Protein AF-A0A3Q3WYG7-F1 (afdb_monomer_lite)

Foldseek 3Di:
DDDDDDDDDDPDDDDDDPDDVVVVVVVVVVVPPDDDDDDDDDDDDDDDDDDDDDDDDDDDDDDDDDYDDDDDDDDDDDDDDDDDDDDDDDDPDPPDPPVCPVVVVVPVVPPPPDDDDDDPCPVVVVVVVVVVVVVVVVVVVVVVVVVVVVVVVVVVVCVVCDPDDPDDPDDDDDDDDDDDDDDDDPVVVVVVVVVVVVVVVVVVVVVVVVVVVVVVVVVVVVVVVVVVVVVVVVVCVVVVVVVVVVVVVVVVVVVVVVVVVVVVVVVVVVVVVVVVVVVVVVVVVVVVVVVVVVVVVVVVVVVVVVVVVVVVVVVVVVVVVVVVVVCVCVVAHPVNVVVVVVVVVVVVVVVVVVVVVVVVVVVVVVVVVVVVVVVVVVVVVVVVVVVVVVVVVVVVVVVVVVVVVVVVVVVVVVVVVVVVVVVVVVVVVVVVVVVVVVVVVVVVVVVVVVVVVVVVVVVVVVVVVVVVVVVVVVVVVVVVPPPDDDDDDDDDDD

InterPro domains:
  IPR033545 Centrosomal protein of 89kDa [PTHR36170] (119-480)

Radius of gyration: 116.14 Å; chains: 1; bounding box: 227×103×375 Å

pLDDT: mean 75.29, std 24.39, range [28.7, 98.62]

Structure (mmCIF, N/CA/C/O backbone):
data_AF-A0A3Q3WYG7-F1
#
_entry.id   AF-A0A3Q3WYG7-F1
#
loop_
_atom_site.group_PDB
_atom_site.id
_atom_site.type_symbol
_atom_site.label_atom_id
_atom_site.label_alt_id
_atom_site.label_comp_id
_atom_site.label_asym_id
_atom_site.label_entity_id
_atom_site.label_seq_id
_atom_site.pdbx_PDB_ins_code
_atom_site.Cartn_x
_atom_site.Cartn_y
_atom_site.Cartn_z
_atom_site.occupancy
_atom_site.B_iso_or_equiv
_atom_site.auth_seq_id
_atom_site.auth_comp_id
_atom_site.auth_asym_id
_a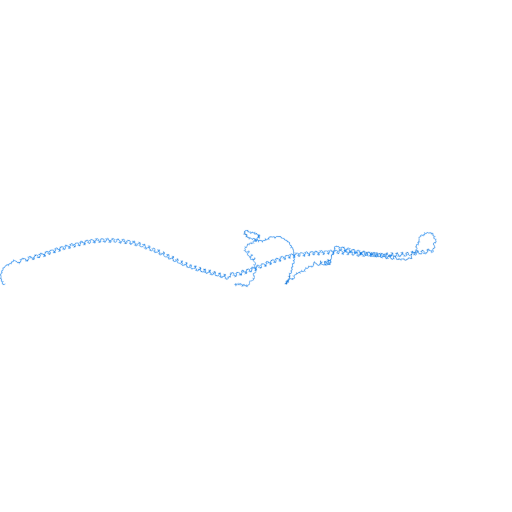tom_site.auth_atom_id
_atom_site.pdbx_PDB_model_num
ATOM 1 N N . ALA A 1 1 ? -30.869 -52.913 -5.430 1.00 51.12 1 ALA A N 1
ATOM 2 C CA . ALA A 1 1 ? -29.622 -52.394 -6.035 1.00 51.12 1 ALA A CA 1
ATOM 3 C C . ALA A 1 1 ? -28.774 -51.757 -4.938 1.00 51.12 1 ALA A C 1
ATOM 5 O O . ALA A 1 1 ? -29.350 -51.181 -4.025 1.00 51.12 1 ALA A O 1
ATOM 6 N N . VAL A 1 2 ? -27.449 -51.912 -4.982 1.00 42.81 2 VAL A N 1
ATOM 7 C CA . VAL A 1 2 ? -26.529 -51.470 -3.913 1.00 42.81 2 VAL A CA 1
ATOM 8 C C . VAL A 1 2 ? -26.327 -49.945 -3.954 1.00 42.81 2 VAL A C 1
ATOM 10 O O . VAL A 1 2 ? -26.064 -49.426 -5.042 1.00 42.81 2 VAL A O 1
ATOM 13 N N . PRO A 1 3 ? -26.387 -49.217 -2.821 1.00 47.84 3 PRO A N 1
ATOM 14 C CA . PRO A 1 3 ? -25.949 -47.826 -2.764 1.00 47.84 3 PRO A CA 1
ATOM 15 C C . PRO A 1 3 ? -24.414 -47.771 -2.787 1.00 47.84 3 PRO A C 1
ATOM 17 O O . PRO A 1 3 ? -23.749 -48.327 -1.915 1.00 47.84 3 PRO A O 1
ATOM 20 N N . ARG A 1 4 ? -23.834 -47.121 -3.801 1.00 55.97 4 ARG A N 1
ATOM 21 C CA . ARG A 1 4 ? -22.376 -46.959 -3.914 1.00 55.97 4 ARG A CA 1
ATOM 22 C C . ARG A 1 4 ? -21.897 -45.799 -3.042 1.00 55.97 4 ARG A C 1
ATOM 24 O O . ARG A 1 4 ? -22.339 -44.668 -3.224 1.00 55.97 4 ARG A O 1
ATOM 31 N N . THR A 1 5 ? -20.961 -46.077 -2.143 1.00 59.12 5 THR A N 1
ATOM 32 C CA . THR A 1 5 ? -20.174 -45.063 -1.435 1.00 59.12 5 THR A CA 1
ATOM 33 C C . THR A 1 5 ? -19.137 -44.427 -2.375 1.00 59.12 5 THR A C 1
ATOM 35 O O . THR A 1 5 ? -18.576 -45.126 -3.223 1.00 59.12 5 THR A O 1
ATOM 38 N N . PRO A 1 6 ? -18.856 -43.114 -2.263 1.00 62.84 6 PRO A N 1
ATOM 39 C CA . PRO A 1 6 ? -17.748 -42.482 -2.976 1.00 62.84 6 PRO A CA 1
ATOM 40 C C . PRO A 1 6 ? -16.398 -42.785 -2.287 1.00 62.84 6 PRO A C 1
ATOM 42 O O . PRO A 1 6 ? -16.371 -43.003 -1.073 1.00 62.84 6 PRO A O 1
ATOM 45 N N . PRO A 1 7 ? -15.272 -42.792 -3.026 1.00 58.69 7 PRO A N 1
ATOM 46 C CA . PRO A 1 7 ? -13.950 -43.072 -2.466 1.00 58.69 7 PRO A CA 1
ATOM 47 C C . PRO A 1 7 ? -13.400 -41.898 -1.626 1.00 58.69 7 PRO A C 1
ATOM 49 O O . PRO A 1 7 ? -13.791 -40.746 -1.842 1.00 58.69 7 PRO A O 1
ATOM 52 N N . PRO A 1 8 ? -12.469 -42.157 -0.686 1.00 55.06 8 PRO A N 1
ATOM 53 C CA . PRO A 1 8 ? -11.841 -41.115 0.123 1.00 55.06 8 PRO A CA 1
ATOM 54 C C . PRO A 1 8 ? -10.917 -40.212 -0.711 1.00 55.06 8 PRO A C 1
ATOM 56 O O . PRO A 1 8 ? -10.278 -40.650 -1.667 1.00 55.06 8 PRO A O 1
ATOM 59 N N . ARG A 1 9 ? -10.829 -38.933 -0.323 1.00 47.66 9 ARG A N 1
ATOM 60 C CA . ARG A 1 9 ? -9.950 -37.936 -0.957 1.00 47.66 9 ARG A CA 1
ATOM 61 C C . ARG A 1 9 ? -8.474 -38.212 -0.649 1.00 47.66 9 ARG A C 1
ATOM 63 O O . ARG A 1 9 ? -8.124 -38.506 0.490 1.00 47.66 9 ARG A O 1
ATOM 70 N N . SER A 1 10 ? -7.612 -38.024 -1.646 1.00 44.34 10 SER A N 1
ATOM 71 C CA . SER A 1 10 ? -6.153 -38.041 -1.496 1.00 44.34 10 SER A CA 1
ATOM 72 C C . SER A 1 10 ? -5.638 -36.832 -0.692 1.00 44.34 10 SER A C 1
ATOM 74 O O . SER A 1 10 ? -6.086 -35.711 -0.952 1.00 44.34 10 SER A O 1
ATOM 76 N N . PRO A 1 11 ? -4.661 -37.006 0.216 1.00 50.81 11 PRO A N 1
ATOM 77 C CA . PRO A 1 11 ? -4.082 -35.917 0.996 1.00 50.81 11 PRO A CA 1
ATOM 78 C C . PRO A 1 11 ? -2.902 -35.273 0.251 1.00 50.81 11 PRO A C 1
ATOM 80 O O . PRO A 1 11 ? -1.752 -35.587 0.526 1.00 50.81 11 PRO A O 1
ATOM 83 N N . ASN A 1 12 ? -3.179 -34.388 -0.710 1.00 38.50 12 ASN A N 1
ATOM 84 C CA . ASN A 1 12 ? -2.174 -33.475 -1.274 1.00 38.50 12 ASN A CA 1
ATOM 85 C C . ASN A 1 12 ? -2.865 -32.263 -1.929 1.00 38.50 12 ASN A C 1
ATOM 87 O O . ASN A 1 12 ? -3.581 -32.450 -2.917 1.00 38.50 12 ASN A O 1
ATOM 91 N N . PRO A 1 13 ? -2.682 -31.030 -1.420 1.00 45.00 13 PRO A N 1
ATOM 92 C CA . PRO A 1 13 ? -3.170 -29.831 -2.086 1.00 45.00 13 PRO A CA 1
ATOM 93 C C . PRO A 1 13 ? -2.231 -29.447 -3.238 1.00 45.00 13 PRO A C 1
ATOM 95 O O . PRO A 1 13 ? -1.081 -29.070 -3.025 1.00 45.00 13 PRO A O 1
ATOM 98 N N . SER A 1 14 ? -2.721 -29.516 -4.477 1.00 39.72 14 SER A N 1
ATOM 99 C CA . SER A 1 14 ? -2.076 -28.830 -5.605 1.00 39.72 14 SER A CA 1
ATOM 100 C C . SER A 1 14 ? -2.252 -27.309 -5.455 1.00 39.72 14 SER A C 1
ATOM 102 O O . SER A 1 14 ? -3.297 -26.884 -4.956 1.00 39.72 14 SER A O 1
ATOM 104 N N . PRO A 1 15 ? -1.275 -26.482 -5.872 1.00 44.09 15 PRO A N 1
ATOM 105 C CA . PRO A 1 15 ? -1.279 -25.053 -5.570 1.00 44.09 15 PRO A CA 1
ATOM 106 C C . PRO A 1 15 ? -2.462 -24.323 -6.211 1.00 44.09 15 PRO A C 1
ATOM 108 O O . PRO A 1 15 ? -2.832 -24.568 -7.364 1.00 44.09 15 PRO A O 1
ATOM 111 N N . GLU A 1 16 ? -3.047 -23.399 -5.451 1.00 41.19 16 GLU A N 1
ATOM 112 C CA . GLU A 1 16 ? -4.211 -22.622 -5.861 1.00 41.19 16 GLU A CA 1
ATOM 113 C C . GLU A 1 16 ? -3.869 -21.688 -7.026 1.00 41.19 16 GLU A C 1
ATOM 115 O O . GLU A 1 16 ? -3.311 -20.604 -6.865 1.00 41.19 16 GLU A O 1
ATOM 120 N N . ARG A 1 17 ? -4.260 -22.101 -8.234 1.00 40.62 17 ARG A N 1
ATOM 121 C CA . ARG A 1 17 ? -4.282 -21.230 -9.409 1.00 40.62 17 ARG A CA 1
ATOM 122 C C . ARG A 1 17 ? -5.223 -20.059 -9.124 1.00 40.62 17 ARG A C 1
ATOM 124 O O . ARG A 1 17 ? -6.435 -20.262 -9.042 1.00 40.62 17 ARG A O 1
ATOM 131 N N . THR A 1 18 ? -4.664 -18.858 -8.997 1.00 45.59 18 THR A N 1
ATOM 132 C CA . THR A 1 18 ? -5.366 -17.606 -8.683 1.00 45.59 18 THR A CA 1
ATOM 133 C C . THR A 1 18 ? -6.589 -17.404 -9.580 1.00 45.59 18 THR A C 1
ATOM 135 O O . THR A 1 18 ? -6.501 -17.027 -10.751 1.00 45.59 18 THR A O 1
ATOM 138 N N . ARG A 1 19 ? -7.779 -17.679 -9.032 1.00 47.88 19 ARG A N 1
ATOM 139 C CA . ARG A 1 19 ? -9.046 -17.497 -9.745 1.00 47.88 19 ARG A CA 1
ATOM 140 C C . ARG A 1 19 ? -9.404 -16.017 -9.750 1.00 47.88 19 ARG A C 1
ATOM 142 O O . ARG A 1 19 ? -9.958 -15.504 -8.787 1.00 47.88 19 ARG A O 1
ATOM 149 N N . SER A 1 20 ? -9.048 -15.373 -10.860 1.00 55.28 20 SER A N 1
ATOM 150 C CA . SER A 1 20 ? -9.351 -13.989 -11.239 1.00 55.28 20 SER A CA 1
ATOM 151 C C . SER A 1 20 ? -10.576 -13.389 -10.534 1.00 55.28 20 SER A C 1
ATOM 153 O O . SER A 1 20 ? -11.713 -13.797 -10.785 1.00 55.28 20 SER A O 1
ATOM 155 N N . ALA A 1 21 ? -10.346 -12.361 -9.709 1.00 59.19 21 ALA A N 1
ATOM 156 C CA . ALA A 1 21 ? -11.397 -11.605 -9.021 1.00 59.19 21 ALA A CA 1
ATOM 157 C C . ALA A 1 21 ? -12.422 -10.985 -9.995 1.00 59.19 21 ALA A C 1
ATOM 159 O O . ALA A 1 21 ? -13.588 -10.800 -9.647 1.00 59.19 21 ALA A O 1
ATOM 160 N N . LEU A 1 22 ? -12.015 -10.744 -11.246 1.00 58.09 22 LEU A N 1
ATOM 161 C CA . LEU A 1 22 ? -12.874 -10.264 -12.326 1.00 58.09 22 LEU A CA 1
ATOM 162 C C . LEU A 1 22 ? -13.987 -11.270 -12.682 1.00 58.09 22 LEU A C 1
ATOM 164 O O . LEU A 1 22 ? -15.105 -10.856 -12.976 1.00 58.09 22 LEU A O 1
ATOM 168 N N . ALA A 1 23 ? -13.746 -12.582 -12.569 1.00 60.94 23 ALA A N 1
ATOM 169 C CA . ALA A 1 23 ? -14.793 -13.587 -12.774 1.00 60.94 23 ALA A CA 1
ATOM 170 C C . ALA A 1 23 ? -15.851 -13.560 -11.653 1.00 60.94 23 ALA A C 1
ATOM 172 O O . ALA A 1 23 ? -17.042 -13.709 -11.924 1.00 60.94 23 ALA A O 1
ATOM 173 N N . ALA A 1 24 ? -15.438 -13.311 -10.405 1.00 63.97 24 ALA A N 1
ATOM 174 C CA . ALA A 1 24 ? -16.364 -13.141 -9.286 1.00 63.97 24 ALA A CA 1
ATOM 175 C C . ALA A 1 24 ? -17.195 -11.849 -9.420 1.00 63.97 24 ALA A C 1
ATOM 177 O O . ALA A 1 24 ? -18.398 -11.870 -9.171 1.00 63.97 24 ALA A O 1
ATOM 178 N N . ALA A 1 25 ? -16.579 -10.754 -9.883 1.00 58.34 25 ALA A N 1
ATOM 179 C CA . ALA A 1 25 ? -17.251 -9.475 -10.123 1.00 58.34 25 ALA A CA 1
ATOM 180 C C . ALA A 1 25 ? -18.271 -9.524 -11.283 1.00 58.34 25 ALA A C 1
ATOM 182 O O . ALA A 1 25 ? -19.326 -8.891 -11.215 1.00 58.34 25 ALA A O 1
ATOM 183 N N . ILE A 1 26 ? -18.007 -10.305 -12.337 1.00 61.47 26 ILE A N 1
ATOM 184 C CA . ILE A 1 26 ? -18.951 -10.483 -13.457 1.00 61.47 26 ILE A CA 1
ATOM 185 C C . ILE A 1 26 ? -20.157 -11.341 -13.037 1.00 61.47 26 ILE A C 1
ATOM 187 O O . ILE A 1 26 ? -21.296 -11.039 -13.399 1.00 61.47 26 ILE A O 1
ATOM 191 N N . LEU A 1 27 ? -19.941 -12.377 -12.219 1.00 64.19 27 LEU A N 1
ATOM 192 C CA . LEU A 1 27 ? -21.035 -13.210 -11.709 1.00 64.19 27 LEU A CA 1
ATOM 193 C C . LEU A 1 27 ? -21.905 -12.481 -10.671 1.00 64.19 27 LEU A C 1
ATOM 195 O O . LEU A 1 27 ? -23.116 -12.691 -10.657 1.00 64.19 27 LEU A O 1
ATOM 199 N N . SER A 1 28 ? -21.335 -11.597 -9.843 1.00 60.47 28 SER A N 1
ATOM 200 C CA . SER A 1 28 ? -22.120 -10.796 -8.890 1.00 60.47 28 SER A CA 1
ATOM 201 C C . SER A 1 28 ? -22.904 -9.657 -9.553 1.00 60.47 28 SER A C 1
ATOM 203 O O . SER A 1 28 ? -24.042 -9.399 -9.164 1.00 60.47 28 SER A O 1
ATOM 205 N N . SER A 1 29 ? -22.350 -9.010 -10.584 1.00 55.38 29 SER A N 1
ATOM 206 C CA . SER A 1 29 ? -23.042 -7.942 -11.332 1.00 55.38 29 SER A CA 1
ATOM 207 C C . SER A 1 29 ? -24.179 -8.456 -12.226 1.00 55.38 29 SER A C 1
ATOM 209 O O . SER A 1 29 ? -25.180 -7.764 -12.407 1.00 55.38 29 SER A O 1
ATOM 211 N N . SER A 1 30 ? -24.088 -9.694 -12.724 1.00 57.00 30 SER A N 1
ATOM 212 C CA . SER A 1 30 ? -25.138 -10.305 -13.558 1.00 57.00 30 SER A CA 1
ATOM 213 C C . SER A 1 30 ? -26.428 -10.652 -12.795 1.00 57.00 30 SER A C 1
ATOM 215 O O . SER A 1 30 ? -27.465 -10.856 -13.419 1.00 57.00 30 SER A O 1
ATOM 217 N N . LEU A 1 31 ? -26.388 -10.719 -11.457 1.00 53.47 31 LEU A N 1
ATOM 218 C CA . LEU A 1 31 ? -27.535 -11.089 -10.612 1.00 53.47 31 LEU A CA 1
ATOM 219 C C . LEU A 1 31 ? -28.347 -9.895 -10.080 1.00 53.47 31 LEU A C 1
ATOM 221 O O . LEU A 1 31 ? -29.422 -10.106 -9.522 1.00 53.47 31 LEU A O 1
ATOM 225 N N . THR A 1 32 ? -27.865 -8.657 -10.234 1.00 58.66 32 THR A N 1
ATOM 226 C CA . THR A 1 32 ? -28.497 -7.459 -9.640 1.00 58.66 32 THR A CA 1
ATOM 227 C C . THR A 1 32 ? -29.121 -6.496 -10.651 1.00 58.66 32 THR A C 1
ATOM 229 O O . THR A 1 32 ? -29.844 -5.591 -10.242 1.00 58.66 32 THR A O 1
ATOM 232 N N . GLY A 1 33 ? -28.901 -6.686 -11.958 1.00 50.94 33 GLY A N 1
ATOM 233 C CA . GLY A 1 33 ? -29.649 -5.986 -13.015 1.00 50.94 33 GLY A CA 1
ATOM 234 C C . GLY A 1 33 ? -29.531 -4.453 -13.006 1.00 50.94 33 GLY A C 1
ATOM 235 O O . GLY A 1 33 ? -30.437 -3.767 -13.476 1.00 50.94 33 GLY A O 1
ATOM 236 N N . GLN A 1 34 ? -28.445 -3.906 -12.455 1.00 49.50 34 GL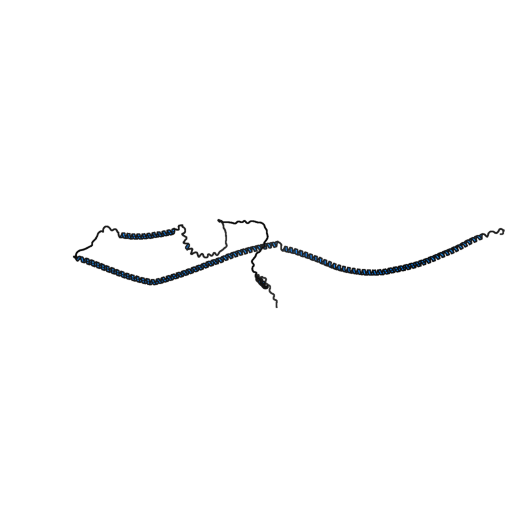N A N 1
ATOM 237 C CA . GLN A 1 34 ? -28.202 -2.466 -12.331 1.00 49.50 34 GLN A CA 1
ATOM 238 C C . GLN A 1 34 ? -27.026 -2.043 -13.233 1.00 49.50 34 GLN A C 1
ATOM 240 O O . GLN A 1 34 ? -25.903 -2.500 -13.009 1.00 49.50 34 GLN A O 1
ATOM 245 N N . PRO A 1 35 ? -27.235 -1.178 -14.245 1.00 49.09 35 PRO A N 1
ATOM 246 C CA . PRO A 1 35 ? -26.151 -0.693 -15.093 1.00 49.09 35 PRO A CA 1
ATOM 247 C C . PRO A 1 35 ? -25.311 0.356 -14.351 1.00 49.09 35 PRO A C 1
ATOM 249 O O . PRO A 1 35 ? -25.786 1.453 -14.055 1.00 49.09 35 PRO A O 1
ATOM 252 N N . TRP A 1 36 ? -24.041 0.048 -14.079 1.00 41.84 36 TRP A N 1
ATOM 253 C CA . TRP A 1 36 ? -23.122 1.015 -13.476 1.00 41.84 36 TRP A CA 1
ATOM 254 C C . TRP A 1 36 ? -22.615 2.001 -14.537 1.00 41.84 36 TRP A C 1
ATOM 256 O O . TRP A 1 36 ? -21.766 1.672 -15.366 1.00 41.84 36 TRP A O 1
ATOM 266 N N . ALA A 1 37 ? -23.146 3.224 -14.519 1.00 41.41 37 ALA A N 1
ATOM 267 C CA . ALA A 1 37 ? -22.644 4.313 -15.347 1.00 41.41 37 ALA A CA 1
ATOM 268 C C . ALA A 1 37 ? -21.276 4.800 -14.838 1.00 41.41 37 ALA A C 1
ATOM 270 O O . ALA A 1 37 ? -21.113 5.087 -13.651 1.00 41.41 37 ALA A O 1
ATOM 271 N N . ILE A 1 38 ? -20.308 4.934 -15.748 1.00 48.66 38 ILE A N 1
ATOM 272 C CA . ILE A 1 38 ? -18.997 5.535 -15.470 1.00 48.66 38 ILE A CA 1
ATOM 273 C C . ILE A 1 38 ? -19.193 7.054 -15.293 1.00 48.66 38 ILE A C 1
ATOM 275 O O . ILE A 1 38 ? -19.651 7.705 -16.236 1.00 48.66 38 ILE A O 1
ATOM 279 N N . PRO A 1 39 ? -18.863 7.654 -14.133 1.00 41.94 39 PRO A N 1
ATOM 280 C CA . PRO A 1 39 ? -18.953 9.100 -13.961 1.00 41.94 39 PRO A CA 1
ATOM 281 C C . PRO A 1 39 ? -17.783 9.809 -14.672 1.00 41.94 39 PRO A C 1
ATOM 283 O O . PRO A 1 39 ? -16.648 9.333 -14.602 1.00 41.94 39 PRO A O 1
ATOM 286 N N . PRO A 1 40 ? -18.010 10.960 -15.333 1.00 47.06 40 PRO A N 1
ATOM 287 C CA . PRO A 1 40 ? -16.941 11.710 -15.984 1.00 47.06 40 PRO A CA 1
ATOM 288 C C . PRO A 1 40 ? -16.021 12.385 -14.957 1.00 47.06 40 PRO A C 1
ATOM 290 O O . PRO A 1 40 ? -16.466 12.854 -13.906 1.00 47.06 40 PRO A O 1
ATOM 293 N N . ALA A 1 41 ? -14.731 12.472 -15.284 1.00 39.94 41 ALA A N 1
ATOM 294 C CA . ALA A 1 41 ? -13.726 13.106 -14.437 1.00 39.94 41 ALA A CA 1
ATOM 295 C C . ALA A 1 41 ? -14.051 14.590 -14.176 1.00 39.94 41 ALA A C 1
ATOM 297 O O . ALA A 1 41 ? -14.226 15.372 -15.112 1.00 39.94 41 ALA A O 1
ATOM 298 N N . ARG A 1 42 ? -14.084 14.996 -12.898 1.00 39.50 42 ARG A N 1
ATOM 299 C CA . ARG A 1 42 ? -14.113 16.413 -12.500 1.00 39.50 42 ARG A CA 1
ATOM 300 C C . ARG A 1 42 ? -12.694 16.936 -12.232 1.00 39.50 42 ARG A C 1
ATOM 302 O O . ARG A 1 42 ? -11.903 16.211 -11.628 1.00 39.50 42 ARG A O 1
ATOM 309 N N . PRO A 1 43 ? -12.376 18.193 -12.600 1.00 42.19 43 PRO A N 1
ATOM 310 C CA . PRO A 1 43 ? -11.122 18.836 -12.213 1.00 42.19 43 PRO A CA 1
ATOM 311 C C . PRO A 1 43 ? -11.048 19.070 -10.698 1.00 42.19 43 PRO A C 1
ATOM 313 O O . PRO A 1 43 ? -12.067 19.315 -10.049 1.00 42.19 43 PRO A O 1
ATOM 316 N N . ARG A 1 44 ? -9.833 19.052 -10.136 1.00 35.25 44 ARG A N 1
ATOM 317 C CA . ARG A 1 44 ? -9.588 19.444 -8.739 1.00 35.25 44 ARG A CA 1
ATOM 318 C C . ARG A 1 44 ? -9.750 20.958 -8.577 1.00 35.25 44 ARG A C 1
ATOM 320 O O . ARG A 1 44 ? -9.013 21.718 -9.196 1.00 35.25 44 ARG A O 1
ATOM 327 N N . SER A 1 45 ? -10.634 21.378 -7.678 1.00 36.53 45 SER A N 1
ATOM 328 C CA . SER A 1 45 ? -10.670 22.735 -7.124 1.00 36.53 45 SER A CA 1
ATOM 329 C C . SER A 1 45 ? -10.351 22.670 -5.632 1.00 36.53 45 SER A C 1
ATOM 331 O O . SER A 1 45 ? -11.114 22.072 -4.873 1.00 36.53 45 SER A O 1
ATOM 333 N N . PHE A 1 46 ? -9.244 23.280 -5.208 1.00 31.67 46 PHE A N 1
ATOM 334 C CA . PHE A 1 46 ? -8.951 23.481 -3.790 1.00 31.67 46 PHE A CA 1
ATOM 335 C C . PHE A 1 46 ? -9.626 24.767 -3.301 1.00 31.67 46 PHE A C 1
ATOM 337 O O . PHE A 1 46 ? -9.381 25.842 -3.843 1.00 31.67 46 PHE A O 1
ATOM 344 N N . CYS A 1 47 ? -10.425 24.652 -2.242 1.00 31.81 47 CYS A N 1
ATOM 345 C CA . CYS A 1 47 ? -10.737 25.760 -1.347 1.00 31.81 47 CYS A CA 1
ATOM 346 C C . CYS A 1 47 ? -10.286 25.348 0.051 1.00 31.81 47 CYS A C 1
ATOM 348 O O . CYS A 1 47 ? -10.789 24.363 0.587 1.00 31.81 47 CYS A O 1
ATOM 350 N N . GLU A 1 48 ? -9.375 26.114 0.640 1.00 36.12 48 GLU A N 1
ATOM 351 C CA . GLU A 1 48 ? -9.043 26.024 2.058 1.00 36.12 48 GLU A CA 1
ATOM 352 C C . GLU A 1 48 ? -9.438 27.348 2.722 1.00 36.12 48 GLU A C 1
ATOM 354 O O . GLU A 1 48 ? -9.231 28.428 2.164 1.00 36.12 48 GLU A O 1
ATOM 359 N N . SER A 1 49 ? -10.111 27.254 3.868 1.00 39.72 49 SER A N 1
ATOM 360 C CA . SER A 1 49 ? -10.653 28.406 4.599 1.00 39.72 49 SER A CA 1
ATOM 361 C C . SER A 1 49 ? -9.616 28.939 5.590 1.00 39.72 49 SER A C 1
ATOM 363 O O . SER A 1 49 ? -8.788 28.180 6.082 1.00 39.72 49 SER A O 1
ATOM 365 N N . GLY A 1 50 ? -9.628 30.244 5.868 1.00 33.12 50 GLY A N 1
ATOM 366 C CA . GLY A 1 50 ? -8.540 30.897 6.608 1.00 33.12 50 GLY A CA 1
ATOM 367 C C . GLY A 1 50 ? -8.719 31.038 8.128 1.00 33.12 50 GLY A C 1
ATOM 368 O O . GLY A 1 50 ? -9.733 30.643 8.692 1.00 33.12 50 GLY A O 1
ATOM 369 N N . GLN A 1 51 ? -7.750 31.762 8.717 1.00 34.22 51 GLN A N 1
ATOM 370 C CA . GLN A 1 51 ? -7.698 32.333 10.084 1.00 34.22 51 GLN A CA 1
ATOM 371 C C . GLN A 1 51 ? -7.414 31.313 11.218 1.00 34.22 51 GLN A C 1
ATOM 373 O O . GLN A 1 51 ? -8.236 30.462 11.522 1.00 34.22 51 GLN A O 1
ATOM 378 N N . SER A 1 52 ? -6.302 31.390 11.968 1.00 36.84 52 SER A N 1
ATOM 379 C CA . SER A 1 52 ? -5.960 32.527 12.851 1.00 36.84 52 SER A CA 1
ATOM 380 C C . SER A 1 52 ? -4.512 32.503 13.408 1.00 36.84 52 SER A C 1
ATOM 382 O O . SER A 1 52 ? -3.880 31.457 13.468 1.00 36.84 52 SER A O 1
ATOM 384 N N . ALA A 1 53 ? -4.045 33.686 13.842 1.00 31.55 53 ALA A N 1
ATOM 385 C CA . ALA A 1 53 ? -2.790 34.078 14.530 1.00 31.55 53 ALA A CA 1
ATOM 386 C C . ALA A 1 53 ? -2.112 33.050 15.490 1.00 31.55 53 ALA A C 1
ATOM 388 O O . ALA A 1 53 ? -2.801 32.251 16.109 1.00 31.55 53 ALA A O 1
ATOM 389 N N . SER A 1 54 ? -0.790 33.077 15.756 1.00 35.44 54 SER A N 1
ATOM 390 C CA . SER A 1 54 ? -0.020 34.236 16.275 1.00 35.44 54 SER A CA 1
ATOM 391 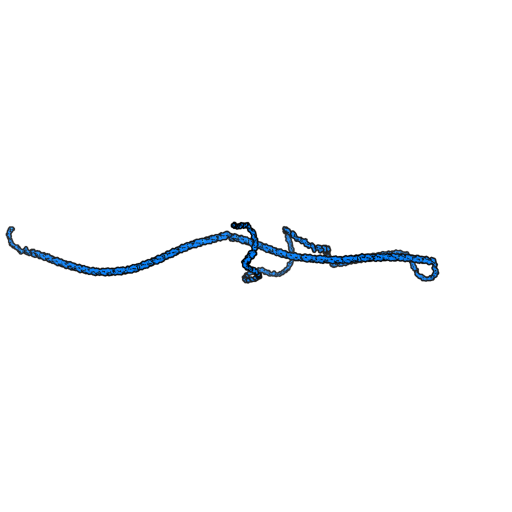C C . SER A 1 54 ? 1.531 34.086 16.274 1.00 35.44 54 SER A C 1
ATOM 393 O O . SER A 1 54 ? 2.065 33.016 16.014 1.00 35.44 54 SER A O 1
ATOM 395 N N . PHE A 1 55 ? 2.229 35.189 16.603 1.00 34.44 55 PHE A N 1
ATOM 396 C CA . PHE A 1 55 ? 3.690 35.418 16.776 1.00 34.44 55 PHE A CA 1
ATOM 397 C C . PHE A 1 55 ? 4.440 34.332 17.613 1.00 34.44 55 PHE A C 1
ATOM 399 O O . PHE A 1 55 ? 3.802 33.646 18.402 1.00 34.44 55 PHE A O 1
ATOM 406 N N . ILE A 1 56 ? 5.779 34.136 17.555 1.00 37.41 56 ILE A N 1
ATOM 407 C CA . ILE A 1 56 ? 6.897 35.070 17.888 1.00 37.41 56 ILE A CA 1
ATOM 408 C C . ILE A 1 56 ? 8.274 34.602 17.293 1.00 37.41 56 ILE A C 1
ATOM 410 O O . ILE A 1 56 ? 8.548 33.414 17.232 1.00 37.41 56 ILE A O 1
ATOM 414 N N . SER A 1 57 ? 9.177 35.561 16.985 1.00 35.62 57 SER A N 1
ATOM 415 C CA . SER A 1 57 ? 10.670 35.472 16.865 1.00 35.62 57 SER A CA 1
ATOM 416 C C . SER A 1 57 ? 11.387 34.766 15.680 1.00 35.62 57 SER A C 1
ATOM 418 O O . SER A 1 57 ? 11.729 33.594 15.744 1.00 35.62 57 SER A O 1
ATOM 420 N N . LYS A 1 58 ? 11.779 35.577 14.675 1.00 37.97 58 LYS A N 1
ATOM 421 C CA . LYS A 1 58 ? 13.164 35.943 14.223 1.00 37.97 58 LYS A CA 1
ATOM 422 C C . LYS A 1 58 ? 14.412 35.122 14.684 1.00 37.97 58 LYS A C 1
ATOM 424 O O . LYS A 1 58 ? 14.383 34.618 15.803 1.00 37.97 58 LYS A O 1
ATOM 429 N N . PRO A 1 59 ? 15.589 35.225 13.989 1.00 47.25 59 PRO A N 1
ATOM 430 C CA . PRO A 1 59 ? 15.890 35.866 12.680 1.00 47.25 59 PRO A CA 1
ATOM 431 C C . PRO A 1 59 ? 16.892 35.116 11.741 1.00 47.25 59 PRO A C 1
ATOM 433 O O . PRO A 1 59 ? 17.487 34.112 12.105 1.00 47.25 59 PRO A O 1
ATOM 436 N N . ASN A 1 60 ? 17.197 35.774 10.604 1.00 31.95 60 ASN A N 1
ATOM 437 C CA . ASN A 1 60 ? 18.516 35.862 9.932 1.00 31.95 60 ASN A CA 1
ATOM 438 C C . ASN A 1 60 ? 18.785 34.991 8.683 1.00 31.95 60 ASN A C 1
ATOM 440 O O . ASN A 1 60 ? 19.432 33.953 8.764 1.00 31.95 60 ASN A O 1
ATOM 444 N N . ILE A 1 61 ? 18.450 35.532 7.504 1.00 36.12 61 ILE A N 1
ATOM 445 C CA . ILE A 1 61 ? 19.203 35.297 6.260 1.00 36.12 61 ILE A CA 1
ATOM 446 C C . ILE A 1 61 ? 19.534 36.669 5.655 1.00 36.12 61 ILE A C 1
ATOM 448 O O . ILE A 1 61 ? 18.668 37.539 5.549 1.00 36.12 61 ILE A O 1
ATOM 452 N N . ARG A 1 62 ? 20.810 36.879 5.319 1.00 33.22 62 ARG A N 1
ATOM 453 C CA . ARG A 1 62 ? 21.363 38.148 4.820 1.00 33.22 62 ARG A CA 1
ATOM 454 C C . ARG A 1 62 ? 21.219 38.238 3.298 1.00 33.22 62 ARG A C 1
ATOM 456 O O . ARG A 1 62 ? 21.440 37.253 2.603 1.00 33.22 62 ARG A O 1
ATOM 463 N N . ALA A 1 63 ? 20.904 39.426 2.789 1.00 32.16 63 ALA A N 1
ATOM 464 C CA . ALA A 1 63 ? 20.885 39.722 1.358 1.00 32.16 63 ALA A CA 1
ATOM 465 C C . ALA A 1 63 ? 22.236 40.274 0.863 1.00 32.16 63 ALA A C 1
ATOM 467 O O . ALA A 1 63 ? 22.898 40.992 1.611 1.00 32.16 63 ALA A O 1
ATOM 468 N N . ALA A 1 64 ? 22.579 39.954 -0.391 1.00 32.44 64 ALA A N 1
ATOM 469 C CA . ALA A 1 64 ? 23.456 40.644 -1.363 1.00 32.44 64 ALA A CA 1
ATOM 470 C C . ALA A 1 64 ? 23.924 39.562 -2.363 1.00 32.44 64 ALA A C 1
ATOM 472 O O . ALA A 1 64 ? 24.565 38.604 -1.951 1.00 32.44 64 ALA A O 1
ATOM 473 N N . LEU A 1 65 ? 23.475 39.487 -3.618 1.00 32.22 65 LEU A N 1
ATOM 474 C CA . LEU A 1 65 ? 23.600 40.433 -4.738 1.00 32.22 65 LEU A CA 1
ATOM 475 C C . LEU A 1 65 ? 25.044 40.811 -5.126 1.00 32.22 65 LEU A C 1
ATOM 477 O O . LEU A 1 65 ? 25.744 41.493 -4.388 1.00 32.22 65 LEU A O 1
ATOM 481 N N . HIS A 1 66 ? 25.340 40.473 -6.387 1.00 31.36 66 HIS A N 1
ATOM 482 C CA . HIS A 1 66 ? 26.352 41.013 -7.302 1.00 31.36 66 HIS A CA 1
ATOM 483 C C . HIS A 1 66 ? 27.819 40.534 -7.240 1.00 31.36 66 HIS A C 1
ATOM 485 O O . HIS A 1 66 ? 28.596 40.892 -6.366 1.00 31.36 66 HIS A O 1
ATOM 491 N N . ALA A 1 67 ? 28.190 39.927 -8.378 1.00 32.16 67 ALA A N 1
ATOM 492 C CA . ALA A 1 67 ? 29.290 40.348 -9.256 1.00 32.16 67 ALA A CA 1
ATOM 493 C C . ALA A 1 67 ? 30.699 39.727 -9.087 1.00 32.16 67 ALA A C 1
ATOM 495 O O . ALA A 1 67 ? 31.520 40.207 -8.317 1.00 32.16 67 ALA A O 1
ATOM 496 N N . ARG A 1 68 ? 31.009 38.865 -10.077 1.00 29.33 68 ARG A N 1
ATOM 497 C CA . ARG A 1 68 ? 31.981 39.143 -11.165 1.00 29.33 68 ARG A CA 1
ATOM 498 C C . ARG A 1 68 ? 33.376 38.489 -11.092 1.00 29.33 68 ARG A C 1
ATOM 500 O O . ARG A 1 68 ? 34.057 38.558 -10.084 1.00 29.33 68 ARG A O 1
ATOM 507 N N . ASP A 1 69 ? 33.752 37.933 -12.252 1.00 33.06 69 ASP A N 1
ATOM 508 C CA . ASP A 1 69 ? 35.067 37.588 -12.830 1.00 33.06 69 ASP A CA 1
ATOM 509 C C . ASP A 1 69 ? 36.271 37.337 -11.900 1.00 33.06 69 ASP A C 1
ATOM 511 O O . ASP A 1 69 ? 36.719 38.266 -11.231 1.00 33.06 69 ASP A O 1
ATOM 515 N N . ARG A 1 70 ? 36.945 36.179 -12.063 1.00 33.28 70 ARG A N 1
ATOM 516 C CA . ARG A 1 70 ? 38.311 36.064 -12.652 1.00 33.28 70 ARG A CA 1
ATOM 517 C C . ARG A 1 70 ? 38.783 34.593 -12.723 1.00 33.28 70 ARG A C 1
ATOM 519 O O . ARG A 1 70 ? 38.455 33.809 -11.843 1.00 33.28 70 ARG A O 1
ATOM 526 N N . TRP A 1 71 ? 39.571 34.227 -13.739 1.00 32.09 71 TRP A N 1
ATOM 527 C CA . TRP A 1 71 ? 40.345 32.963 -13.786 1.00 32.09 71 TRP A CA 1
ATOM 528 C C . TRP A 1 71 ? 41.728 33.162 -13.097 1.00 32.09 71 TRP A C 1
ATOM 530 O O . TRP A 1 71 ? 42.009 34.271 -12.651 1.00 32.09 71 TRP A O 1
ATOM 540 N N . SER A 1 72 ? 42.682 32.231 -12.979 1.00 35.16 72 SER A N 1
ATOM 541 C CA . SER A 1 72 ? 42.864 30.822 -13.391 1.00 35.16 72 SER A CA 1
ATOM 542 C C . SER A 1 72 ? 44.048 30.237 -12.575 1.00 35.16 72 SER A C 1
ATOM 544 O O . SER A 1 72 ? 44.638 31.008 -11.822 1.00 35.16 72 SER A O 1
ATOM 546 N N . VAL A 1 73 ? 44.493 28.995 -12.872 1.00 30.97 73 VAL A N 1
ATOM 547 C CA . VAL A 1 73 ? 45.920 28.537 -12.775 1.00 30.97 73 VAL A CA 1
ATOM 548 C C . VAL A 1 73 ? 46.490 28.399 -11.327 1.00 30.97 73 VAL A C 1
ATOM 550 O O . VAL A 1 73 ? 46.317 29.286 -10.503 1.00 30.97 73 VAL A O 1
ATOM 553 N N . ASP A 1 74 ? 47.190 27.333 -10.898 1.00 35.34 74 ASP A N 1
ATOM 554 C CA . ASP A 1 74 ? 47.658 26.085 -11.548 1.00 35.34 74 ASP A CA 1
ATOM 555 C C . ASP A 1 74 ? 48.141 25.017 -10.520 1.00 35.34 74 ASP A C 1
ATOM 557 O O . ASP A 1 74 ? 48.250 25.349 -9.342 1.00 35.34 74 ASP A O 1
ATOM 561 N N . LEU A 1 75 ? 48.560 23.826 -11.012 1.00 35.44 75 LEU A N 1
ATOM 562 C CA . LEU A 1 75 ? 49.505 22.828 -10.414 1.00 35.44 75 LEU A CA 1
ATOM 563 C C . LEU A 1 75 ? 49.104 22.185 -9.051 1.00 35.44 75 LEU A C 1
ATOM 565 O O . LEU A 1 75 ? 48.792 22.875 -8.092 1.00 35.44 75 LEU A O 1
ATOM 569 N N . GLY A 1 76 ? 49.070 20.858 -8.833 1.00 30.55 76 GLY A N 1
ATOM 570 C CA . GLY A 1 76 ? 50.057 19.782 -9.101 1.00 30.55 76 GLY A CA 1
ATOM 571 C C . GLY A 1 76 ? 50.502 19.190 -7.732 1.00 30.55 76 GLY A C 1
ATOM 572 O O . GLY A 1 76 ? 50.592 19.951 -6.777 1.00 30.55 76 GLY A O 1
ATOM 573 N N . ASN A 1 77 ? 50.766 17.900 -7.455 1.00 32.53 77 ASN A N 1
ATOM 574 C CA . ASN A 1 77 ? 50.976 16.659 -8.225 1.00 32.53 77 ASN A CA 1
ATOM 575 C C . ASN A 1 77 ? 50.802 15.404 -7.300 1.00 32.53 77 ASN A C 1
ATOM 577 O O . ASN A 1 77 ? 50.787 15.560 -6.082 1.00 32.53 77 ASN A O 1
ATOM 581 N N . HIS A 1 78 ? 50.892 14.183 -7.879 1.00 29.70 78 HIS A N 1
ATOM 582 C CA . HIS A 1 78 ? 51.299 12.889 -7.247 1.00 29.70 78 HIS A CA 1
ATOM 583 C C . HIS A 1 78 ? 50.276 12.184 -6.303 1.00 29.70 78 HIS A C 1
ATOM 585 O O . HIS A 1 78 ? 49.561 12.852 -5.574 1.00 29.70 78 HIS A O 1
ATOM 591 N N . LEU A 1 79 ? 50.148 10.842 -6.215 1.00 31.81 79 LEU A N 1
ATOM 592 C CA . LEU A 1 79 ? 50.812 9.681 -6.860 1.00 31.81 79 LEU A CA 1
ATOM 593 C C . LEU A 1 79 ? 49.893 8.414 -6.799 1.00 31.81 79 LEU A C 1
ATOM 595 O O . LEU A 1 79 ? 49.057 8.301 -5.908 1.00 31.81 79 LEU A O 1
ATOM 599 N N . HIS A 1 80 ? 50.084 7.462 -7.726 1.00 34.22 80 HIS A N 1
ATOM 600 C CA . HIS A 1 80 ? 49.490 6.096 -7.810 1.00 34.22 80 HIS A CA 1
ATOM 601 C C . HIS A 1 80 ? 49.941 5.160 -6.640 1.00 34.22 80 HIS A C 1
ATOM 603 O O . HIS A 1 80 ? 50.908 5.557 -5.983 1.00 34.22 80 HIS A O 1
ATOM 609 N N . PRO A 1 81 ? 49.368 3.938 -6.367 1.00 39.75 81 PRO A N 1
ATOM 610 C CA . PRO A 1 81 ? 49.020 2.899 -7.374 1.00 39.75 81 PRO A CA 1
ATOM 611 C C . PRO A 1 81 ? 47.913 1.830 -7.077 1.00 39.75 81 PRO A C 1
ATOM 613 O O . PRO A 1 81 ? 47.290 1.807 -6.021 1.00 39.75 81 PRO A O 1
ATOM 616 N N . SER A 1 82 ? 47.796 0.889 -8.037 1.00 29.95 82 SER A N 1
ATOM 617 C CA . SER A 1 82 ? 47.360 -0.531 -7.935 1.00 29.95 82 SER A CA 1
ATOM 618 C C . SER A 1 82 ? 45.902 -0.935 -8.238 1.00 29.95 82 SER A C 1
ATOM 620 O O . SER A 1 82 ? 45.010 -0.818 -7.403 1.00 29.95 82 SER A O 1
ATOM 622 N N . SER A 1 83 ? 45.724 -1.558 -9.412 1.00 32.22 83 SER A N 1
ATOM 623 C CA . SER A 1 83 ? 44.655 -2.524 -9.766 1.00 32.22 83 SER A CA 1
ATOM 624 C C . SER A 1 83 ? 44.976 -3.936 -9.198 1.00 32.22 83 SER A C 1
ATOM 626 O O . SER A 1 83 ? 46.055 -4.087 -8.613 1.00 32.22 83 SER A O 1
ATOM 628 N N . PRO A 1 84 ? 44.099 -4.966 -9.325 1.00 45.34 84 PRO A N 1
ATOM 629 C CA . PRO A 1 84 ? 43.948 -5.695 -10.603 1.00 45.34 84 PRO A CA 1
ATOM 630 C C . PRO A 1 84 ? 42.535 -6.237 -10.969 1.00 45.34 84 PRO A C 1
ATOM 632 O O . PRO A 1 84 ? 41.736 -6.588 -10.110 1.00 45.34 84 PRO A O 1
ATOM 635 N N . GLU A 1 85 ? 42.317 -6.344 -12.287 1.00 28.70 85 GLU A N 1
ATOM 636 C CA . GLU A 1 85 ? 41.638 -7.427 -13.041 1.00 28.70 85 GLU A CA 1
ATOM 637 C C . GLU A 1 85 ? 40.233 -7.951 -12.648 1.00 28.70 85 GLU A C 1
ATOM 639 O O . GLU A 1 85 ? 40.082 -8.746 -11.725 1.00 28.70 85 GLU A O 1
ATOM 644 N N . HIS A 1 86 ? 39.248 -7.720 -13.536 1.00 30.80 86 HIS A N 1
ATOM 645 C CA . HIS A 1 86 ? 38.628 -8.831 -14.285 1.00 30.80 86 HIS A CA 1
ATOM 646 C C . HIS A 1 86 ? 38.053 -8.358 -15.642 1.00 30.80 86 HIS A C 1
ATOM 648 O O . HIS A 1 86 ? 37.175 -7.507 -15.681 1.00 30.80 86 HIS A O 1
ATOM 654 N N . SER A 1 87 ? 38.584 -8.928 -16.730 1.00 39.28 87 SER A N 1
ATOM 655 C CA . SER A 1 87 ? 38.070 -9.001 -18.117 1.00 39.28 87 SER A CA 1
ATOM 656 C C . SER A 1 87 ? 36.825 -8.185 -18.535 1.00 39.28 87 SER A C 1
ATOM 658 O O . SER A 1 87 ? 35.694 -8.598 -18.270 1.00 39.28 87 SER A O 1
ATOM 660 N N . GLU A 1 88 ? 37.044 -7.183 -19.388 1.00 34.66 88 GLU A N 1
ATOM 661 C CA . GLU A 1 88 ? 36.147 -6.872 -20.509 1.00 34.66 88 GLU A CA 1
ATOM 662 C C . GLU A 1 88 ? 36.951 -7.069 -21.803 1.00 34.66 88 GLU A C 1
ATOM 664 O O . GLU A 1 88 ? 38.010 -6.470 -21.990 1.00 34.66 88 GLU A O 1
ATOM 669 N N . GLU A 1 89 ? 36.482 -7.974 -22.655 1.00 33.41 89 GLU A N 1
ATOM 670 C CA . GLU A 1 89 ? 37.063 -8.348 -23.945 1.00 33.41 89 GLU A CA 1
ATOM 671 C C . GLU A 1 89 ? 35.902 -8.381 -24.951 1.00 33.41 89 GLU A C 1
ATOM 673 O O . GLU A 1 89 ? 34.802 -8.779 -24.570 1.00 33.41 89 GLU A O 1
ATOM 678 N N . GLU A 1 90 ? 36.155 -7.958 -26.199 1.00 35.44 90 GLU A N 1
ATOM 679 C CA . GLU A 1 90 ? 35.194 -7.909 -27.323 1.00 35.44 90 GLU A CA 1
ATOM 680 C C . GLU A 1 90 ? 34.031 -6.876 -27.166 1.00 35.44 90 GLU A C 1
ATOM 682 O O . GLU A 1 90 ? 33.288 -6.874 -26.195 1.00 35.44 90 GLU A O 1
ATOM 687 N N . LEU A 1 91 ? 33.762 -5.933 -28.085 1.00 40.97 91 LEU A N 1
ATOM 688 C CA . LEU A 1 91 ? 34.206 -5.740 -29.473 1.00 40.97 91 LEU A CA 1
ATOM 689 C C . LEU A 1 91 ? 34.393 -4.240 -29.798 1.00 40.97 91 LEU A C 1
ATOM 691 O O . LEU A 1 91 ? 33.420 -3.540 -30.082 1.00 40.97 91 LEU A O 1
ATOM 695 N N . GLU A 1 92 ? 35.634 -3.750 -29.869 1.00 42.94 92 GLU A N 1
ATOM 696 C CA . GLU A 1 92 ? 35.917 -2.484 -30.564 1.00 42.94 92 GLU A CA 1
ATOM 697 C C . GLU A 1 92 ? 36.118 -2.786 -32.057 1.00 42.94 92 GLU A C 1
ATOM 699 O O . GLU A 1 92 ? 37.230 -3.021 -32.535 1.00 42.94 92 GLU A O 1
ATOM 704 N N . ILE A 1 93 ? 35.001 -2.865 -32.790 1.00 39.72 93 ILE A N 1
ATOM 705 C CA . ILE A 1 93 ? 35.009 -3.118 -34.233 1.00 39.72 93 ILE A CA 1
ATOM 706 C C . ILE A 1 93 ? 35.600 -1.899 -34.948 1.00 39.72 93 ILE A C 1
ATOM 708 O O . ILE A 1 93 ? 34.923 -0.911 -35.230 1.00 39.72 93 ILE A O 1
ATOM 712 N N . LYS A 1 94 ? 36.889 -2.013 -35.277 1.00 49.00 94 LYS A N 1
ATOM 713 C CA . LYS A 1 94 ? 37.554 -1.230 -36.319 1.00 49.00 94 LYS A CA 1
ATOM 714 C C . LYS A 1 94 ? 37.008 -1.641 -37.688 1.00 49.00 94 LYS A C 1
ATOM 716 O O . LYS A 1 94 ? 37.651 -2.402 -38.406 1.00 49.00 94 LYS A O 1
ATOM 721 N N . GLU A 1 95 ? 35.837 -1.128 -38.045 1.00 39.97 95 GLU A N 1
ATOM 722 C CA . GLU A 1 95 ? 35.332 -1.175 -39.418 1.00 39.97 95 GLU A CA 1
ATOM 723 C C . GLU A 1 95 ? 35.509 0.194 -40.088 1.00 39.97 95 GLU A C 1
ATOM 725 O O . GLU A 1 95 ? 34.782 1.153 -39.840 1.00 39.97 95 GLU A O 1
ATOM 730 N N . GLU A 1 96 ? 36.516 0.225 -40.961 1.00 42.62 96 GLU A N 1
ATOM 731 C CA . GLU A 1 96 ? 36.579 1.042 -42.175 1.00 42.62 96 GLU A CA 1
ATOM 732 C C . GLU A 1 96 ? 36.724 2.573 -42.036 1.00 42.62 96 GLU A C 1
ATOM 734 O O . GLU A 1 96 ? 35.958 3.356 -42.599 1.00 42.62 96 GLU A O 1
ATOM 739 N N . GLU A 1 97 ? 37.884 2.999 -41.517 1.00 40.19 97 GLU A N 1
ATOM 740 C CA . GLU A 1 97 ? 38.691 3.977 -42.274 1.00 40.19 97 GLU A CA 1
ATOM 741 C C . GLU A 1 97 ? 39.221 3.303 -43.564 1.00 40.19 97 GLU A C 1
ATOM 743 O O . GLU A 1 97 ? 40.384 2.929 -43.651 1.00 40.19 97 GLU A O 1
ATOM 748 N N . VAL A 1 98 ? 38.356 3.121 -44.572 1.00 47.56 98 VAL A N 1
ATOM 749 C CA . VAL A 1 98 ? 38.741 2.778 -45.966 1.00 47.56 98 VAL A CA 1
ATOM 750 C C . VAL A 1 98 ? 38.056 3.755 -46.939 1.00 47.56 98 VAL A C 1
ATOM 752 O O . VAL A 1 98 ? 37.574 3.414 -48.011 1.00 47.56 98 VAL A O 1
ATOM 755 N N . GLU A 1 99 ? 37.977 5.022 -46.530 1.00 44.44 99 GLU A N 1
ATOM 756 C CA . GLU A 1 99 ? 37.492 6.151 -47.343 1.00 44.44 99 GLU A CA 1
ATOM 757 C C . GLU A 1 99 ? 38.457 7.355 -47.164 1.00 44.44 99 GLU A C 1
ATOM 759 O O . GLU A 1 99 ? 38.049 8.514 -47.150 1.00 44.44 99 GLU A O 1
ATOM 764 N N . SER A 1 100 ? 39.752 7.081 -46.918 1.00 42.22 100 SER A N 1
ATOM 765 C CA . SER A 1 100 ? 40.799 8.089 -46.630 1.00 42.22 100 SER A CA 1
ATOM 766 C C . SER A 1 100 ? 42.227 7.700 -47.066 1.00 42.22 100 SER A C 1
ATOM 768 O O . SER A 1 100 ? 43.181 8.343 -46.627 1.00 42.22 100 SER A O 1
ATOM 770 N N . GLU A 1 101 ? 42.406 6.672 -47.906 1.00 44.72 101 GLU A N 1
ATOM 771 C CA . GLU A 1 101 ? 43.740 6.303 -48.427 1.00 44.72 101 GLU A CA 1
ATOM 772 C C . GLU A 1 101 ? 44.063 6.930 -49.797 1.00 44.72 101 GLU A C 1
ATOM 774 O O . GLU A 1 101 ? 45.215 7.296 -50.016 1.00 44.72 101 GLU A O 1
ATOM 779 N N . GLU A 1 102 ? 43.075 7.203 -50.662 1.00 46.03 102 GLU A N 1
ATOM 780 C CA . GLU A 1 102 ? 43.324 7.902 -51.942 1.00 46.03 102 GLU A CA 1
ATOM 781 C C . GLU A 1 102 ? 43.716 9.388 -51.744 1.00 46.03 102 GLU A C 1
ATOM 783 O O . GLU A 1 102 ? 44.589 9.886 -52.450 1.00 46.03 102 GLU A O 1
ATOM 788 N N . ASP A 1 103 ? 43.194 10.066 -50.711 1.00 46.06 103 ASP A N 1
ATOM 789 C CA . ASP A 1 103 ? 43.587 11.446 -50.337 1.00 46.06 103 ASP A CA 1
ATOM 790 C C . ASP A 1 103 ? 44.885 11.515 -49.493 1.00 46.06 103 ASP A C 1
ATOM 792 O O . ASP A 1 103 ? 45.386 12.603 -49.195 1.00 46.06 103 ASP A O 1
ATOM 796 N N . ARG A 1 104 ? 45.457 10.376 -49.063 1.00 47.00 104 ARG A N 1
ATOM 797 C CA . ARG A 1 104 ? 46.703 10.362 -48.268 1.00 47.00 104 ARG A CA 1
ATOM 798 C C . ARG A 1 104 ? 47.964 10.224 -49.109 1.00 47.00 104 ARG A C 1
ATOM 800 O O . ARG A 1 104 ? 48.995 10.759 -48.702 1.00 47.00 104 ARG A O 1
ATOM 807 N N . GLU A 1 105 ? 47.911 9.572 -50.267 1.00 48.25 105 GLU A N 1
ATOM 808 C CA . GLU A 1 105 ? 49.100 9.413 -51.117 1.00 48.25 105 GLU A CA 1
ATOM 809 C C . GLU A 1 105 ? 49.467 10.701 -51.881 1.00 48.25 105 GLU A C 1
ATOM 811 O O . GLU A 1 105 ? 50.655 10.988 -52.052 1.00 48.25 105 GLU A O 1
ATOM 816 N N . GLU A 1 106 ? 48.496 11.558 -52.229 1.00 46.50 106 GLU A N 1
ATOM 817 C CA . GLU A 1 106 ? 48.774 12.842 -52.903 1.00 46.50 106 GLU A CA 1
ATOM 818 C C . GLU A 1 106 ? 49.401 13.903 -51.963 1.00 46.50 106 GLU A C 1
ATOM 820 O O . GLU A 1 106 ? 50.043 14.855 -52.413 1.00 46.50 106 GLU A O 1
ATOM 825 N N . HIS A 1 107 ? 49.322 13.710 -50.639 1.00 48.03 107 HIS A N 1
ATOM 826 C CA . HIS A 1 107 ? 49.878 14.632 -49.635 1.00 48.03 107 HIS A CA 1
ATOM 827 C C . HIS A 1 107 ? 51.240 14.221 -49.040 1.00 48.03 107 HIS A C 1
ATOM 829 O O . HIS A 1 107 ? 51.867 15.013 -48.331 1.00 48.03 107 HIS A O 1
ATOM 835 N N . VAL A 1 108 ? 51.770 13.036 -49.368 1.00 47.56 108 VAL A N 1
ATOM 836 C CA . VAL A 1 108 ? 53.101 12.598 -48.892 1.00 47.56 108 VAL A CA 1
ATOM 837 C C . VAL A 1 108 ? 54.255 13.233 -49.689 1.00 47.56 108 VAL A C 1
ATOM 839 O O . VAL A 1 108 ? 55.340 13.428 -49.143 1.00 47.56 108 VAL A O 1
ATOM 842 N N . TYR A 1 109 ? 54.025 13.660 -50.935 1.00 43.47 109 TYR A N 1
ATOM 843 C CA . TYR A 1 109 ? 55.061 14.269 -51.788 1.00 43.47 109 TYR A CA 1
ATOM 844 C C . TYR A 1 109 ? 55.206 15.801 -51.672 1.00 43.47 109 TYR A C 1
ATOM 846 O O . TYR A 1 109 ? 56.062 16.373 -52.344 1.00 43.47 109 TYR A O 1
ATOM 854 N N . GLN A 1 110 ? 54.424 16.481 -50.823 1.00 50.66 110 GLN A N 1
ATOM 855 C CA . GLN A 1 110 ? 54.432 17.955 -50.712 1.00 50.66 110 GLN A CA 1
ATOM 856 C C . GLN A 1 110 ? 55.017 18.526 -49.407 1.00 50.66 110 GLN A C 1
ATOM 858 O O . GLN A 1 110 ? 55.050 19.744 -49.251 1.00 50.66 110 GLN A O 1
ATOM 863 N N . THR A 1 111 ? 55.522 17.693 -48.486 1.00 44.97 111 THR A N 1
ATOM 864 C CA . THR A 1 111 ? 55.885 18.149 -47.121 1.00 44.97 111 THR A CA 1
ATOM 865 C C . THR A 1 111 ? 57.354 17.913 -46.723 1.00 44.97 111 THR A C 1
ATOM 867 O O . THR A 1 111 ? 57.672 17.920 -45.537 1.00 44.97 111 THR A O 1
ATOM 870 N N . LEU A 1 112 ? 58.268 17.712 -47.685 1.00 48.31 112 LEU A N 1
ATOM 871 C CA . LEU A 1 112 ? 59.711 17.546 -47.408 1.00 48.31 112 LEU A CA 1
ATOM 872 C C . LEU A 1 112 ? 60.615 18.727 -47.806 1.00 48.31 112 LEU A C 1
ATOM 874 O O . LEU A 1 112 ? 61.788 18.696 -47.455 1.00 48.31 112 LEU A O 1
ATOM 878 N N . ASP A 1 113 ? 60.085 19.788 -48.422 1.00 40.47 113 ASP A N 1
ATOM 879 C CA . ASP A 1 113 ? 60.813 21.050 -48.649 1.00 40.47 113 ASP A CA 1
ATOM 880 C C . ASP A 1 113 ? 59.985 22.232 -48.125 1.00 40.47 113 ASP A C 1
ATOM 882 O O . ASP A 1 113 ? 59.217 22.870 -48.844 1.00 40.47 113 ASP A O 1
ATOM 886 N N . GLY A 1 114 ? 60.101 22.484 -46.818 1.00 45.66 114 GLY A N 1
ATOM 887 C CA . GLY A 1 114 ? 59.262 23.447 -46.097 1.00 45.66 114 GLY A CA 1
ATOM 888 C C . GLY A 1 114 ? 59.941 24.137 -44.914 1.00 45.66 114 GLY A C 1
ATOM 889 O O . GLY A 1 114 ? 59.247 24.615 -44.018 1.00 45.66 114 GLY A O 1
ATOM 890 N N . GLN A 1 115 ? 61.277 24.190 -44.878 1.00 39.88 115 GLN A N 1
ATOM 891 C CA . GLN A 1 115 ? 61.999 24.936 -43.845 1.00 39.88 115 GLN A CA 1
ATOM 892 C C . GLN A 1 115 ? 63.278 25.600 -44.369 1.00 39.88 115 GLN A C 1
ATOM 894 O O . GLN A 1 115 ? 64.378 25.242 -43.970 1.00 39.88 115 GLN A O 1
ATOM 899 N N . GLU A 1 116 ? 63.121 26.649 -45.177 1.00 34.69 116 GLU A N 1
ATOM 900 C CA . GLU A 1 116 ? 63.981 27.830 -45.061 1.00 34.69 116 GLU A CA 1
ATOM 901 C C . GLU A 1 116 ? 63.263 29.085 -45.580 1.00 34.69 116 GLU A C 1
ATOM 903 O O . GLU A 1 116 ? 62.408 29.043 -46.463 1.00 34.69 116 GLU A O 1
ATOM 908 N N . SER A 1 117 ? 63.530 30.208 -44.923 1.00 35.75 117 SER A N 1
ATOM 909 C CA . SER A 1 117 ? 62.815 31.473 -45.082 1.00 35.75 117 SER A CA 1
ATOM 910 C C . SER A 1 117 ? 63.300 32.278 -46.289 1.00 35.75 117 SER A C 1
ATOM 912 O O . SER A 1 117 ? 64.469 32.661 -46.290 1.00 35.75 117 SER A O 1
ATOM 914 N N . CYS A 1 118 ? 62.411 32.682 -47.206 1.00 33.97 118 CYS A N 1
ATOM 915 C CA . CYS A 1 118 ? 62.629 33.899 -48.003 1.00 33.97 118 CYS A CA 1
ATOM 916 C C . CYS A 1 118 ? 61.360 34.478 -48.664 1.00 33.97 118 CYS A C 1
ATOM 918 O O . CYS A 1 118 ? 60.253 33.957 -48.535 1.00 33.97 118 CYS A O 1
ATOM 920 N N . SER A 1 119 ? 61.530 35.632 -49.310 1.00 41.50 119 SER A N 1
ATOM 921 C CA . SER A 1 119 ? 60.495 36.531 -49.832 1.00 41.50 119 SER A CA 1
ATOM 922 C C . SER A 1 119 ? 59.738 36.038 -51.074 1.00 41.50 119 SER A C 1
ATOM 924 O O . SER A 1 119 ? 60.275 35.357 -51.941 1.00 41.50 119 SER A O 1
ATOM 926 N N . VAL A 1 120 ? 58.508 36.546 -51.231 1.00 49.22 120 VAL A N 1
ATOM 927 C CA . VAL A 1 120 ? 57.550 36.321 -52.346 1.00 49.22 120 VAL A CA 1
ATOM 928 C C . VAL A 1 120 ? 58.052 36.811 -53.735 1.00 49.22 120 VAL A C 1
ATOM 930 O O . VAL A 1 120 ? 57.294 36.878 -54.698 1.00 49.22 120 VAL A O 1
ATOM 933 N N . THR A 1 121 ? 59.336 37.144 -53.882 1.00 53.97 121 THR A N 1
ATOM 934 C CA . THR A 1 121 ? 59.971 37.583 -55.140 1.00 53.97 121 THR A CA 1
ATOM 935 C C . THR A 1 121 ? 60.735 36.472 -55.869 1.00 53.97 121 THR A C 1
ATOM 937 O O . THR A 1 121 ? 60.826 36.508 -57.098 1.00 53.97 121 THR A O 1
ATOM 940 N N . GLU A 1 122 ? 61.228 35.452 -55.157 1.00 58.97 122 GLU A N 1
ATOM 941 C CA . GLU A 1 122 ? 62.189 34.492 -55.719 1.00 58.97 122 GLU A CA 1
ATOM 942 C C . GLU A 1 122 ? 61.705 33.654 -56.918 1.00 58.97 122 GLU A C 1
ATOM 944 O O . GLU A 1 122 ? 62.470 33.556 -57.877 1.00 58.97 122 GLU A O 1
ATOM 949 N N . PRO A 1 123 ? 60.486 33.073 -56.986 1.00 60.47 123 PRO A N 1
ATOM 950 C CA . PRO A 1 123 ? 60.136 32.205 -58.117 1.00 60.47 123 PRO A CA 1
ATOM 951 C C . PRO A 1 123 ? 60.046 32.973 -59.446 1.00 60.47 123 PRO A C 1
ATOM 953 O O . PRO A 1 123 ? 60.424 32.447 -60.493 1.00 60.47 123 PRO A O 1
ATOM 956 N N . ALA A 1 124 ? 59.614 34.239 -59.411 1.00 70.75 124 ALA A N 1
ATOM 957 C CA . ALA A 1 124 ? 59.561 35.099 -60.591 1.00 70.75 124 ALA A CA 1
ATOM 958 C C . ALA A 1 124 ? 60.955 35.602 -61.010 1.00 70.75 124 ALA A C 1
ATOM 960 O O . ALA A 1 124 ? 61.219 35.772 -62.200 1.00 70.75 124 ALA A O 1
ATOM 961 N N . GLU A 1 125 ? 61.857 35.831 -60.054 1.00 73.81 125 GLU A N 1
ATOM 962 C CA . GLU A 1 125 ? 63.247 36.216 -60.327 1.00 73.81 125 GLU A CA 1
ATOM 963 C C . GLU A 1 125 ? 64.071 35.027 -60.837 1.00 73.81 125 GLU A C 1
ATOM 965 O O . GLU A 1 125 ? 64.772 35.166 -61.838 1.00 73.81 125 GLU A O 1
ATOM 970 N N . LEU A 1 126 ? 63.898 33.833 -60.264 1.00 77.62 126 LEU A N 1
ATOM 971 C CA . LEU A 1 126 ? 64.480 32.581 -60.758 1.00 77.62 126 LEU A CA 1
ATOM 972 C C . LEU A 1 126 ? 63.971 32.216 -62.158 1.00 77.62 126 LEU A C 1
ATOM 974 O O . LEU A 1 126 ? 64.750 31.736 -62.982 1.00 77.62 126 LEU A O 1
ATOM 978 N N . GLN A 1 127 ? 62.694 32.464 -62.470 1.00 84.06 127 GLN A N 1
ATOM 979 C CA . GLN A 1 127 ? 62.168 32.242 -63.819 1.00 84.06 127 GLN A CA 1
ATOM 980 C C . GLN A 1 127 ? 62.770 33.224 -64.837 1.00 84.06 127 GLN A C 1
ATOM 982 O O . GLN A 1 127 ? 63.159 32.792 -65.921 1.00 84.06 127 GLN A O 1
ATOM 987 N N . LYS A 1 128 ? 62.939 34.506 -64.476 1.00 86.25 128 LYS A N 1
ATOM 988 C CA . LYS A 1 128 ? 63.651 35.495 -65.309 1.00 86.25 128 LYS A CA 1
ATOM 989 C C . LYS A 1 128 ? 65.132 35.150 -65.483 1.00 86.25 128 LYS A C 1
ATOM 991 O O . LYS A 1 128 ? 65.646 35.255 -66.587 1.00 86.25 128 LYS A O 1
ATOM 996 N N . LEU A 1 129 ? 65.809 34.689 -64.429 1.00 87.69 129 LEU A N 1
ATOM 997 C CA . LEU A 1 129 ? 67.199 34.219 -64.490 1.00 87.69 129 LEU A CA 1
ATOM 998 C C . LEU A 1 129 ? 67.351 32.986 -65.389 1.00 87.69 129 LEU A C 1
ATOM 1000 O O . LEU A 1 129 ? 68.305 32.918 -66.157 1.00 87.69 129 LEU A O 1
ATOM 1004 N N . ARG A 1 130 ? 66.402 32.041 -65.353 1.00 89.38 130 ARG A N 1
ATOM 1005 C CA . ARG A 1 130 ? 66.371 30.891 -66.275 1.00 89.38 130 ARG A CA 1
ATOM 1006 C C . ARG A 1 130 ? 66.116 31.312 -67.723 1.00 89.38 130 ARG A C 1
ATOM 1008 O O . ARG A 1 130 ? 66.788 30.799 -68.609 1.00 89.38 130 ARG A O 1
ATOM 1015 N N . GLN A 1 131 ? 65.196 32.250 -67.959 1.00 88.88 131 GLN A N 1
ATOM 1016 C CA . GLN A 1 131 ? 64.965 32.823 -69.291 1.00 88.88 131 GLN A CA 1
ATOM 1017 C C . GLN A 1 131 ? 66.225 33.520 -69.813 1.00 88.88 131 GLN A C 1
ATOM 1019 O O . GLN A 1 131 ? 66.685 33.192 -70.899 1.00 88.88 131 GLN A O 1
ATOM 1024 N N . HIS A 1 132 ? 66.852 34.375 -69.006 1.00 90.00 132 HIS A N 1
ATOM 1025 C CA . HIS A 1 132 ? 68.065 35.086 -69.396 1.00 90.00 132 HIS A CA 1
ATOM 1026 C C . HIS A 1 132 ? 69.270 34.153 -69.614 1.00 90.00 132 HIS A C 1
ATOM 1028 O O . HIS A 1 132 ? 70.061 34.353 -70.531 1.00 90.00 132 HIS A O 1
ATOM 1034 N N . ALA A 1 133 ? 69.400 33.086 -68.819 1.00 89.06 133 ALA A N 1
ATOM 1035 C CA . ALA A 1 133 ? 70.409 32.056 -69.053 1.00 89.06 133 ALA A CA 1
ATOM 1036 C C . ALA A 1 133 ? 70.177 31.301 -70.375 1.00 89.06 133 ALA A C 1
ATOM 1038 O O . ALA A 1 133 ? 71.147 30.976 -71.054 1.00 89.06 133 ALA A O 1
ATOM 1039 N N . GLN A 1 134 ? 68.918 31.054 -70.759 1.00 91.25 134 GLN A N 1
ATOM 1040 C CA . GLN A 1 134 ? 68.585 30.455 -72.053 1.00 91.25 134 GLN A CA 1
ATOM 1041 C C . GLN A 1 134 ? 68.859 31.423 -73.213 1.00 91.25 134 GLN A C 1
ATOM 1043 O O . GLN A 1 134 ? 69.497 31.026 -74.181 1.00 91.25 134 GLN A O 1
ATOM 1048 N N . GLU A 1 135 ? 68.478 32.697 -73.088 1.00 91.56 135 GLU A N 1
ATOM 1049 C CA . GLU A 1 135 ? 68.806 33.748 -74.065 1.00 91.56 135 GLU A CA 1
ATOM 1050 C C . GLU A 1 135 ? 70.321 33.834 -74.302 1.00 91.56 135 GLU A C 1
ATOM 1052 O O . GLU A 1 135 ? 70.766 33.838 -75.446 1.00 91.56 135 GLU A O 1
ATOM 1057 N N . LEU A 1 136 ? 71.130 33.808 -73.236 1.00 91.38 136 LEU A N 1
ATOM 1058 C CA . LEU A 1 136 ? 72.592 33.799 -73.343 1.00 91.38 136 LEU A CA 1
ATOM 1059 C C . LEU A 1 136 ? 73.142 32.529 -74.010 1.00 91.38 136 LEU A C 1
ATOM 1061 O O . LEU A 1 136 ? 74.185 32.603 -74.658 1.00 91.38 136 LEU A O 1
ATOM 1065 N N . VAL A 1 137 ? 72.483 31.372 -73.876 1.00 93.94 137 VAL A N 1
ATOM 1066 C CA . VAL A 1 137 ? 72.847 30.140 -74.603 1.00 93.94 137 VAL A CA 1
ATOM 1067 C C . VAL A 1 137 ? 72.514 30.274 -76.089 1.00 93.94 137 VAL A C 1
ATOM 1069 O O . VAL A 1 137 ? 73.377 30.001 -76.926 1.00 93.94 137 VAL A O 1
ATOM 1072 N N . ASP A 1 138 ? 71.322 30.769 -76.417 1.00 92.94 138 ASP A N 1
ATOM 1073 C CA . ASP A 1 138 ? 70.861 30.964 -77.793 1.00 92.94 138 ASP A CA 1
ATOM 1074 C C . ASP A 1 138 ? 71.720 32.024 -78.522 1.00 92.94 138 ASP A C 1
ATOM 1076 O O . ASP A 1 138 ? 72.137 31.827 -79.668 1.00 92.94 138 ASP A O 1
ATOM 1080 N N . GLU A 1 139 ? 72.088 33.114 -77.836 1.00 92.50 139 GLU A N 1
ATOM 1081 C CA . GLU A 1 139 ? 73.063 34.106 -78.306 1.00 92.50 139 GLU A CA 1
ATOM 1082 C C . GLU A 1 139 ? 74.464 33.503 -78.479 1.00 92.50 139 GLU A C 1
ATOM 1084 O O . GLU A 1 139 ? 75.151 33.808 -79.458 1.00 92.50 139 GLU A O 1
ATOM 1089 N N . ASN A 1 140 ? 74.903 32.624 -77.572 1.00 92.69 140 ASN A N 1
ATOM 1090 C CA . ASN A 1 140 ? 76.194 31.944 -77.689 1.00 92.69 140 ASN A CA 1
ATOM 1091 C C . ASN A 1 140 ? 76.232 31.020 -78.914 1.00 92.69 140 ASN A C 1
ATOM 1093 O O . ASN A 1 140 ? 77.245 30.971 -79.612 1.00 92.69 140 ASN A O 1
ATOM 1097 N N . ASP A 1 141 ? 75.134 30.331 -79.223 1.00 93.19 141 ASP A N 1
ATOM 1098 C CA . ASP A 1 141 ? 75.017 29.485 -80.411 1.00 93.19 141 ASP A CA 1
ATOM 1099 C C . ASP A 1 141 ? 74.894 30.311 -81.702 1.00 93.19 141 ASP A C 1
ATOM 1101 O O . ASP A 1 141 ? 75.551 29.991 -82.698 1.00 93.19 141 ASP A O 1
ATOM 1105 N N . ALA A 1 142 ? 74.194 31.449 -81.682 1.00 91.06 142 ALA A N 1
ATOM 1106 C CA . ALA A 1 142 ? 74.233 32.426 -82.774 1.00 91.06 142 ALA A CA 1
ATOM 1107 C C . ALA A 1 142 ? 75.652 33.001 -82.991 1.00 91.06 142 ALA A C 1
ATOM 1109 O O . ALA A 1 142 ? 76.102 33.169 -84.133 1.00 91.06 142 ALA A O 1
ATOM 1110 N N . LEU A 1 143 ? 76.410 33.239 -81.916 1.00 93.75 143 LEU A N 1
ATOM 1111 C CA . LEU A 1 143 ? 77.819 33.633 -81.976 1.00 93.75 143 LEU A CA 1
ATOM 1112 C C . LEU A 1 143 ? 78.708 32.505 -82.520 1.00 93.75 143 LEU A C 1
ATOM 1114 O O . LEU A 1 143 ? 79.539 32.767 -83.388 1.00 93.75 143 LEU A O 1
ATOM 1118 N N . LYS A 1 144 ? 78.506 31.241 -82.125 1.00 91.81 144 LYS A N 1
ATOM 1119 C CA . LYS A 1 144 ? 79.208 30.088 -82.728 1.00 91.81 144 LYS A CA 1
ATOM 1120 C C . LYS A 1 144 ? 78.924 29.978 -84.225 1.00 91.81 144 LYS A C 1
ATOM 1122 O O . LYS A 1 144 ? 79.858 29.772 -84.997 1.00 91.81 144 LYS A O 1
ATOM 1127 N N . LEU A 1 145 ? 77.673 30.154 -84.654 1.00 90.75 145 LEU A N 1
ATOM 1128 C CA . LEU A 1 145 ? 77.289 30.115 -86.070 1.00 90.75 145 LEU A CA 1
ATOM 1129 C C . LEU A 1 145 ? 77.893 31.278 -86.868 1.00 90.75 145 LEU A C 1
ATOM 1131 O O . LEU A 1 145 ? 78.390 31.068 -87.977 1.00 90.75 145 LEU A O 1
ATOM 1135 N N . THR A 1 146 ? 77.913 32.494 -86.316 1.00 91.25 146 THR A N 1
ATOM 1136 C CA . THR A 1 146 ? 78.550 33.645 -86.979 1.00 91.25 146 THR A CA 1
ATOM 1137 C C . THR A 1 146 ? 80.073 33.534 -86.999 1.00 91.25 146 THR A C 1
ATOM 1139 O O . THR A 1 146 ? 80.661 33.809 -88.041 1.00 91.25 146 THR A O 1
ATOM 1142 N N . VAL A 1 147 ? 80.719 33.041 -85.937 1.00 92.06 147 VAL A N 1
ATOM 1143 C CA . VAL A 1 147 ? 82.158 32.720 -85.925 1.00 92.06 147 VAL A CA 1
ATOM 1144 C C . VAL A 1 147 ? 82.481 31.597 -86.909 1.00 92.06 147 VAL A C 1
ATOM 1146 O O . VAL A 1 147 ? 83.460 31.707 -87.640 1.00 92.06 147 VAL A O 1
ATOM 1149 N N . HIS A 1 148 ? 81.660 30.547 -87.004 1.00 91.12 148 HIS A N 1
ATOM 1150 C CA . HIS A 1 148 ? 81.850 29.487 -87.995 1.00 91.12 148 HIS A CA 1
ATOM 1151 C C . HIS A 1 148 ? 81.727 30.037 -89.421 1.00 91.12 148 HIS A C 1
ATOM 1153 O O . HIS A 1 148 ? 82.616 29.812 -90.240 1.00 91.12 148 HIS A O 1
ATOM 1159 N N . ARG A 1 149 ? 80.693 30.840 -89.705 1.00 93.12 149 ARG A N 1
ATOM 1160 C CA . ARG A 1 149 ? 80.532 31.530 -90.993 1.00 93.12 149 ARG A CA 1
ATOM 1161 C C . ARG A 1 149 ? 81.720 32.444 -91.298 1.00 93.12 149 ARG A C 1
ATOM 1163 O O . ARG A 1 149 ? 82.256 32.378 -92.398 1.00 93.12 149 ARG A O 1
ATOM 1170 N N . LEU A 1 150 ? 82.160 33.262 -90.342 1.00 90.94 150 LEU A N 1
ATOM 1171 C CA . LEU A 1 150 ? 83.315 34.146 -90.505 1.00 90.94 150 LEU A CA 1
ATOM 1172 C C . LEU A 1 150 ? 84.618 33.363 -90.685 1.00 90.94 150 LEU A C 1
ATOM 1174 O O . LEU A 1 150 ? 85.440 33.797 -91.477 1.00 90.94 150 LEU A O 1
ATOM 1178 N N . ASN A 1 151 ? 84.791 32.204 -90.043 1.00 91.06 151 ASN A N 1
ATOM 1179 C CA . ASN A 1 151 ? 85.926 31.304 -90.269 1.00 91.06 151 ASN A CA 1
ATOM 1180 C C . ASN A 1 151 ? 85.869 30.626 -91.643 1.00 91.06 151 ASN A C 1
ATOM 1182 O O . ASN A 1 151 ? 86.914 30.443 -92.262 1.00 91.06 151 ASN A O 1
ATOM 1186 N N . VAL A 1 152 ? 84.682 30.282 -92.153 1.00 89.25 152 VAL A N 1
ATOM 1187 C CA . VAL A 1 152 ? 84.505 29.786 -93.528 1.00 89.25 152 VAL A CA 1
ATOM 1188 C C . VAL A 1 152 ? 84.830 30.886 -94.540 1.00 89.25 152 VAL A C 1
ATOM 1190 O O . VAL A 1 152 ? 85.551 30.621 -95.499 1.00 89.25 152 VAL A O 1
ATOM 1193 N N . GLU A 1 153 ? 84.386 32.125 -94.313 1.00 88.19 153 GLU A N 1
ATOM 1194 C CA . GLU A 1 153 ? 84.767 33.271 -95.148 1.00 88.19 153 GLU A CA 1
ATOM 1195 C C . GLU A 1 153 ? 86.270 33.573 -95.036 1.00 88.19 153 GLU A C 1
ATOM 1197 O O . GLU A 1 153 ? 86.934 33.698 -96.059 1.00 88.19 153 GLU A O 1
ATOM 1202 N N . LEU A 1 154 ? 86.860 33.602 -93.834 1.00 83.75 154 LEU A N 1
ATOM 1203 C CA . LEU A 1 154 ? 88.309 33.754 -93.628 1.00 83.75 154 LEU A CA 1
ATOM 1204 C C . LEU A 1 154 ? 89.098 32.654 -94.336 1.00 83.75 154 LEU A C 1
ATOM 1206 O O . LEU A 1 154 ? 90.102 32.953 -94.973 1.00 83.75 154 LEU A O 1
ATOM 1210 N N . SER A 1 155 ? 88.624 31.409 -94.282 1.00 78.31 155 SER A N 1
ATOM 1211 C CA . SER A 1 155 ? 89.222 30.287 -95.008 1.00 78.31 155 SER A CA 1
ATOM 1212 C C . SER A 1 155 ? 89.121 30.502 -96.518 1.00 78.31 155 SER A C 1
ATOM 1214 O O . SER A 1 155 ? 90.120 30.352 -97.216 1.00 78.31 155 SER A O 1
ATOM 1216 N N . ARG A 1 156 ? 87.964 30.945 -97.035 1.00 77.69 156 ARG A N 1
ATOM 1217 C CA . ARG A 1 156 ? 87.797 31.321 -98.451 1.00 77.69 156 ARG A CA 1
ATOM 1218 C C . ARG A 1 156 ? 88.766 32.439 -98.843 1.00 77.69 156 ARG A C 1
ATOM 1220 O O . ARG A 1 156 ? 89.538 32.252 -99.780 1.00 77.69 156 ARG A O 1
ATOM 1227 N N . TYR A 1 157 ? 88.830 33.535 -98.087 1.00 74.81 157 TYR A N 1
ATOM 1228 C CA . TYR A 1 157 ? 89.778 34.630 -98.316 1.00 74.81 157 TYR A CA 1
ATOM 1229 C C . TYR A 1 157 ? 91.242 34.164 -98.257 1.00 74.81 157 TYR A C 1
ATOM 1231 O O . TYR A 1 157 ? 92.020 34.535 -99.133 1.00 74.81 157 TYR A O 1
ATOM 1239 N N . GLN A 1 158 ? 91.617 33.300 -97.310 1.00 76.19 158 GLN A N 1
ATOM 1240 C CA . GLN A 1 158 ? 92.963 32.715 -97.218 1.00 76.19 158 GLN A CA 1
ATOM 1241 C C . GLN A 1 158 ? 93.281 31.765 -98.386 1.00 76.19 158 GLN A C 1
ATOM 1243 O O . GLN A 1 158 ? 94.425 31.726 -98.840 1.00 76.19 158 GLN A O 1
ATOM 1248 N N . THR A 1 159 ? 92.293 31.037 -98.924 1.00 65.44 159 THR A N 1
ATOM 1249 C CA . THR A 1 159 ? 92.482 30.237 -100.150 1.00 65.44 159 THR A CA 1
ATOM 1250 C C . THR A 1 159 ? 92.569 31.089 -101.419 1.00 65.44 159 THR A C 1
ATOM 1252 O O . THR A 1 159 ? 93.324 30.737 -102.323 1.00 65.44 159 THR A O 1
ATOM 1255 N N . CYS A 1 160 ? 91.858 32.220 -101.487 1.00 53.09 160 CYS A N 1
ATOM 1256 C CA . CYS A 1 160 ? 91.862 33.117 -102.647 1.00 53.09 160 CYS A CA 1
ATOM 1257 C C . CYS A 1 160 ? 93.042 34.107 -102.663 1.00 53.09 160 CYS A C 1
ATOM 1259 O O . CYS A 1 160 ? 93.464 34.519 -103.740 1.00 53.09 160 CYS A O 1
ATOM 1261 N N . PHE A 1 161 ? 93.599 34.472 -101.503 1.00 54.22 161 PHE A N 1
ATOM 1262 C CA . PHE A 1 161 ? 94.715 35.420 -101.367 1.00 54.22 161 PHE A CA 1
ATOM 1263 C C . PHE A 1 161 ? 95.939 34.782 -100.702 1.00 54.22 161 PHE A C 1
ATOM 1265 O O . PHE A 1 161 ? 96.439 35.225 -99.667 1.00 54.22 161 PHE A O 1
ATOM 1272 N N . LYS A 1 162 ? 96.468 33.746 -101.355 1.00 57.47 162 LYS A N 1
ATOM 1273 C CA . LYS A 1 162 ? 97.787 33.183 -101.051 1.00 57.47 162 LYS A CA 1
ATOM 1274 C C . LYS A 1 162 ? 98.871 34.102 -101.656 1.00 57.47 162 LYS A C 1
ATOM 1276 O O . LYS A 1 162 ? 98.783 34.378 -102.852 1.00 57.47 162 LYS A O 1
ATOM 1281 N N . PRO A 1 163 ? 99.870 34.607 -100.900 1.00 45.12 163 PRO A N 1
ATOM 1282 C CA . PRO A 1 163 ? 100.797 35.617 -101.423 1.00 45.12 163 PRO A CA 1
ATOM 1283 C C . PRO A 1 163 ? 101.669 35.099 -102.579 1.00 45.12 163 PRO A C 1
ATOM 1285 O O . PRO A 1 163 ? 102.597 34.319 -102.367 1.00 45.12 163 PRO A O 1
ATOM 1288 N N . LEU A 1 164 ? 101.387 35.556 -103.801 1.00 40.44 164 LEU A N 1
ATOM 1289 C CA . LEU A 1 164 ? 102.203 35.277 -104.986 1.00 40.44 164 LEU A CA 1
ATOM 1290 C C . LEU A 1 164 ? 103.449 36.175 -105.012 1.00 40.44 164 LEU A C 1
ATOM 1292 O O . LEU A 1 164 ? 103.384 37.378 -104.745 1.00 40.44 164 LEU A O 1
ATOM 1296 N N . SER A 1 165 ? 104.599 35.579 -105.322 1.00 49.81 165 SER A N 1
ATOM 1297 C CA . SER A 1 165 ? 105.893 36.261 -105.366 1.00 49.81 165 SER A CA 1
ATOM 1298 C C . SER A 1 165 ? 106.055 37.126 -106.625 1.00 49.81 165 SER A C 1
ATOM 1300 O O . SER A 1 165 ? 105.402 36.936 -107.649 1.00 49.81 165 SER A O 1
ATOM 1302 N N . LYS A 1 166 ? 106.929 38.136 -106.538 1.00 48.38 166 LYS A N 1
ATOM 1303 C CA . LYS A 1 166 ? 107.071 39.217 -107.528 1.00 48.38 166 LYS A CA 1
ATOM 1304 C C . LYS A 1 166 ? 107.765 38.780 -108.835 1.00 48.38 166 LYS A C 1
ATOM 1306 O O . LYS A 1 166 ? 108.883 39.225 -109.085 1.00 48.38 166 LYS A O 1
ATOM 1311 N N . GLN A 1 167 ? 107.120 37.980 -109.691 1.00 40.00 167 GLN A N 1
ATOM 1312 C CA . GLN A 1 167 ? 107.634 37.721 -111.050 1.00 40.00 167 GLN A CA 1
ATOM 1313 C C . GLN A 1 167 ? 106.570 37.348 -112.105 1.00 40.00 167 GLN A C 1
ATOM 1315 O O . GLN A 1 167 ? 106.779 36.417 -112.868 1.00 40.00 167 GLN A O 1
ATOM 1320 N N . GLU A 1 168 ? 105.447 38.074 -112.219 1.00 39.50 168 GLU A N 1
ATOM 1321 C CA . GLU A 1 168 ? 104.481 37.783 -113.309 1.00 39.50 168 GLU A CA 1
ATOM 1322 C C . GLU A 1 168 ? 103.647 38.981 -113.815 1.00 39.50 168 GLU A C 1
ATOM 1324 O O . GLU A 1 168 ? 102.567 38.831 -114.380 1.00 39.50 168 GLU A O 1
ATOM 1329 N N . MET A 1 169 ? 104.174 40.208 -113.698 1.00 37.94 169 MET A N 1
ATOM 1330 C CA . MET A 1 169 ? 103.596 41.389 -114.365 1.00 37.94 169 MET A CA 1
ATOM 1331 C C . MET A 1 169 ? 104.226 41.657 -115.740 1.00 37.94 169 MET A C 1
ATOM 1333 O O . MET A 1 169 ? 104.958 42.632 -115.895 1.00 37.94 169 MET A O 1
ATOM 1337 N N . SER A 1 170 ? 103.929 40.835 -116.753 1.00 42.28 170 SER A N 1
ATOM 1338 C CA . SER A 1 170 ? 103.984 41.277 -118.161 1.00 42.28 170 SER A CA 1
ATOM 1339 C C . SER A 1 170 ? 103.374 40.252 -119.120 1.00 42.28 170 SER A C 1
ATOM 1341 O O . SER A 1 170 ? 103.986 39.216 -119.359 1.00 42.28 170 SER A O 1
ATOM 1343 N N . MET A 1 171 ? 102.228 40.573 -119.742 1.00 34.59 171 MET A N 1
ATOM 1344 C CA . MET A 1 171 ? 102.097 40.559 -121.212 1.00 34.59 171 MET A CA 1
ATOM 1345 C C . MET A 1 171 ? 100.699 40.957 -121.733 1.00 34.59 171 MET A C 1
ATOM 1347 O O . MET A 1 171 ? 99.672 40.454 -121.294 1.00 34.59 171 MET A O 1
ATOM 1351 N N . ARG A 1 172 ? 100.713 41.760 -122.808 1.00 32.16 172 ARG A N 1
ATOM 1352 C CA . ARG A 1 172 ? 99.695 41.850 -123.882 1.00 32.16 172 ARG A CA 1
ATOM 1353 C C . ARG A 1 172 ? 98.302 42.448 -123.603 1.00 32.16 172 ARG A C 1
ATOM 1355 O O . ARG A 1 172 ? 97.261 41.847 -123.839 1.00 32.16 172 ARG A O 1
ATOM 1362 N N . SER A 1 173 ? 98.310 43.763 -123.397 1.00 34.16 173 SER A N 1
ATOM 1363 C CA . SER A 1 173 ? 97.405 44.676 -124.134 1.00 34.16 173 SER A CA 1
ATOM 1364 C C . SER A 1 173 ? 98.048 45.011 -125.508 1.00 34.16 173 SER A C 1
ATOM 1366 O O . SER A 1 173 ? 99.268 44.910 -125.615 1.00 34.16 173 SER A O 1
ATOM 1368 N N . SER A 1 174 ? 97.399 45.430 -126.608 1.00 39.12 174 SER A N 1
ATOM 1369 C CA . SER A 1 174 ? 95.993 45.697 -127.003 1.00 39.12 174 SER A CA 1
ATOM 1370 C C . SER A 1 174 ? 95.948 45.905 -128.538 1.00 39.12 174 SER A C 1
ATOM 1372 O O . SER A 1 174 ? 96.971 46.345 -129.062 1.00 39.12 174 SER A O 1
ATOM 1374 N N . ARG A 1 175 ? 94.783 45.782 -129.227 1.00 36.59 175 ARG A N 1
ATOM 1375 C CA . ARG A 1 175 ? 94.179 46.865 -130.082 1.00 36.59 175 ARG A CA 1
ATOM 1376 C C . ARG A 1 175 ? 93.024 46.472 -131.028 1.00 36.59 175 ARG A C 1
ATOM 1378 O O . ARG A 1 175 ? 92.831 45.322 -131.393 1.00 36.59 175 ARG A O 1
ATOM 1385 N N . LYS A 1 176 ? 92.260 47.513 -131.397 1.00 37.56 176 LYS A N 1
ATOM 1386 C CA . LYS A 1 176 ? 91.087 47.556 -132.294 1.00 37.56 176 LYS A CA 1
ATOM 1387 C C . LYS A 1 176 ? 91.424 48.245 -133.634 1.00 37.56 176 LYS A C 1
ATOM 1389 O O . LYS A 1 176 ? 92.412 48.969 -133.705 1.00 37.56 176 LYS A O 1
ATOM 1394 N N . LYS A 1 177 ? 90.439 48.194 -134.547 1.00 32.50 177 LYS A N 1
ATOM 1395 C CA . LYS A 1 177 ? 90.210 49.017 -135.760 1.00 32.50 177 LYS A CA 1
ATOM 1396 C C . LYS A 1 177 ? 91.046 48.664 -136.993 1.00 32.50 177 LYS A C 1
ATOM 1398 O O . LYS A 1 177 ? 92.259 48.540 -136.930 1.00 32.50 177 LYS A O 1
ATOM 1403 N N . GLY A 1 178 ? 90.358 48.600 -138.131 1.00 31.56 178 GLY A N 1
ATOM 1404 C CA . GLY A 1 178 ? 90.963 48.602 -139.460 1.00 31.56 178 GLY A CA 1
ATOM 1405 C C . GLY A 1 178 ? 90.467 49.780 -140.296 1.00 31.56 178 GLY A C 1
ATOM 1406 O O . GLY A 1 178 ? 89.547 50.483 -139.886 1.00 31.56 178 GLY A O 1
ATOM 1407 N N . VAL A 1 179 ? 91.094 49.953 -141.459 1.00 32.97 179 VAL A N 1
ATOM 1408 C CA . VAL A 1 179 ? 90.547 50.374 -142.765 1.00 32.97 179 VAL A CA 1
ATOM 1409 C C . VAL A 1 179 ? 91.697 50.218 -143.775 1.00 32.97 179 VAL A C 1
ATOM 1411 O O . VAL A 1 179 ? 92.832 50.540 -143.435 1.00 32.97 179 VAL A O 1
ATOM 1414 N N . SER A 1 180 ? 91.380 49.763 -144.997 1.00 30.73 180 SER A N 1
ATOM 1415 C CA . SER A 1 180 ? 92.023 50.112 -146.288 1.00 30.73 180 SER A CA 1
ATOM 1416 C C . SER A 1 180 ? 92.402 48.926 -147.203 1.00 30.73 180 SER A C 1
ATOM 1418 O O . SER A 1 180 ? 93.177 48.050 -146.842 1.00 30.73 180 SER A O 1
ATOM 1420 N N . VAL A 1 181 ? 91.855 48.983 -148.427 1.00 38.12 181 VAL A N 1
ATOM 1421 C CA . VAL A 1 181 ? 92.337 48.432 -149.716 1.00 38.12 181 VAL A CA 1
ATOM 1422 C C . VAL A 1 181 ? 92.688 46.930 -149.825 1.00 38.12 181 VAL A C 1
ATOM 1424 O O . VAL A 1 181 ? 93.818 46.483 -149.677 1.00 38.12 181 VAL A O 1
ATOM 1427 N N . ARG A 1 182 ? 91.685 46.182 -150.306 1.00 39.38 182 ARG A N 1
ATOM 1428 C CA . ARG A 1 182 ? 91.718 45.365 -151.542 1.00 39.38 182 ARG A CA 1
ATOM 1429 C C . ARG A 1 182 ? 93.016 44.589 -151.875 1.00 39.38 182 ARG A C 1
ATOM 1431 O O . ARG A 1 182 ? 93.802 44.997 -152.721 1.00 39.38 182 ARG A O 1
ATOM 1438 N N . GLY A 1 183 ? 93.075 43.345 -151.402 1.00 45.94 183 GLY A N 1
ATOM 1439 C CA . GLY A 1 183 ? 93.242 42.204 -152.314 1.00 45.94 183 GLY A CA 1
ATOM 1440 C C . GLY A 1 183 ? 94.593 41.997 -153.014 1.00 45.94 183 GLY A C 1
ATOM 1441 O O . GLY A 1 183 ? 94.641 41.936 -154.239 1.00 45.94 183 GLY A O 1
ATOM 1442 N N . LYS A 1 184 ? 95.637 41.694 -152.237 1.00 45.44 184 LYS A N 1
ATOM 1443 C CA . LYS A 1 184 ? 96.562 40.587 -152.555 1.00 45.44 184 LYS A CA 1
ATOM 1444 C C . LYS A 1 184 ? 96.731 39.701 -151.316 1.00 45.44 184 LYS A C 1
ATOM 1446 O O . LYS A 1 184 ? 97.768 39.714 -150.665 1.00 45.44 184 LYS A O 1
ATOM 1451 N N . LEU A 1 185 ? 95.673 38.964 -150.971 1.00 54.03 185 LEU A N 1
ATOM 1452 C CA . LEU A 1 185 ? 95.776 37.852 -150.025 1.00 54.03 185 LEU A CA 1
ATOM 1453 C C . LEU A 1 185 ? 96.412 36.672 -150.764 1.00 54.03 185 LEU A C 1
ATOM 1455 O O . LEU A 1 185 ? 95.794 36.100 -151.660 1.00 54.03 185 LEU A O 1
ATOM 1459 N N . ASP A 1 186 ? 97.656 36.350 -150.415 1.00 51.81 186 ASP A N 1
ATOM 1460 C CA . ASP A 1 186 ? 98.348 35.170 -150.929 1.00 51.81 186 ASP A CA 1
ATOM 1461 C C . ASP A 1 186 ? 97.622 33.908 -150.427 1.00 51.81 186 ASP A C 1
ATOM 1463 O O . ASP A 1 186 ? 97.504 33.678 -149.220 1.00 51.81 186 ASP A O 1
ATOM 1467 N N . MET A 1 187 ? 97.086 33.112 -151.359 1.00 60.22 187 MET A N 1
ATOM 1468 C CA . MET A 1 187 ? 96.157 32.002 -151.081 1.00 60.22 187 MET A CA 1
ATOM 1469 C C . MET A 1 187 ? 96.727 30.947 -150.125 1.00 60.22 187 MET A C 1
ATOM 1471 O O . MET A 1 187 ? 95.971 30.264 -149.434 1.00 60.22 187 MET A O 1
ATOM 1475 N N . LYS A 1 188 ? 98.058 30.867 -150.023 1.00 64.06 188 LYS A N 1
ATOM 1476 C CA . LYS A 1 188 ? 98.786 29.979 -149.107 1.00 64.06 188 LYS A CA 1
ATOM 1477 C C . LYS A 1 188 ? 98.423 30.196 -147.633 1.00 64.06 188 LYS A C 1
ATOM 1479 O O . LYS A 1 188 ? 98.484 29.249 -146.858 1.00 64.06 188 LYS A O 1
ATOM 1484 N N . TYR A 1 189 ? 98.015 31.409 -147.253 1.00 66.56 189 TYR A N 1
ATOM 1485 C CA . TYR A 1 189 ? 97.667 31.759 -145.870 1.00 66.56 189 TYR A CA 1
ATOM 1486 C C . TYR A 1 189 ? 96.158 31.724 -145.580 1.00 66.56 189 TYR A C 1
ATOM 1488 O O . TYR A 1 189 ? 95.765 31.810 -144.419 1.00 66.56 189 TYR A O 1
ATOM 1496 N N . LEU A 1 190 ? 95.307 31.582 -146.605 1.00 73.81 190 LEU A N 1
ATOM 1497 C CA . LEU A 1 190 ? 93.853 31.489 -146.428 1.00 73.81 190 LEU A CA 1
ATOM 1498 C C . LEU A 1 190 ? 93.396 30.049 -146.146 1.00 73.81 190 LEU A C 1
ATOM 1500 O O . LEU A 1 190 ? 92.516 29.845 -145.314 1.00 73.81 190 LEU A O 1
ATOM 1504 N N . SER A 1 191 ? 94.022 29.058 -146.791 1.00 72.56 191 SER A N 1
ATOM 1505 C CA . SER A 1 191 ? 93.651 27.640 -146.652 1.00 72.56 191 SER A CA 1
ATOM 1506 C C . SER A 1 191 ? 93.698 27.116 -145.198 1.00 72.56 191 SER A C 1
ATOM 1508 O O . SER A 1 191 ? 92.701 26.546 -144.754 1.00 72.56 191 SER A O 1
ATOM 1510 N N . PRO A 1 192 ? 94.749 27.382 -144.387 1.00 82.00 192 PRO A N 1
ATOM 1511 C CA . PRO A 1 192 ? 94.783 26.913 -142.996 1.00 82.00 192 PRO A CA 1
ATOM 1512 C C . PRO A 1 192 ? 93.739 27.585 -142.092 1.00 82.00 192 PRO A C 1
ATOM 1514 O O . PRO A 1 192 ? 93.288 26.986 -141.122 1.00 82.00 19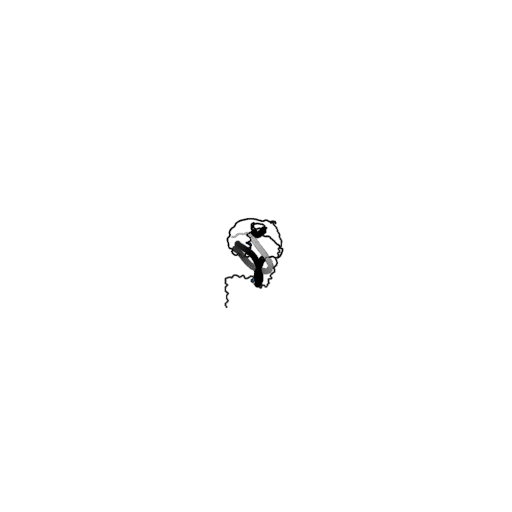2 PRO A O 1
ATOM 1517 N N . LEU A 1 193 ? 93.348 28.830 -142.397 1.00 84.31 193 LEU A N 1
ATOM 1518 C CA . LEU A 1 193 ? 92.343 29.561 -141.620 1.00 84.31 193 LEU A CA 1
ATOM 1519 C C . LEU A 1 193 ? 90.920 29.073 -141.922 1.00 84.31 193 LEU A C 1
ATOM 1521 O O . LEU A 1 193 ? 90.080 29.087 -141.026 1.00 84.31 193 LEU A O 1
ATOM 1525 N N . LEU A 1 194 ? 90.657 28.645 -143.162 1.00 82.00 194 LEU A N 1
ATOM 1526 C CA . LEU A 1 194 ? 89.395 28.005 -143.537 1.00 82.00 194 LEU A CA 1
ATOM 1527 C C . LEU A 1 194 ? 89.257 26.638 -142.861 1.00 82.00 194 LEU A C 1
ATOM 1529 O O . LEU A 1 194 ? 88.250 26.425 -142.195 1.00 82.00 194 LEU A O 1
ATOM 1533 N N . LEU A 1 195 ? 90.292 25.790 -142.920 1.00 83.81 195 LEU A N 1
ATOM 1534 C CA . LEU A 1 195 ? 90.320 24.507 -142.202 1.00 83.81 195 LEU A CA 1
ATOM 1535 C C . LEU A 1 195 ? 90.085 24.690 -140.697 1.00 83.81 195 LEU A C 1
ATOM 1537 O O . LEU A 1 195 ? 89.146 24.124 -140.160 1.00 83.81 195 LEU A O 1
ATOM 1541 N N . ALA A 1 196 ? 90.821 25.586 -140.031 1.00 83.62 196 ALA A N 1
ATOM 1542 C CA . ALA A 1 196 ? 90.618 25.847 -138.602 1.00 83.62 196 ALA A CA 1
ATOM 1543 C C . ALA A 1 196 ? 89.234 26.449 -138.259 1.00 83.62 196 ALA A C 1
ATOM 1545 O O . ALA A 1 196 ? 88.800 26.397 -137.106 1.00 83.62 196 ALA A O 1
ATOM 1546 N N . TYR A 1 197 ? 88.534 27.058 -139.224 1.00 86.25 197 TYR A N 1
ATOM 1547 C CA . TYR A 1 197 ? 87.148 27.494 -139.040 1.00 86.25 197 TYR A CA 1
ATOM 1548 C C . TYR A 1 197 ? 86.170 26.327 -139.214 1.00 86.25 197 TYR A C 1
ATOM 1550 O O . TYR A 1 197 ? 85.206 26.251 -138.458 1.00 86.25 197 TYR A O 1
ATOM 1558 N N . GLU A 1 198 ? 86.426 25.442 -140.177 1.00 86.19 198 GLU A N 1
ATOM 1559 C CA . GLU A 1 198 ? 85.659 24.227 -140.459 1.00 86.19 198 GLU A CA 1
ATOM 1560 C C . GLU A 1 198 ? 85.785 23.212 -139.311 1.00 86.19 198 GLU A C 1
ATOM 1562 O O . GLU A 1 198 ? 84.768 22.773 -138.784 1.00 86.19 198 GLU A O 1
ATOM 1567 N N . ASP A 1 199 ? 86.993 22.973 -138.794 1.00 86.06 199 ASP A N 1
ATOM 1568 C CA . ASP A 1 199 ? 87.245 22.184 -137.579 1.00 86.06 199 ASP A CA 1
ATOM 1569 C C . ASP A 1 199 ? 86.443 22.727 -136.386 1.00 86.06 199 ASP A C 1
ATOM 1571 O O . ASP A 1 199 ? 85.697 21.999 -135.735 1.00 86.06 199 ASP A O 1
ATOM 1575 N N . ARG A 1 200 ? 86.500 24.044 -136.148 1.00 89.75 200 ARG A N 1
ATOM 1576 C CA . ARG A 1 200 ? 85.765 24.713 -135.060 1.00 89.75 200 ARG A CA 1
ATOM 1577 C C . ARG A 1 200 ? 84.256 24.869 -135.337 1.00 89.75 200 ARG A C 1
ATOM 1579 O O . ARG A 1 200 ? 83.522 25.361 -134.475 1.00 89.75 200 ARG A O 1
ATOM 1586 N N . MET A 1 201 ? 83.782 24.539 -136.538 1.00 88.00 201 MET A N 1
ATOM 1587 C CA . MET A 1 201 ? 82.357 24.338 -136.825 1.00 88.00 201 MET A CA 1
ATOM 1588 C C . MET A 1 201 ? 81.975 22.899 -136.482 1.00 88.00 201 MET A C 1
ATOM 1590 O O . MET A 1 201 ? 81.079 22.705 -135.669 1.00 88.00 201 MET A O 1
ATOM 1594 N N . ASN A 1 202 ? 82.746 21.918 -136.955 1.00 87.50 202 ASN A N 1
ATOM 1595 C CA . ASN A 1 202 ? 82.561 20.500 -136.644 1.00 87.50 202 ASN A CA 1
ATOM 1596 C C . ASN A 1 202 ? 82.584 20.226 -135.124 1.00 87.50 202 ASN A C 1
ATOM 1598 O O . ASN A 1 202 ? 81.729 19.506 -134.618 1.00 87.50 202 ASN A O 1
ATOM 1602 N N . GLU A 1 203 ? 83.497 20.844 -134.364 1.00 88.00 203 GLU A N 1
ATOM 1603 C CA . GLU A 1 203 ? 83.520 20.789 -132.888 1.00 88.00 203 GLU A CA 1
ATOM 1604 C C . GLU A 1 203 ? 82.233 21.334 -132.250 1.00 88.00 203 GLU A C 1
ATOM 1606 O O . GLU A 1 203 ? 81.752 20.807 -131.249 1.00 88.00 203 GLU A O 1
ATOM 1611 N N . LYS A 1 204 ? 81.656 22.402 -132.809 1.00 91.38 204 LYS A N 1
ATOM 1612 C CA . LYS A 1 204 ? 80.389 22.947 -132.308 1.00 91.38 204 LYS A CA 1
ATOM 1613 C C . LYS A 1 204 ? 79.220 22.048 -132.658 1.00 91.38 204 LYS A C 1
ATOM 1615 O O . LYS A 1 204 ? 78.335 21.896 -131.825 1.00 91.38 204 LYS A O 1
ATOM 1620 N N . ASP A 1 205 ? 79.228 21.451 -133.841 1.00 91.12 205 ASP A N 1
ATOM 1621 C CA . ASP A 1 205 ? 78.167 20.558 -134.286 1.00 91.12 205 ASP A CA 1
ATOM 1622 C C . ASP A 1 205 ? 78.179 19.244 -133.484 1.00 91.12 205 ASP A C 1
ATOM 1624 O O . ASP A 1 205 ? 77.114 18.770 -133.088 1.00 91.12 205 ASP A O 1
ATOM 1628 N N . THR A 1 206 ? 79.354 18.708 -133.117 1.00 90.88 206 THR A N 1
ATOM 1629 C CA . THR A 1 206 ? 79.440 17.567 -132.183 1.00 90.88 206 THR A CA 1
ATOM 1630 C C . THR A 1 206 ? 78.990 17.941 -130.769 1.00 90.88 206 THR A C 1
ATOM 1632 O O . THR A 1 206 ? 78.218 17.197 -130.164 1.00 90.88 206 THR A O 1
ATOM 1635 N N . LEU A 1 207 ? 79.375 19.114 -130.250 1.00 92.19 207 LEU A N 1
ATOM 1636 C CA . LEU A 1 207 ? 78.873 19.597 -128.957 1.00 92.19 207 LEU A CA 1
ATOM 1637 C C . LEU A 1 207 ? 77.348 19.793 -128.970 1.00 92.19 207 LEU A C 1
ATOM 1639 O O . LEU A 1 207 ? 76.675 19.360 -128.036 1.00 92.19 207 LEU A O 1
ATOM 1643 N N . LEU A 1 208 ? 76.784 20.373 -130.032 1.00 90.44 208 LEU A N 1
ATOM 1644 C CA . LEU A 1 208 ? 75.335 20.519 -130.195 1.00 90.44 208 LEU A CA 1
ATOM 1645 C C . LEU A 1 208 ? 74.632 19.157 -130.208 1.00 90.44 208 LEU A C 1
ATOM 1647 O O . LEU A 1 208 ? 73.640 18.999 -129.502 1.00 90.44 208 LEU A O 1
ATOM 1651 N N . GLN A 1 209 ? 75.173 18.158 -130.915 1.00 92.00 209 GLN A N 1
ATOM 1652 C CA . GLN A 1 209 ? 74.646 16.789 -130.887 1.00 92.00 209 GLN A CA 1
ATOM 1653 C C . GLN A 1 209 ? 74.660 16.198 -129.469 1.00 92.00 209 GLN A C 1
ATOM 1655 O O . GLN A 1 209 ? 73.633 15.686 -129.023 1.00 92.00 209 GLN A O 1
ATOM 1660 N N . THR A 1 210 ? 75.761 16.334 -128.716 1.00 91.56 210 THR A N 1
ATOM 1661 C CA . THR A 1 210 ? 75.814 15.831 -127.327 1.00 91.56 210 THR A CA 1
ATOM 1662 C C . THR A 1 210 ? 74.809 16.527 -126.404 1.00 91.56 210 THR A C 1
ATOM 1664 O O . THR A 1 210 ? 74.121 15.852 -125.640 1.00 91.56 210 THR A O 1
ATOM 1667 N N . ILE A 1 211 ? 74.643 17.850 -126.520 1.00 93.25 211 ILE A N 1
ATOM 1668 C CA . ILE A 1 211 ? 73.666 18.619 -125.734 1.00 93.25 211 ILE A CA 1
ATOM 1669 C C . ILE A 1 211 ? 72.233 18.236 -126.125 1.00 93.25 211 ILE A C 1
ATOM 1671 O O . ILE A 1 211 ? 71.375 18.079 -125.258 1.00 93.25 211 ILE A O 1
ATOM 1675 N N . GLU A 1 212 ? 71.949 18.038 -127.414 1.00 93.38 212 GLU A N 1
ATOM 1676 C CA . GLU A 1 212 ? 70.646 17.545 -127.860 1.00 93.38 212 GLU A CA 1
ATOM 1677 C C . GLU A 1 212 ? 70.337 16.145 -127.323 1.00 93.38 212 GLU A C 1
ATOM 1679 O O . GLU A 1 212 ? 69.199 15.879 -126.935 1.00 93.38 212 GLU A O 1
ATOM 1684 N N . GLU A 1 213 ? 71.315 15.239 -127.307 1.00 92.69 213 GLU A N 1
ATOM 1685 C CA . GLU A 1 213 ? 71.169 13.911 -126.708 1.00 92.69 213 GLU A CA 1
ATOM 1686 C C . GLU A 1 213 ? 70.938 13.984 -125.198 1.00 92.69 213 GLU A C 1
ATOM 1688 O O . GLU A 1 213 ? 70.073 13.278 -124.685 1.00 92.69 213 GLU A O 1
ATOM 1693 N N . GLU A 1 214 ? 71.642 14.860 -124.481 1.00 93.94 214 GLU A N 1
ATOM 1694 C CA . GLU A 1 214 ? 71.405 15.103 -123.055 1.00 93.94 214 GLU A CA 1
ATOM 1695 C C . GLU A 1 214 ? 70.007 15.663 -122.792 1.00 93.94 214 GLU A C 1
ATOM 1697 O O . GLU A 1 214 ? 69.310 15.161 -121.914 1.00 93.94 214 GLU A O 1
ATOM 1702 N N . VAL A 1 215 ? 69.538 16.621 -123.596 1.00 93.38 215 VAL A N 1
ATOM 1703 C CA . VAL A 1 215 ? 68.166 17.148 -123.509 1.00 93.38 215 VAL A CA 1
ATOM 1704 C C . VAL A 1 215 ? 67.127 16.067 -123.837 1.00 93.38 215 VAL A C 1
ATOM 1706 O O . VAL A 1 215 ? 66.087 16.011 -123.180 1.00 93.38 215 VAL A O 1
ATOM 1709 N N . LYS A 1 216 ? 67.395 15.174 -124.801 1.00 94.38 216 LYS A N 1
ATOM 1710 C CA . LYS A 1 216 ? 66.535 14.014 -125.107 1.00 94.38 216 LYS A CA 1
ATOM 1711 C C . LYS A 1 216 ? 66.505 13.017 -123.935 1.00 94.38 216 LYS A C 1
ATOM 1713 O O . LYS A 1 216 ? 65.418 12.590 -123.552 1.00 94.38 216 LYS A O 1
ATOM 1718 N N . ARG A 1 217 ? 67.655 12.708 -123.317 1.00 94.00 217 ARG A N 1
ATOM 1719 C CA . ARG A 1 217 ? 67.758 11.850 -122.116 1.00 94.00 217 ARG A CA 1
ATOM 1720 C C . ARG A 1 217 ? 67.031 12.454 -120.911 1.00 94.00 217 ARG A C 1
ATOM 1722 O O . ARG A 1 217 ? 66.238 11.767 -120.277 1.00 94.00 217 ARG A O 1
ATOM 1729 N N . LEU A 1 218 ? 67.245 13.740 -120.628 1.00 94.88 218 LEU A N 1
ATOM 1730 C CA . LEU A 1 218 ? 66.573 14.457 -119.539 1.00 94.88 218 LEU A CA 1
ATOM 1731 C C . LEU A 1 218 ? 65.058 14.522 -119.752 1.00 94.88 218 LEU A C 1
ATOM 1733 O O . LEU A 1 218 ? 64.309 14.315 -118.804 1.00 94.88 218 LEU A O 1
ATOM 1737 N N . ARG A 1 219 ? 64.594 14.753 -120.988 1.00 95.19 219 ARG A N 1
ATOM 1738 C CA . ARG A 1 219 ? 63.165 14.702 -121.325 1.00 95.19 219 ARG A CA 1
ATOM 1739 C C . ARG A 1 219 ? 62.569 13.325 -121.037 1.00 95.19 219 ARG A C 1
ATOM 1741 O O . ARG A 1 219 ? 61.551 13.263 -120.360 1.00 95.19 219 ARG A O 1
ATOM 1748 N N . ALA A 1 220 ? 63.206 12.251 -121.507 1.00 93.50 220 ALA A N 1
ATOM 1749 C CA . ALA A 1 220 ? 62.734 10.888 -121.261 1.00 93.50 220 ALA A CA 1
ATOM 1750 C C . ALA A 1 220 ? 62.648 10.583 -119.756 1.00 93.50 220 ALA A C 1
ATOM 1752 O O . ALA A 1 220 ? 61.618 10.106 -119.290 1.00 93.50 220 ALA A O 1
ATOM 1753 N N . HIS A 1 221 ? 63.672 10.959 -118.984 1.00 95.12 221 HIS A N 1
ATOM 1754 C CA . HIS A 1 221 ? 63.672 10.771 -117.534 1.00 95.12 221 HIS A CA 1
ATOM 1755 C C . HIS A 1 221 ? 62.586 11.598 -116.819 1.00 95.12 221 HIS A C 1
ATOM 1757 O O . HIS A 1 221 ? 61.917 11.099 -115.921 1.00 95.12 221 HIS A O 1
ATOM 1763 N N . VAL A 1 222 ? 62.346 12.846 -117.238 1.00 95.50 222 VAL A N 1
ATOM 1764 C CA . VAL A 1 222 ? 61.239 13.660 -116.704 1.00 95.50 222 VAL A CA 1
ATOM 1765 C C . VAL A 1 222 ? 59.880 13.046 -117.057 1.00 95.50 222 VAL A C 1
ATOM 1767 O O . VAL A 1 222 ? 58.989 13.034 -116.215 1.00 95.50 222 VAL A O 1
ATOM 1770 N N . GLU A 1 223 ? 59.710 12.490 -118.258 1.00 94.62 223 GLU A N 1
ATOM 1771 C CA . GLU A 1 223 ? 58.485 11.779 -118.651 1.00 94.62 223 GLU A CA 1
ATOM 1772 C C . GLU A 1 223 ? 58.278 10.469 -117.866 1.00 94.62 223 GLU A C 1
ATOM 1774 O O . GLU A 1 223 ? 57.136 10.105 -117.588 1.00 94.62 223 GLU A O 1
ATOM 1779 N N . GLU A 1 224 ? 59.348 9.767 -117.482 1.00 94.81 224 GLU A N 1
ATOM 1780 C CA . GLU A 1 224 ? 59.298 8.618 -116.565 1.00 94.81 224 GLU A CA 1
ATOM 1781 C C . GLU A 1 224 ? 58.880 9.047 -115.154 1.00 94.81 224 GLU A C 1
ATOM 1783 O O . GLU A 1 224 ? 57.924 8.496 -114.614 1.00 94.81 224 GLU A O 1
ATOM 1788 N N . VAL A 1 225 ? 59.514 10.085 -114.598 1.00 94.94 225 VAL A N 1
ATOM 1789 C CA . VAL A 1 225 ? 59.183 10.635 -113.271 1.00 94.94 225 VAL A CA 1
ATOM 1790 C C . VAL A 1 225 ? 57.757 11.197 -113.229 1.00 94.94 225 VAL A C 1
ATOM 1792 O O . VAL A 1 225 ? 57.085 11.081 -112.207 1.00 94.94 225 VAL A O 1
ATOM 1795 N N . ILE A 1 226 ? 57.244 11.774 -114.320 1.00 94.50 226 ILE A N 1
ATOM 1796 C CA . ILE A 1 226 ? 55.835 12.195 -114.407 1.00 94.50 226 ILE A CA 1
ATOM 1797 C C . ILE A 1 226 ? 54.909 10.976 -114.328 1.00 94.50 226 ILE A C 1
ATOM 1799 O O . ILE A 1 226 ? 54.009 10.974 -113.494 1.00 94.50 226 ILE A O 1
ATOM 1803 N N . LYS A 1 227 ? 55.160 9.917 -115.110 1.00 95.00 227 LYS A N 1
ATOM 1804 C CA . LYS A 1 227 ? 54.351 8.681 -115.077 1.00 95.00 227 LYS A CA 1
ATOM 1805 C C . LYS A 1 227 ? 54.410 7.977 -113.719 1.00 95.00 227 LYS A C 1
ATOM 1807 O O . LYS A 1 227 ? 53.405 7.432 -113.271 1.00 95.00 227 LYS A O 1
ATOM 1812 N N . GLU A 1 228 ? 55.567 7.996 -113.057 1.00 94.56 228 GLU A N 1
ATOM 1813 C CA . GLU A 1 228 ? 55.731 7.478 -111.697 1.00 94.56 228 GLU A CA 1
ATOM 1814 C C . GLU A 1 228 ? 54.898 8.289 -110.694 1.00 94.56 228 GLU A C 1
ATOM 1816 O O . GLU A 1 228 ? 54.124 7.709 -109.936 1.00 94.56 228 GLU A O 1
ATOM 1821 N N . ASN A 1 229 ? 54.969 9.626 -110.733 1.00 90.75 229 ASN A N 1
ATOM 1822 C CA . ASN A 1 229 ? 54.149 10.487 -109.874 1.00 90.75 229 ASN A CA 1
ATOM 1823 C C . ASN A 1 229 ? 52.644 10.329 -110.149 1.00 90.75 229 ASN A C 1
ATOM 1825 O O . ASN A 1 229 ? 51.860 10.283 -109.203 1.00 90.75 229 ASN A O 1
ATOM 1829 N N . GLU A 1 230 ? 52.228 10.213 -111.413 1.00 93.25 230 GLU A N 1
ATOM 1830 C CA . GLU A 1 230 ? 50.839 9.922 -111.790 1.00 93.25 230 GLU A CA 1
ATOM 1831 C C . GLU A 1 230 ? 50.378 8.583 -111.192 1.00 93.25 230 GLU A C 1
ATOM 1833 O O . GLU A 1 230 ? 49.337 8.536 -110.536 1.00 93.25 230 GLU A O 1
ATOM 1838 N N . GLY A 1 231 ? 51.183 7.521 -111.323 1.00 92.31 231 GLY A N 1
ATOM 1839 C CA . GLY A 1 231 ? 50.913 6.212 -110.720 1.00 92.31 231 GLY A CA 1
ATOM 1840 C C . GLY A 1 231 ? 50.816 6.258 -109.191 1.00 92.31 231 GLY A C 1
ATOM 1841 O O . GLY A 1 231 ? 49.849 5.751 -108.619 1.00 92.31 231 GLY A O 1
ATOM 1842 N N . LEU A 1 232 ? 51.762 6.929 -108.527 1.00 89.94 232 LEU A N 1
ATOM 1843 C CA . LEU A 1 232 ? 51.761 7.115 -107.073 1.00 89.94 232 LEU A CA 1
ATOM 1844 C C . LEU A 1 232 ? 50.546 7.922 -106.596 1.00 89.94 232 LEU A C 1
ATOM 1846 O O . LEU A 1 232 ? 49.955 7.583 -105.572 1.00 89.94 232 LEU A O 1
ATOM 1850 N N . HIS A 1 233 ? 50.122 8.957 -107.327 1.00 88.31 233 HIS A N 1
ATOM 1851 C CA . HIS A 1 233 ? 48.901 9.699 -107.005 1.00 88.31 233 HIS A CA 1
ATOM 1852 C C . HIS A 1 233 ? 47.645 8.833 -107.143 1.00 88.31 233 HIS A C 1
ATOM 1854 O O . HIS A 1 233 ? 46.771 8.887 -106.275 1.00 88.31 233 HIS A O 1
ATOM 1860 N N . ASP A 1 234 ? 47.578 7.993 -108.172 1.00 88.19 234 ASP A N 1
ATOM 1861 C CA . ASP A 1 234 ? 46.499 7.030 -108.387 1.00 88.19 234 ASP A CA 1
ATOM 1862 C C . ASP A 1 234 ? 46.413 5.987 -107.257 1.00 88.19 234 ASP A C 1
ATOM 1864 O O . ASP A 1 234 ? 45.325 5.648 -106.783 1.00 88.19 234 ASP A O 1
ATOM 1868 N N . GLU A 1 235 ? 47.557 5.482 -106.790 1.00 87.62 235 GLU A N 1
ATOM 1869 C CA . GLU A 1 235 ? 47.646 4.582 -105.636 1.00 87.62 235 GLU A CA 1
ATOM 1870 C C . GLU A 1 235 ? 47.265 5.291 -104.329 1.00 87.62 235 GLU A C 1
ATOM 1872 O O . GLU A 1 235 ? 46.446 4.780 -103.558 1.00 87.62 235 GLU A O 1
ATOM 1877 N N . ILE A 1 236 ? 47.771 6.507 -104.098 1.00 84.56 236 ILE A N 1
ATOM 1878 C CA . ILE A 1 236 ? 47.408 7.335 -102.940 1.00 84.56 236 ILE A CA 1
ATOM 1879 C C . ILE A 1 236 ? 45.905 7.632 -102.930 1.00 84.56 236 ILE A C 1
ATOM 1881 O O . ILE A 1 236 ? 45.304 7.582 -101.857 1.00 84.56 236 ILE A O 1
ATOM 1885 N N . ALA A 1 237 ? 45.277 7.874 -104.085 1.00 83.81 237 ALA A N 1
ATOM 1886 C CA . ALA A 1 237 ? 43.835 8.082 -104.202 1.00 83.81 237 ALA A CA 1
ATOM 1887 C C . ALA A 1 237 ? 43.040 6.803 -103.884 1.00 83.81 237 ALA A C 1
ATOM 1889 O O . ALA A 1 237 ? 42.109 6.845 -103.075 1.00 83.81 237 ALA A O 1
ATOM 1890 N N . LYS A 1 238 ? 43.441 5.651 -104.447 1.00 82.44 238 LYS A N 1
ATOM 1891 C CA . LYS A 1 238 ? 42.807 4.340 -104.195 1.00 82.44 238 LYS A CA 1
ATOM 1892 C C . LYS A 1 238 ? 42.861 3.961 -102.712 1.00 82.44 238 LYS A C 1
ATOM 1894 O O . LYS A 1 238 ? 41.825 3.672 -102.115 1.00 82.44 238 LYS A O 1
ATOM 1899 N N . VAL A 1 239 ? 44.040 4.018 -102.090 1.00 77.19 239 VAL A N 1
ATOM 1900 C CA . VAL A 1 239 ? 44.198 3.666 -100.666 1.00 77.19 239 VAL A CA 1
ATOM 1901 C C . VAL A 1 239 ? 43.686 4.797 -99.755 1.00 77.19 239 VAL A C 1
ATOM 1903 O O . VAL A 1 239 ? 43.201 4.550 -98.654 1.00 77.19 239 VAL A O 1
ATOM 1906 N N . GLY A 1 240 ? 43.733 6.053 -100.205 1.00 73.94 240 GLY A N 1
ATOM 1907 C CA . GLY A 1 240 ? 43.179 7.220 -99.510 1.00 73.94 240 GLY A CA 1
ATOM 1908 C C . GLY A 1 240 ? 41.664 7.148 -99.335 1.00 73.94 240 GLY A C 1
ATOM 1909 O O . GLY A 1 240 ? 41.183 7.334 -98.222 1.00 73.94 240 GLY A O 1
ATOM 1910 N N . GLY A 1 241 ? 40.918 6.795 -100.386 1.00 73.38 241 GLY A N 1
ATOM 1911 C CA . GLY A 1 241 ? 39.455 6.682 -100.329 1.00 73.38 241 GLY A CA 1
ATOM 1912 C C . GLY A 1 241 ? 38.935 5.563 -99.414 1.00 73.38 241 GLY A C 1
ATOM 1913 O O . GLY A 1 241 ? 37.818 5.669 -98.905 1.00 73.38 241 GLY A O 1
ATOM 1914 N N . VAL A 1 242 ? 39.736 4.517 -99.181 1.00 70.38 242 VAL A N 1
ATOM 1915 C CA . VAL A 1 242 ? 39.453 3.467 -98.184 1.00 70.38 242 VAL A CA 1
ATOM 1916 C C . VAL A 1 242 ? 39.784 3.989 -96.782 1.00 70.38 242 VAL A C 1
ATOM 1918 O O . VAL A 1 242 ? 38.874 4.186 -95.979 1.00 70.38 242 VAL A O 1
ATOM 1921 N N . ARG A 1 243 ? 41.046 4.384 -96.543 1.00 76.31 243 ARG A N 1
ATOM 1922 C CA . ARG A 1 243 ? 41.518 4.906 -95.242 1.00 76.31 243 ARG A CA 1
ATOM 1923 C C . ARG A 1 243 ? 40.696 6.087 -94.721 1.00 76.31 243 ARG A C 1
ATOM 1925 O O . ARG A 1 243 ? 40.520 6.218 -93.515 1.00 76.31 243 ARG A O 1
ATOM 1932 N N . GLN A 1 244 ? 40.192 6.956 -95.599 1.00 82.56 244 GLN A N 1
ATOM 1933 C CA . GLN A 1 244 ? 39.349 8.082 -95.198 1.00 82.56 244 GLN A CA 1
ATOM 1934 C C . GLN A 1 244 ? 38.012 7.600 -94.626 1.00 82.56 244 GLN A C 1
ATOM 1936 O O . GLN A 1 244 ? 37.597 8.109 -93.588 1.00 82.56 244 GLN A O 1
ATOM 1941 N N . LYS A 1 245 ? 37.351 6.619 -95.254 1.00 84.88 245 LYS A N 1
ATOM 1942 C CA . LYS A 1 245 ? 36.083 6.065 -94.752 1.00 84.88 245 LYS A CA 1
ATOM 1943 C C . LYS A 1 245 ? 36.286 5.361 -93.416 1.00 84.88 245 LYS A C 1
ATOM 1945 O O . LYS A 1 245 ? 35.539 5.642 -92.484 1.00 84.88 245 LYS A O 1
ATOM 1950 N N . ASP A 1 246 ? 37.335 4.550 -93.310 1.00 86.81 246 ASP A N 1
ATOM 1951 C CA . ASP A 1 246 ? 37.691 3.845 -92.076 1.00 86.81 246 ASP A CA 1
ATOM 1952 C C . ASP A 1 246 ? 37.986 4.843 -90.940 1.00 86.81 246 ASP A C 1
ATOM 1954 O O . ASP A 1 246 ? 37.496 4.687 -89.826 1.00 86.81 246 ASP A O 1
ATOM 1958 N N . CYS A 1 247 ? 38.697 5.938 -91.236 1.00 86.88 247 CYS A N 1
ATOM 1959 C CA . CYS A 1 247 ? 38.959 7.023 -90.287 1.00 86.88 247 CYS A CA 1
ATOM 1960 C C . CYS A 1 247 ? 37.669 7.715 -89.800 1.00 86.88 247 CYS A C 1
ATOM 1962 O O . CYS A 1 247 ? 37.507 7.931 -88.600 1.00 86.88 247 CYS A O 1
ATOM 1964 N N . HIS A 1 248 ? 36.710 8.000 -90.692 1.00 90.81 248 HIS A N 1
ATOM 1965 C CA . HIS A 1 248 ? 35.421 8.586 -90.293 1.00 90.81 248 HIS A CA 1
ATOM 1966 C C . HIS A 1 248 ? 34.576 7.607 -89.461 1.00 90.81 248 HIS A C 1
ATOM 1968 O O . HIS A 1 248 ? 33.914 8.028 -88.514 1.00 90.81 248 HIS A O 1
ATOM 1974 N N . GLN A 1 249 ? 34.610 6.308 -89.777 1.00 92.81 249 GLN A N 1
ATOM 1975 C CA . GLN A 1 249 ? 33.924 5.273 -88.996 1.00 92.81 249 GLN A CA 1
ATOM 1976 C C . GLN A 1 249 ? 34.536 5.123 -87.599 1.00 92.81 249 GLN A C 1
ATOM 1978 O O . GLN A 1 249 ? 33.802 5.136 -86.613 1.00 92.81 249 GLN A O 1
ATOM 1983 N N . LEU A 1 250 ? 35.868 5.075 -87.495 1.00 93.00 250 LEU A N 1
ATOM 1984 C CA . LEU A 1 250 ? 36.581 5.063 -86.215 1.00 93.00 250 LEU A CA 1
ATOM 1985 C C . LEU A 1 250 ? 36.289 6.323 -85.388 1.00 93.00 250 LEU A C 1
ATOM 1987 O O . LEU A 1 250 ? 36.086 6.220 -84.182 1.00 93.00 250 LEU A O 1
ATOM 1991 N N . GLN A 1 251 ? 36.201 7.499 -86.017 1.00 94.25 251 GLN A N 1
ATOM 1992 C CA . GLN A 1 251 ? 35.839 8.742 -85.331 1.00 94.25 251 GLN A CA 1
ATOM 1993 C C . GLN A 1 251 ? 34.395 8.716 -84.799 1.00 94.25 251 GLN A C 1
ATOM 1995 O O . GLN A 1 251 ? 34.151 9.140 -83.670 1.00 94.25 251 GLN A O 1
ATOM 2000 N N . GLN A 1 252 ? 33.440 8.190 -85.576 1.00 95.44 252 GLN A N 1
ATOM 2001 C CA . GLN A 1 252 ? 32.053 8.006 -85.128 1.00 95.44 252 GLN A CA 1
ATOM 2002 C C . GLN A 1 252 ? 31.956 6.988 -83.986 1.00 95.44 252 GLN A C 1
ATOM 2004 O O . GLN A 1 252 ? 31.269 7.242 -82.999 1.00 95.44 252 GLN A O 1
ATOM 2009 N N . GLN A 1 253 ? 32.679 5.870 -84.079 1.00 95.50 253 GLN A N 1
ATOM 2010 C CA . GLN A 1 253 ? 32.725 4.862 -83.022 1.00 95.50 253 GLN A CA 1
ATOM 2011 C C . GLN A 1 253 ? 33.368 5.415 -81.742 1.00 95.50 253 GLN A C 1
ATOM 2013 O O . GLN A 1 253 ? 32.826 5.214 -80.661 1.00 95.50 253 GLN A O 1
ATOM 2018 N N . ALA A 1 254 ? 34.469 6.163 -81.848 1.00 96.19 254 ALA A N 1
ATOM 2019 C CA . ALA A 1 254 ? 35.097 6.825 -80.706 1.00 96.19 254 ALA A CA 1
ATOM 2020 C C . ALA A 1 254 ? 34.146 7.830 -80.035 1.00 96.19 254 ALA A C 1
ATOM 2022 O O . ALA A 1 254 ? 34.079 7.883 -78.810 1.00 96.19 254 ALA A O 1
ATOM 2023 N N . PHE A 1 255 ? 33.364 8.584 -80.815 1.00 97.62 255 PHE A N 1
ATOM 2024 C CA . PHE A 1 255 ? 32.342 9.481 -80.275 1.00 97.62 255 PHE A CA 1
ATOM 2025 C C . PHE A 1 255 ? 31.228 8.725 -79.534 1.00 97.62 255 PHE A C 1
ATOM 2027 O O . PHE A 1 255 ? 30.859 9.130 -78.434 1.00 97.62 255 PHE A O 1
ATOM 2034 N N . LEU A 1 256 ? 30.737 7.607 -80.082 1.00 97.12 256 LEU A N 1
ATOM 2035 C CA . LEU A 1 256 ? 29.752 6.755 -79.402 1.00 97.12 256 LEU A CA 1
ATOM 2036 C C . LEU A 1 256 ? 30.309 6.173 -78.095 1.00 97.12 256 LEU A C 1
ATOM 2038 O O . LEU A 1 256 ? 29.644 6.267 -77.071 1.00 97.12 256 LEU A O 1
ATOM 2042 N N . VAL A 1 257 ? 31.548 5.672 -78.092 1.00 97.25 257 VAL A N 1
ATOM 2043 C CA . VAL A 1 257 ? 32.213 5.168 -76.875 1.00 97.25 257 VAL A CA 1
ATOM 2044 C C . VAL A 1 257 ? 32.387 6.274 -75.827 1.00 97.25 257 VAL A C 1
ATOM 2046 O O . VAL A 1 257 ? 32.199 6.025 -74.640 1.00 97.25 257 VAL A O 1
ATOM 2049 N N . LEU A 1 258 ? 32.685 7.516 -76.228 1.00 97.06 258 LEU A N 1
ATOM 2050 C CA . LEU A 1 258 ? 32.725 8.652 -75.297 1.00 97.06 258 LEU A CA 1
ATOM 2051 C C . LEU A 1 258 ? 31.339 8.978 -74.714 1.00 97.06 258 LEU A C 1
ATOM 2053 O O . LEU A 1 258 ? 31.246 9.287 -73.528 1.00 97.06 258 LEU A O 1
ATOM 2057 N N . GLN A 1 259 ? 30.266 8.874 -75.505 1.00 97.19 259 GLN A N 1
ATOM 2058 C CA . GLN A 1 259 ? 28.895 9.035 -75.005 1.00 97.19 259 GLN A CA 1
ATOM 2059 C C . GLN A 1 259 ? 28.486 7.900 -74.055 1.00 97.19 259 GLN A C 1
ATOM 2061 O O . GLN A 1 259 ? 27.902 8.169 -73.007 1.00 97.19 259 GLN A O 1
ATOM 2066 N N . GLU A 1 260 ? 28.817 6.650 -74.381 1.00 96.75 260 GLU A N 1
ATOM 2067 C CA . GLU A 1 260 ? 28.589 5.489 -73.512 1.00 96.75 260 GLU A CA 1
ATOM 2068 C C . GLU A 1 260 ? 29.352 5.634 -72.190 1.00 96.75 260 GLU A C 1
ATOM 2070 O O . GLU A 1 260 ? 28.761 5.472 -71.124 1.00 96.75 260 GLU A O 1
ATOM 2075 N N . ASN A 1 261 ? 30.625 6.038 -72.240 1.00 97.25 261 ASN A N 1
ATOM 2076 C CA . ASN A 1 261 ? 31.432 6.311 -71.052 1.00 97.25 261 ASN A CA 1
ATOM 2077 C C . ASN A 1 261 ? 30.840 7.440 -70.196 1.00 97.25 261 ASN A C 1
ATOM 2079 O O . ASN A 1 261 ? 30.773 7.285 -68.979 1.00 97.25 261 ASN A O 1
ATOM 2083 N N . GLN A 1 262 ? 30.357 8.537 -70.795 1.00 97.88 262 GLN A N 1
ATOM 2084 C CA . GLN A 1 262 ? 29.684 9.600 -70.039 1.00 97.88 262 GLN A CA 1
ATOM 2085 C C . GLN A 1 262 ? 28.419 9.078 -69.346 1.00 97.88 262 GLN A C 1
ATOM 2087 O O . GLN A 1 262 ? 28.236 9.303 -68.157 1.00 97.88 262 GLN A O 1
ATOM 2092 N N . VAL A 1 263 ? 27.581 8.312 -70.050 1.00 97.38 263 VAL A N 1
ATOM 2093 C CA . VAL A 1 263 ? 26.369 7.717 -69.463 1.00 97.38 263 VAL A CA 1
ATOM 2094 C C . VAL A 1 263 ? 26.705 6.718 -68.346 1.00 97.38 263 VAL A C 1
ATOM 2096 O O . VAL A 1 263 ? 25.953 6.617 -67.376 1.00 97.38 263 VAL A O 1
ATOM 2099 N N . LEU A 1 264 ? 27.822 5.991 -68.440 1.00 97.81 264 LEU A N 1
ATOM 2100 C CA . LEU A 1 264 ? 28.309 5.121 -67.365 1.00 97.81 264 LEU A CA 1
ATOM 2101 C C . LEU A 1 264 ? 28.804 5.924 -66.152 1.00 97.81 264 LEU A C 1
ATOM 2103 O O . LEU A 1 264 ? 28.479 5.552 -65.025 1.00 97.81 264 LEU A O 1
ATOM 2107 N N . ILE A 1 265 ? 29.514 7.038 -66.363 1.00 97.00 265 ILE A N 1
ATOM 2108 C CA . ILE A 1 265 ? 29.920 7.969 -65.296 1.00 97.00 265 ILE A CA 1
ATOM 2109 C C . ILE A 1 265 ? 28.677 8.542 -64.600 1.00 97.00 265 ILE A C 1
ATOM 2111 O O . ILE A 1 265 ? 28.534 8.373 -63.390 1.00 97.00 265 ILE A O 1
ATOM 2115 N N . ASP A 1 266 ? 27.717 9.087 -65.353 1.00 97.38 266 ASP A N 1
ATOM 2116 C CA . ASP A 1 266 ? 26.455 9.625 -64.823 1.00 97.38 266 ASP A CA 1
ATOM 2117 C C . ASP A 1 266 ? 25.680 8.565 -64.006 1.00 97.38 266 ASP A C 1
ATOM 2119 O O . ASP A 1 266 ? 25.066 8.860 -62.974 1.00 97.38 266 ASP A O 1
ATOM 2123 N N . GLN A 1 267 ? 25.707 7.297 -64.441 1.00 97.81 267 GLN A N 1
ATOM 2124 C CA . GLN A 1 267 ? 25.101 6.180 -63.709 1.00 97.81 267 GLN A CA 1
ATOM 2125 C C . GLN A 1 267 ? 25.840 5.857 -62.406 1.00 97.81 267 GLN A C 1
ATOM 2127 O O . GLN A 1 267 ? 25.175 5.610 -61.394 1.00 97.81 267 GLN A O 1
ATOM 2132 N N . LEU A 1 268 ? 27.176 5.856 -62.408 1.00 97.38 268 LEU A N 1
ATOM 2133 C CA . LEU A 1 268 ? 27.997 5.645 -61.213 1.00 97.38 268 LEU A CA 1
ATOM 2134 C C . LEU A 1 268 ? 27.799 6.783 -60.204 1.00 97.38 268 LEU A C 1
ATOM 2136 O O . LEU A 1 268 ? 27.523 6.511 -59.035 1.00 97.38 268 LEU A O 1
ATOM 2140 N N . GLU A 1 269 ? 27.806 8.040 -60.650 1.00 97.56 269 GLU A N 1
ATOM 2141 C CA . GLU A 1 269 ? 27.495 9.206 -59.815 1.00 97.56 269 GLU A CA 1
ATOM 2142 C C . GLU A 1 269 ? 26.089 9.107 -59.208 1.00 97.56 269 GLU A C 1
ATOM 2144 O O . GLU A 1 269 ? 25.904 9.267 -57.997 1.00 97.56 269 GLU A O 1
ATOM 2149 N N . ALA A 1 270 ? 25.082 8.752 -60.014 1.00 97.31 270 ALA A N 1
ATOM 2150 C CA . ALA A 1 270 ? 23.718 8.561 -59.532 1.00 97.31 270 ALA A CA 1
ATOM 2151 C C . ALA A 1 270 ? 23.593 7.390 -58.537 1.00 97.31 270 ALA A C 1
ATOM 2153 O O . ALA A 1 270 ? 22.726 7.431 -57.656 1.00 97.31 270 ALA A O 1
ATOM 2154 N N . GLN A 1 271 ? 24.419 6.343 -58.649 1.00 96.38 271 GLN A N 1
ATOM 2155 C CA . GLN A 1 271 ? 24.504 5.279 -57.643 1.00 96.38 271 GLN A CA 1
ATOM 2156 C C . GLN A 1 271 ? 25.208 5.758 -56.370 1.00 96.38 271 GLN A C 1
ATOM 2158 O O . GLN A 1 271 ? 24.681 5.525 -55.282 1.00 96.38 271 GLN A O 1
ATOM 2163 N N . HIS A 1 272 ? 26.315 6.490 -56.486 1.00 97.62 272 HIS A N 1
ATOM 2164 C CA . HIS A 1 272 ? 27.051 7.045 -55.352 1.00 97.62 272 HIS A CA 1
ATOM 2165 C C . HIS A 1 272 ? 26.188 8.024 -54.536 1.00 97.62 272 HIS A C 1
ATOM 2167 O O . HIS A 1 272 ? 26.086 7.892 -53.316 1.00 97.62 272 HIS A O 1
ATOM 2173 N N . VAL A 1 273 ? 25.438 8.921 -55.188 1.00 97.50 273 VAL A N 1
ATOM 2174 C CA . VAL A 1 273 ? 24.469 9.808 -54.515 1.00 97.50 273 VAL A CA 1
ATOM 2175 C C . VAL A 1 273 ? 23.371 9.004 -53.803 1.00 97.50 273 VAL A C 1
ATOM 2177 O O . VAL A 1 273 ? 23.026 9.314 -52.660 1.00 97.50 273 VAL A O 1
ATOM 2180 N N . LYS A 1 274 ? 22.846 7.931 -54.418 1.00 97.50 274 LYS A N 1
ATOM 2181 C CA . LYS A 1 274 ? 21.866 7.033 -53.770 1.00 97.50 274 LYS A CA 1
ATOM 2182 C C . LYS A 1 274 ? 22.466 6.298 -52.568 1.00 97.50 274 LYS A C 1
ATOM 2184 O O . LYS A 1 274 ? 21.784 6.168 -51.553 1.00 97.50 274 LYS A O 1
ATOM 2189 N N . ALA A 1 275 ? 23.711 5.832 -52.655 1.00 96.88 275 ALA A N 1
ATOM 2190 C CA . ALA A 1 275 ? 24.421 5.177 -51.559 1.00 96.88 275 ALA A CA 1
ATOM 2191 C C . ALA A 1 275 ? 24.670 6.155 -50.399 1.00 96.88 275 ALA A C 1
ATOM 2193 O O . ALA A 1 275 ? 24.291 5.865 -49.266 1.00 96.88 275 ALA A O 1
ATOM 2194 N N . LYS A 1 276 ? 25.171 7.361 -50.686 1.00 97.88 276 LYS A N 1
ATOM 2195 C CA . LYS A 1 276 ? 25.389 8.435 -49.705 1.00 97.88 276 LYS A CA 1
ATOM 2196 C C . LYS A 1 276 ? 24.091 8.871 -49.016 1.00 97.88 276 LYS A C 1
ATOM 2198 O O . LYS A 1 276 ? 24.072 9.036 -47.797 1.00 97.88 276 LYS A O 1
ATOM 2203 N N . ALA A 1 277 ? 22.985 8.973 -49.759 1.00 97.88 277 ALA A N 1
ATOM 2204 C CA . ALA A 1 277 ? 21.658 9.255 -49.205 1.00 97.88 277 ALA A CA 1
ATOM 2205 C C . ALA A 1 277 ? 21.098 8.105 -48.341 1.00 97.88 277 ALA A C 1
ATOM 2207 O O . ALA A 1 277 ? 20.382 8.354 -47.371 1.00 97.88 277 ALA A O 1
ATOM 2208 N N . ARG A 1 278 ? 21.432 6.842 -48.651 1.00 97.25 278 ARG A N 1
ATOM 2209 C CA . ARG A 1 278 ? 21.121 5.690 -47.784 1.00 97.25 278 ARG A CA 1
ATOM 2210 C C . ARG A 1 278 ? 21.980 5.702 -46.513 1.00 97.25 278 ARG A C 1
ATOM 2212 O O . ARG A 1 278 ? 21.412 5.601 -45.431 1.00 97.25 278 ARG A O 1
ATOM 2219 N N . LYS A 1 279 ? 23.302 5.909 -46.621 1.00 97.50 279 LYS A N 1
ATOM 2220 C CA . LYS A 1 279 ? 24.256 6.023 -45.491 1.00 97.50 279 LYS A CA 1
ATOM 2221 C C . LYS A 1 279 ? 23.808 7.121 -44.514 1.00 97.50 279 LYS A C 1
ATOM 2223 O O . LYS A 1 279 ? 23.669 6.854 -43.323 1.00 97.50 279 LYS A O 1
ATOM 2228 N N . SER A 1 280 ? 23.457 8.314 -45.007 1.00 97.00 280 SER A N 1
ATOM 2229 C CA . SER A 1 280 ? 22.967 9.414 -44.158 1.00 97.00 280 SER A CA 1
ATOM 2230 C C . SER A 1 280 ? 21.594 9.139 -43.533 1.00 97.00 280 SER A C 1
ATOM 2232 O O . SER A 1 280 ? 21.380 9.449 -42.358 1.00 97.00 280 SER A O 1
ATOM 2234 N N . ARG A 1 281 ? 20.673 8.496 -44.266 1.00 97.88 281 ARG A N 1
ATOM 2235 C CA . ARG A 1 281 ? 19.383 8.059 -43.717 1.00 97.88 281 ARG A CA 1
ATOM 2236 C C . ARG A 1 281 ? 19.573 7.048 -42.586 1.00 97.88 281 ARG A C 1
ATOM 2238 O O . ARG A 1 281 ? 19.029 7.282 -41.508 1.00 97.88 281 ARG A O 1
ATOM 2245 N N . HIS A 1 282 ? 20.353 5.990 -42.803 1.00 97.81 282 HIS A N 1
ATOM 2246 C CA . HIS A 1 282 ? 20.629 4.976 -41.786 1.00 97.81 282 HIS A CA 1
ATOM 2247 C C . HIS A 1 282 ? 21.325 5.579 -40.567 1.00 97.81 282 HIS A C 1
ATOM 2249 O O . HIS A 1 282 ? 20.880 5.340 -39.451 1.00 97.81 282 HIS A O 1
ATOM 2255 N N . HIS A 1 283 ? 22.313 6.459 -40.754 1.00 98.19 283 HIS A N 1
ATOM 2256 C CA . HIS A 1 283 ? 22.930 7.192 -39.647 1.00 98.19 283 HIS A CA 1
ATOM 2257 C C . HIS A 1 283 ? 21.894 8.008 -38.841 1.00 98.19 283 HIS A C 1
ATOM 2259 O O . HIS A 1 283 ? 21.899 7.983 -37.612 1.00 98.19 283 HIS A O 1
ATOM 2265 N N . SER A 1 284 ? 20.929 8.657 -39.508 1.00 97.31 284 SER A N 1
ATOM 2266 C CA . SER A 1 284 ? 19.832 9.370 -38.831 1.00 97.31 284 SER A CA 1
ATOM 2267 C C . SER A 1 284 ? 18.832 8.451 -38.109 1.00 97.31 284 SER A C 1
ATOM 2269 O O . SER A 1 284 ? 18.192 8.878 -37.149 1.00 97.31 284 SER A O 1
ATOM 2271 N N . GLU A 1 285 ? 18.663 7.210 -38.572 1.00 98.19 285 GLU A N 1
ATOM 2272 C CA . GLU A 1 285 ? 17.805 6.190 -37.956 1.00 98.19 285 GLU A CA 1
ATOM 2273 C C . GLU A 1 285 ? 18.507 5.585 -36.728 1.00 98.19 285 GLU A C 1
ATOM 2275 O O . GLU A 1 285 ? 17.928 5.588 -35.642 1.00 98.19 285 GLU A O 1
ATOM 2280 N N . VAL A 1 286 ? 19.788 5.218 -36.850 1.00 98.38 286 VAL A N 1
ATOM 2281 C CA . VAL A 1 286 ? 20.661 4.791 -35.741 1.00 98.38 286 VAL A CA 1
ATOM 2282 C C . VAL A 1 286 ? 20.723 5.864 -34.650 1.00 98.38 286 VAL A C 1
ATOM 2284 O O . VAL A 1 286 ? 20.489 5.561 -33.485 1.00 98.38 286 VAL A O 1
ATOM 2287 N N . ALA A 1 287 ? 20.914 7.139 -35.005 1.00 98.06 287 ALA A N 1
ATOM 2288 C CA . ALA A 1 287 ? 20.935 8.238 -34.037 1.00 98.06 287 ALA A CA 1
ATOM 2289 C C . ALA A 1 287 ? 19.587 8.461 -33.314 1.00 98.06 287 ALA A C 1
ATOM 2291 O O . ALA A 1 287 ? 19.570 8.991 -32.201 1.00 98.06 287 ALA A O 1
ATOM 2292 N N . LYS A 1 288 ? 18.448 8.075 -33.912 1.00 98.62 288 LYS A N 1
ATOM 2293 C CA . LYS A 1 288 ? 17.134 8.097 -33.235 1.00 98.62 288 LYS A CA 1
ATOM 2294 C C . LYS A 1 288 ? 16.993 6.924 -32.269 1.00 98.62 288 LYS A C 1
ATOM 2296 O O . LYS A 1 288 ? 16.576 7.144 -31.136 1.00 98.62 288 LYS A O 1
ATOM 2301 N N . VAL A 1 289 ? 17.370 5.718 -32.697 1.00 98.44 289 VAL A N 1
ATOM 2302 C CA . VAL A 1 289 ? 17.331 4.508 -31.858 1.00 98.44 289 VAL A CA 1
ATOM 2303 C C . VAL A 1 289 ? 18.281 4.645 -30.668 1.00 98.44 289 VAL A C 1
ATOM 2305 O O . VAL A 1 289 ? 17.875 4.382 -29.544 1.00 98.44 289 VAL A O 1
ATOM 2308 N N . TRP A 1 290 ? 19.496 5.155 -30.876 1.00 98.44 290 TRP A N 1
ATOM 2309 C CA . TRP A 1 290 ? 20.453 5.419 -29.799 1.00 98.44 290 TRP A CA 1
ATOM 2310 C C . TRP A 1 290 ? 19.896 6.408 -28.762 1.00 98.44 290 TRP A C 1
ATOM 2312 O O . TRP A 1 290 ? 19.956 6.143 -27.567 1.00 98.44 290 TRP A O 1
ATOM 2322 N N . LYS A 1 291 ? 19.245 7.500 -29.193 1.00 98.56 291 LYS A N 1
ATOM 2323 C CA . LYS A 1 291 ? 18.562 8.429 -28.269 1.00 98.56 291 LYS A CA 1
ATOM 2324 C C . LYS A 1 291 ? 17.427 7.764 -27.485 1.00 98.56 291 LYS A C 1
ATOM 2326 O O . LYS A 1 291 ? 17.244 8.080 -26.315 1.00 98.56 291 LYS A O 1
ATOM 2331 N N . GLN A 1 292 ? 16.665 6.867 -28.111 1.00 98.56 292 GLN A N 1
ATOM 2332 C CA . GLN A 1 292 ? 15.617 6.101 -27.427 1.00 98.56 292 GLN A CA 1
ATOM 2333 C C . GLN A 1 292 ? 16.207 5.117 -26.410 1.00 98.56 292 GLN A C 1
ATOM 2335 O O . GLN A 1 292 ? 15.687 5.018 -25.305 1.00 98.56 292 GLN A O 1
ATOM 2340 N N . LEU A 1 293 ? 17.312 4.448 -26.753 1.00 98.25 293 LEU A N 1
ATOM 2341 C CA . LEU A 1 293 ? 18.040 3.549 -25.859 1.00 98.25 293 LEU A CA 1
ATOM 2342 C C . LEU A 1 293 ? 18.558 4.303 -24.628 1.00 98.25 293 LEU A C 1
ATOM 2344 O O . LEU A 1 293 ? 18.257 3.893 -23.514 1.00 98.25 293 LEU A O 1
ATOM 2348 N N . MET A 1 294 ? 19.221 5.450 -24.817 1.00 97.81 294 MET A N 1
ATOM 2349 C CA . MET A 1 294 ? 19.706 6.298 -23.717 1.00 97.81 294 MET A CA 1
ATOM 2350 C C . MET A 1 294 ? 18.583 6.748 -22.764 1.00 97.81 294 MET A C 1
ATOM 2352 O O . MET A 1 294 ? 18.789 6.803 -21.553 1.00 97.81 294 MET A O 1
ATOM 2356 N N . LEU A 1 295 ? 17.391 7.066 -23.288 1.00 98.38 295 LEU A N 1
ATOM 2357 C CA . LEU A 1 295 ? 16.233 7.429 -22.459 1.00 98.38 295 LEU A CA 1
ATOM 2358 C C . LEU A 1 295 ? 15.682 6.225 -21.684 1.00 98.38 295 LEU A C 1
ATOM 2360 O O . LEU A 1 295 ? 15.458 6.334 -20.484 1.00 98.38 295 LEU A O 1
ATOM 2364 N N . LEU A 1 296 ? 15.516 5.072 -22.340 1.00 98.25 296 LEU A N 1
ATOM 2365 C CA . LEU A 1 296 ? 15.044 3.842 -21.694 1.00 98.25 296 LEU A CA 1
ATOM 2366 C C . LEU A 1 296 ? 16.033 3.314 -20.646 1.00 98.25 296 LEU A C 1
ATOM 2368 O O . LEU A 1 296 ? 15.618 2.740 -19.642 1.00 98.25 296 LEU A O 1
ATOM 2372 N N . GLU A 1 297 ? 17.333 3.512 -20.854 1.00 98.25 297 GLU A N 1
ATOM 2373 C CA . GLU A 1 297 ? 18.370 3.160 -19.888 1.00 98.25 297 GLU A CA 1
ATOM 2374 C C . GLU A 1 297 ? 18.351 4.090 -18.666 1.00 98.25 297 GLU A C 1
ATOM 2376 O O . GLU A 1 297 ? 18.425 3.612 -17.535 1.00 98.25 297 GLU A O 1
ATOM 2381 N N . ALA A 1 298 ? 18.137 5.395 -18.865 1.00 98.25 298 ALA A N 1
ATOM 2382 C CA . ALA A 1 298 ? 17.908 6.331 -17.765 1.00 98.25 298 ALA A CA 1
ATOM 2383 C C . ALA A 1 298 ? 16.623 5.999 -16.977 1.00 98.25 298 ALA A C 1
ATOM 2385 O O . ALA A 1 298 ? 16.657 5.953 -15.747 1.00 98.25 298 ALA A O 1
ATOM 2386 N N . GLU A 1 299 ? 15.512 5.699 -17.662 1.00 98.38 299 GLU A N 1
ATOM 2387 C CA . GLU A 1 299 ? 14.256 5.270 -17.028 1.00 98.38 299 GLU A CA 1
ATOM 2388 C C . GLU A 1 299 ? 14.445 3.970 -16.230 1.00 98.38 299 GLU A C 1
ATOM 2390 O O . GLU A 1 299 ? 14.078 3.910 -15.055 1.00 98.38 299 GLU A O 1
ATOM 2395 N N . LYS A 1 300 ? 15.095 2.955 -16.817 1.00 98.19 300 LYS A N 1
ATOM 2396 C CA . LYS A 1 300 ? 15.465 1.700 -16.138 1.00 98.19 300 LYS A CA 1
ATOM 2397 C C . LYS A 1 300 ? 16.255 1.968 -14.857 1.00 98.19 300 LYS A C 1
ATOM 2399 O O . LYS A 1 300 ? 15.952 1.357 -13.836 1.00 98.19 300 LYS A O 1
ATOM 2404 N N . ASN A 1 301 ? 17.243 2.861 -14.903 1.00 98.31 301 ASN A N 1
ATOM 2405 C CA . ASN A 1 301 ? 18.071 3.178 -13.742 1.00 98.31 301 ASN A CA 1
ATOM 2406 C C . ASN A 1 301 ? 17.252 3.893 -12.651 1.00 98.31 301 ASN A C 1
ATOM 2408 O O . ASN A 1 301 ? 17.299 3.461 -11.503 1.00 98.31 301 ASN A O 1
ATOM 2412 N N . SER A 1 302 ? 16.402 4.869 -13.000 1.00 98.38 302 SER A N 1
ATOM 2413 C CA . SER A 1 302 ? 15.504 5.507 -12.018 1.00 98.38 302 SER A CA 1
ATOM 2414 C C . SER A 1 302 ? 14.513 4.526 -11.375 1.00 98.38 302 SER A C 1
ATOM 2416 O O . SER A 1 302 ? 14.298 4.559 -10.167 1.00 98.38 302 SER A O 1
ATOM 2418 N N . LEU A 1 303 ? 13.966 3.583 -12.152 1.00 97.88 303 LEU A N 1
ATOM 2419 C CA . LEU A 1 303 ? 13.077 2.542 -11.629 1.00 97.88 303 LEU A CA 1
ATOM 2420 C C . LEU A 1 303 ? 13.824 1.534 -10.744 1.00 97.88 303 LEU A C 1
ATOM 2422 O O . LEU A 1 303 ? 13.229 0.967 -9.829 1.00 97.88 303 LEU A O 1
ATOM 2426 N N . GLN A 1 304 ? 15.113 1.298 -11.001 1.00 98.44 304 GLN A N 1
ATOM 2427 C CA . GLN A 1 304 ? 15.958 0.464 -10.150 1.00 98.44 304 GLN A CA 1
ATOM 2428 C C . GLN A 1 304 ? 16.235 1.151 -8.803 1.00 98.44 304 GLN A C 1
ATOM 2430 O O . GLN A 1 304 ? 16.105 0.503 -7.766 1.00 98.44 304 GLN A O 1
ATOM 2435 N N . GLU A 1 305 ? 16.527 2.455 -8.810 1.00 98.25 305 GLU A N 1
ATOM 2436 C CA . GLU A 1 305 ? 16.686 3.269 -7.597 1.00 98.25 305 GLU A CA 1
ATOM 2437 C C . GLU A 1 305 ? 15.403 3.270 -6.744 1.00 98.25 305 GLU A C 1
ATOM 2439 O O . GLU A 1 305 ? 15.460 2.942 -5.557 1.00 98.25 305 GLU A O 1
ATOM 2444 N N . ASP A 1 306 ? 14.232 3.521 -7.346 1.00 98.19 306 ASP A N 1
ATOM 2445 C CA . ASP A 1 306 ? 12.926 3.465 -6.661 1.00 98.19 306 ASP A CA 1
ATOM 2446 C C . ASP A 1 306 ? 12.648 2.083 -6.029 1.00 98.19 306 ASP A C 1
ATOM 2448 O O . ASP A 1 306 ? 12.140 1.979 -4.904 1.00 98.19 306 ASP A O 1
ATOM 2452 N N . LEU A 1 307 ? 12.991 0.997 -6.736 1.00 98.31 307 LEU A N 1
ATOM 2453 C CA . LEU A 1 307 ? 12.841 -0.370 -6.229 1.00 98.31 307 LEU A CA 1
ATOM 2454 C C . LEU A 1 307 ? 13.753 -0.646 -5.030 1.00 98.31 307 LEU A C 1
ATOM 2456 O O . LEU A 1 307 ? 13.332 -1.338 -4.098 1.00 98.31 307 LEU A O 1
ATOM 2460 N N . ASP A 1 308 ? 14.980 -0.129 -5.036 1.00 98.25 308 ASP A N 1
ATOM 2461 C CA . ASP A 1 308 ? 15.927 -0.318 -3.939 1.00 98.25 308 ASP A CA 1
ATOM 2462 C C . ASP A 1 308 ? 15.569 0.533 -2.712 1.00 98.25 308 ASP A C 1
ATOM 2464 O O . ASP A 1 308 ? 15.562 -0.003 -1.601 1.00 98.25 308 ASP A O 1
ATOM 2468 N N . VAL A 1 309 ? 15.093 1.771 -2.892 1.00 98.44 309 VAL A N 1
ATOM 2469 C CA . VAL A 1 309 ? 14.491 2.568 -1.803 1.00 98.44 309 VAL A CA 1
ATOM 2470 C C . VAL A 1 309 ? 13.305 1.826 -1.173 1.00 98.44 309 VAL A C 1
ATOM 2472 O O . VAL A 1 309 ? 13.243 1.664 0.048 1.00 98.44 309 VAL A O 1
ATOM 2475 N N . SER A 1 310 ? 12.394 1.278 -1.986 1.00 96.44 310 SER A N 1
ATOM 2476 C CA . SER A 1 310 ? 11.247 0.508 -1.479 1.00 96.44 310 SER A CA 1
ATOM 2477 C C . SER A 1 310 ? 11.669 -0.761 -0.714 1.00 96.44 310 SER A C 1
ATOM 2479 O O . SER A 1 310 ? 11.056 -1.127 0.296 1.00 96.44 310 SER A O 1
ATOM 2481 N N . ARG A 1 311 ? 12.757 -1.423 -1.138 1.00 98.50 311 ARG A N 1
ATOM 2482 C CA . ARG A 1 311 ? 13.355 -2.560 -0.412 1.00 98.50 311 ARG A CA 1
ATOM 2483 C C . ARG A 1 311 ? 13.937 -2.131 0.936 1.00 98.50 311 ARG A C 1
ATOM 2485 O O . ARG A 1 311 ? 13.742 -2.848 1.920 1.00 98.50 311 ARG A O 1
ATOM 2492 N N . GLU A 1 312 ? 14.622 -0.993 1.012 1.00 98.31 312 GLU A N 1
ATOM 2493 C CA . GLU A 1 312 ? 15.159 -0.460 2.270 1.00 98.31 312 GLU A CA 1
ATOM 2494 C C . GLU A 1 312 ? 14.049 -0.092 3.263 1.00 98.31 312 GLU A C 1
ATOM 2496 O O . GLU A 1 312 ? 14.123 -0.468 4.439 1.00 98.31 312 GLU A O 1
ATOM 2501 N N . GLU A 1 313 ? 12.980 0.557 2.795 1.00 98.00 313 GLU A N 1
ATOM 2502 C CA . GLU A 1 313 ? 11.791 0.852 3.602 1.00 98.00 313 GLU A CA 1
ATOM 2503 C C . GLU A 1 313 ? 11.130 -0.429 4.129 1.00 98.00 313 GLU A C 1
ATOM 2505 O O . GLU A 1 313 ? 10.836 -0.535 5.323 1.00 98.00 313 GLU A O 1
ATOM 2510 N N . ALA A 1 314 ? 10.956 -1.446 3.279 1.00 97.44 314 ALA A N 1
ATOM 2511 C CA . ALA A 1 314 ? 10.414 -2.739 3.691 1.00 97.44 314 ALA A CA 1
ATOM 2512 C C . ALA A 1 314 ? 11.292 -3.425 4.757 1.00 97.44 314 ALA A C 1
ATOM 2514 O O . ALA A 1 314 ? 10.771 -3.969 5.735 1.00 97.44 314 ALA A O 1
ATOM 2515 N N . GLN A 1 315 ? 12.623 -3.355 4.627 1.00 98.19 315 GLN A N 1
ATOM 2516 C CA . GLN A 1 315 ? 13.545 -3.854 5.651 1.00 98.19 315 GLN A CA 1
ATOM 2517 C C . GLN A 1 315 ? 13.450 -3.061 6.960 1.00 98.19 315 GLN A C 1
ATOM 2519 O O . GLN A 1 315 ? 13.472 -3.661 8.036 1.00 98.19 315 GLN A O 1
ATOM 2524 N N . LYS A 1 316 ? 13.334 -1.729 6.898 1.00 98.31 316 LYS A N 1
ATOM 2525 C CA . LYS A 1 316 ? 13.141 -0.876 8.078 1.00 98.31 316 LYS A CA 1
ATOM 2526 C C . LYS A 1 316 ? 11.844 -1.241 8.804 1.00 98.31 316 LYS A C 1
ATOM 2528 O O . LYS A 1 316 ? 11.892 -1.545 9.993 1.00 98.31 316 LYS A O 1
ATOM 2533 N N . ASN A 1 317 ? 10.730 -1.334 8.081 1.00 97.88 317 ASN A N 1
ATOM 2534 C CA . ASN A 1 317 ? 9.433 -1.740 8.625 1.00 97.88 317 ASN A CA 1
ATOM 2535 C C . ASN A 1 317 ? 9.491 -3.145 9.252 1.00 97.88 317 ASN A C 1
ATOM 2537 O O . ASN A 1 317 ? 8.930 -3.374 10.321 1.00 97.88 317 ASN A O 1
ATOM 2541 N N . MET A 1 318 ? 10.223 -4.087 8.646 1.00 97.81 318 MET A N 1
ATOM 2542 C CA . MET A 1 318 ? 10.439 -5.419 9.221 1.00 97.81 318 MET A CA 1
ATOM 2543 C C . MET A 1 318 ? 11.227 -5.371 10.543 1.00 97.81 318 MET A C 1
ATOM 2545 O O . MET A 1 318 ? 10.850 -6.059 11.494 1.00 97.81 318 MET A O 1
ATOM 2549 N N . ARG A 1 319 ? 12.276 -4.540 10.642 1.00 97.81 319 ARG A N 1
ATOM 2550 C CA . ARG A 1 319 ? 13.021 -4.313 11.899 1.00 97.81 319 ARG A CA 1
ATOM 2551 C C . ARG A 1 319 ? 12.127 -3.672 12.968 1.00 97.81 319 ARG A C 1
ATOM 2553 O O . ARG A 1 319 ? 12.175 -4.082 14.125 1.00 97.81 319 ARG A O 1
ATOM 2560 N N . GLU A 1 320 ? 11.281 -2.714 12.590 1.00 97.88 320 GLU A N 1
ATOM 2561 C CA . GLU A 1 320 ? 10.314 -2.076 13.496 1.00 97.88 320 GLU A CA 1
ATOM 2562 C C . GLU A 1 320 ? 9.265 -3.071 14.010 1.00 97.88 320 GLU A C 1
ATOM 2564 O O . GLU A 1 320 ? 9.024 -3.133 15.214 1.00 97.88 320 GLU A O 1
ATOM 2569 N N . ILE A 1 321 ? 8.708 -3.924 13.142 1.00 95.81 321 ILE A N 1
ATOM 2570 C CA . ILE A 1 321 ? 7.786 -5.001 13.539 1.00 95.81 321 ILE A CA 1
ATOM 2571 C C . ILE A 1 321 ? 8.465 -5.968 14.518 1.00 95.81 321 ILE A C 1
ATOM 2573 O O . ILE A 1 321 ? 7.864 -6.321 15.531 1.00 95.81 321 ILE A O 1
ATOM 2577 N N . GLN A 1 322 ? 9.714 -6.371 14.267 1.00 95.94 322 GLN A N 1
ATOM 2578 C CA . GLN A 1 322 ? 10.473 -7.229 15.186 1.00 95.94 322 GLN A CA 1
ATOM 2579 C C . GLN A 1 322 ? 10.717 -6.548 16.543 1.00 95.94 322 GLN A C 1
ATOM 2581 O O . GLN A 1 322 ? 10.549 -7.182 17.585 1.00 95.94 322 GLN A O 1
ATOM 2586 N N . ALA A 1 323 ? 11.045 -5.253 16.553 1.00 95.56 323 ALA A N 1
ATOM 2587 C CA . ALA A 1 323 ? 11.224 -4.480 17.781 1.00 95.56 323 ALA A CA 1
ATOM 2588 C C . ALA A 1 323 ? 9.912 -4.325 18.576 1.00 95.56 323 ALA A C 1
ATOM 2590 O O . ALA A 1 323 ? 9.917 -4.454 19.800 1.00 95.56 323 ALA A O 1
ATOM 2591 N N . LEU A 1 324 ? 8.781 -4.103 17.899 1.00 92.06 324 LEU A N 1
ATOM 2592 C CA . LEU A 1 324 ? 7.454 -4.068 18.525 1.00 92.06 324 LEU A CA 1
ATOM 2593 C C . LEU A 1 324 ? 7.035 -5.447 19.057 1.00 92.06 324 LEU A C 1
ATOM 2595 O O . LEU A 1 324 ? 6.473 -5.532 20.145 1.00 92.06 324 LEU A O 1
ATOM 2599 N N . GLN A 1 325 ? 7.350 -6.530 18.341 1.00 91.69 325 GLN A N 1
ATOM 2600 C CA . GLN A 1 325 ? 7.127 -7.901 18.813 1.00 91.69 325 GLN A CA 1
ATOM 2601 C C . GLN A 1 325 ? 7.984 -8.258 20.032 1.00 91.69 325 GLN A C 1
ATOM 2603 O O . GLN A 1 325 ? 7.524 -9.028 20.871 1.00 91.69 325 GLN A O 1
ATOM 2608 N N . ALA A 1 326 ? 9.209 -7.732 20.138 1.00 89.31 326 ALA A N 1
ATOM 2609 C CA . ALA A 1 326 ? 10.033 -7.884 21.335 1.00 89.31 326 ALA A CA 1
ATOM 2610 C C . ALA A 1 326 ? 9.393 -7.155 22.527 1.00 89.31 326 ALA A C 1
ATOM 2612 O O . ALA A 1 326 ? 9.050 -7.802 23.508 1.00 89.31 326 ALA A O 1
ATOM 2613 N N . ARG A 1 327 ? 9.079 -5.858 22.382 1.00 88.62 327 ARG A N 1
ATOM 2614 C CA . ARG A 1 327 ? 8.395 -5.071 23.429 1.00 88.62 327 ARG A CA 1
ATOM 2615 C C . ARG A 1 327 ? 7.092 -5.720 23.905 1.00 88.62 327 ARG A C 1
ATOM 2617 O O . ARG A 1 327 ? 6.871 -5.841 25.101 1.00 88.62 327 ARG A O 1
ATOM 2624 N N . LEU A 1 328 ? 6.272 -6.232 22.983 1.00 84.44 328 LEU A N 1
ATOM 2625 C CA . LEU A 1 328 ? 5.027 -6.927 23.327 1.00 84.44 328 LEU A CA 1
ATOM 2626 C C . LEU A 1 328 ? 5.247 -8.224 24.131 1.00 84.44 328 LEU A C 1
ATOM 2628 O O . LEU A 1 328 ? 4.372 -8.604 24.903 1.00 84.44 328 LEU A O 1
ATOM 2632 N N . LYS A 1 329 ? 6.382 -8.915 23.957 1.00 82.06 329 LYS A N 1
ATOM 2633 C CA . LYS A 1 329 ? 6.742 -10.074 24.795 1.00 82.06 329 LYS A CA 1
ATOM 2634 C C . LYS A 1 329 ? 7.182 -9.655 26.198 1.00 82.06 329 LYS A C 1
ATOM 2636 O O . LYS A 1 329 ? 6.991 -10.440 27.123 1.00 82.06 329 LYS A O 1
ATOM 2641 N N . ASP A 1 330 ? 7.749 -8.458 26.329 1.00 80.12 330 ASP A N 1
ATOM 2642 C CA . ASP A 1 330 ? 8.335 -7.946 27.567 1.00 80.12 330 ASP A CA 1
ATOM 2643 C C . ASP A 1 330 ? 7.311 -7.211 28.461 1.00 80.12 330 ASP A C 1
ATOM 2645 O O . ASP A 1 330 ? 7.396 -7.312 29.682 1.00 80.12 330 ASP A O 1
ATOM 2649 N N . ASP A 1 331 ? 6.337 -6.490 27.883 1.00 76.44 331 ASP A N 1
ATOM 2650 C CA . ASP A 1 331 ? 5.465 -5.563 28.633 1.00 76.44 331 ASP A CA 1
ATOM 2651 C C . ASP A 1 331 ? 4.429 -6.258 29.548 1.00 76.44 331 ASP A C 1
ATOM 2653 O O . ASP A 1 331 ? 4.183 -5.786 30.658 1.00 76.44 331 ASP A O 1
ATOM 2657 N N . VAL A 1 332 ? 3.815 -7.366 29.105 1.00 72.69 332 VAL A N 1
ATOM 2658 C CA . VAL A 1 332 ? 3.034 -8.310 29.939 1.00 72.69 332 VAL A CA 1
ATOM 2659 C C . VAL A 1 332 ? 3.068 -9.676 29.256 1.00 72.69 332 VAL A C 1
ATOM 2661 O O . VAL A 1 332 ? 2.580 -9.814 28.131 1.00 72.69 332 VAL A O 1
ATOM 2664 N N . THR A 1 333 ? 3.561 -10.718 29.927 1.00 82.94 333 THR A N 1
ATOM 2665 C CA . THR A 1 333 ? 3.515 -12.064 29.336 1.00 82.94 333 THR A CA 1
ATOM 2666 C C . THR A 1 333 ? 2.068 -12.556 29.219 1.00 82.94 333 THR A C 1
ATOM 2668 O O . THR A 1 333 ? 1.213 -12.283 30.068 1.00 82.94 333 THR A O 1
ATOM 2671 N N . PHE A 1 334 ? 1.761 -13.329 28.171 1.00 80.75 334 PHE A N 1
ATOM 2672 C CA . PHE A 1 334 ? 0.410 -13.875 27.974 1.00 80.75 334 PHE A CA 1
ATOM 2673 C C . PHE A 1 334 ? -0.067 -14.689 29.193 1.00 80.75 334 PHE A C 1
ATOM 2675 O O . PHE A 1 334 ? -1.242 -14.629 29.563 1.00 80.75 334 PHE A O 1
ATOM 2682 N N . ASP A 1 335 ? 0.862 -15.374 29.865 1.00 85.94 335 ASP A N 1
ATOM 2683 C CA . ASP A 1 335 ? 0.611 -16.129 31.091 1.00 85.94 335 ASP A CA 1
ATOM 2684 C C . ASP A 1 335 ? 0.247 -15.225 32.278 1.00 85.94 335 ASP A C 1
ATOM 2686 O O . ASP A 1 335 ? -0.659 -15.558 33.041 1.00 85.94 335 ASP A O 1
ATOM 2690 N N . GLU A 1 336 ? 0.877 -14.060 32.446 1.00 88.00 336 GLU A N 1
ATOM 2691 C CA . GLU A 1 336 ? 0.489 -13.080 33.472 1.00 88.00 336 GLU A CA 1
ATOM 2692 C C . GLU A 1 336 ? -0.912 -12.526 33.216 1.00 88.00 336 GLU A C 1
ATOM 2694 O O . GLU A 1 336 ? -1.742 -12.516 34.130 1.00 88.00 336 GLU A O 1
ATOM 2699 N N . HIS A 1 337 ? -1.224 -12.153 31.970 1.00 90.81 337 HIS A N 1
ATOM 2700 C CA . HIS A 1 337 ? -2.568 -11.711 31.597 1.00 90.81 337 HIS A CA 1
ATOM 2701 C C . HIS A 1 337 ? -3.617 -12.809 31.853 1.00 90.81 337 HIS A C 1
ATOM 2703 O O . HIS A 1 337 ? -4.680 -12.544 32.427 1.00 90.81 337 HIS A O 1
ATOM 2709 N N . PHE A 1 338 ? -3.317 -14.062 31.491 1.00 92.00 338 PHE A N 1
ATOM 2710 C CA . PHE A 1 338 ? -4.187 -15.209 31.753 1.00 92.00 338 PHE A CA 1
ATOM 2711 C C . PHE A 1 338 ? -4.362 -15.465 33.259 1.00 92.00 338 PHE A C 1
ATOM 2713 O O . PHE A 1 338 ? -5.481 -15.691 33.729 1.00 92.00 338 PHE A O 1
ATOM 2720 N N . ASN A 1 339 ? -3.289 -15.348 34.045 1.00 94.75 339 ASN A N 1
ATOM 2721 C CA . ASN A 1 339 ? -3.312 -15.488 35.500 1.00 94.75 339 ASN A CA 1
ATOM 2722 C C . ASN A 1 339 ? -4.131 -14.385 36.188 1.00 94.75 339 ASN A C 1
ATOM 2724 O O . ASN A 1 339 ? -4.924 -14.689 37.082 1.00 94.75 339 ASN A O 1
ATOM 2728 N N . ILE A 1 340 ? -3.986 -13.122 35.774 1.00 94.81 340 ILE A N 1
ATOM 2729 C CA . ILE A 1 340 ? -4.774 -11.987 36.286 1.00 94.81 340 ILE A CA 1
ATOM 2730 C C . ILE A 1 340 ? -6.252 -12.172 35.922 1.00 94.81 340 ILE A C 1
ATOM 2732 O O . ILE A 1 340 ? -7.110 -12.147 36.805 1.00 94.81 340 ILE A O 1
ATOM 2736 N N . THR A 1 341 ? -6.548 -12.470 34.654 1.00 96.31 341 THR A N 1
ATOM 2737 C CA . THR A 1 341 ? -7.912 -12.749 34.170 1.00 96.31 341 THR A CA 1
ATOM 2738 C C . THR A 1 341 ? -8.550 -13.913 34.934 1.00 96.31 341 THR A C 1
ATOM 2740 O O . THR A 1 341 ? -9.711 -13.845 35.339 1.00 96.31 341 THR A O 1
ATOM 2743 N N . GLY A 1 342 ? -7.788 -14.977 35.197 1.00 97.62 342 GLY A N 1
ATOM 2744 C CA . GLY A 1 342 ? -8.232 -16.116 35.995 1.00 97.62 342 GLY A CA 1
ATOM 2745 C C . GLY A 1 342 ? -8.454 -15.779 37.474 1.00 97.62 342 GLY A C 1
ATOM 2746 O O . GLY A 1 342 ? -9.355 -16.342 38.092 1.00 97.62 342 GLY A O 1
ATOM 2747 N N . LYS A 1 343 ? -7.663 -14.881 38.077 1.00 97.81 343 LYS A N 1
ATOM 2748 C CA . LYS A 1 343 ? -7.890 -14.399 39.454 1.00 97.81 343 LYS A CA 1
ATOM 2749 C C . LYS A 1 343 ? -9.192 -13.596 39.540 1.00 97.81 343 LYS A C 1
ATOM 2751 O O . LYS A 1 343 ? -10.036 -13.927 40.368 1.00 97.81 343 LYS A O 1
ATOM 2756 N N . LEU A 1 344 ? -9.384 -12.629 38.639 1.00 96.94 344 LEU A N 1
ATOM 2757 C CA . LEU A 1 344 ? -10.592 -11.796 38.576 1.00 96.94 344 LEU A CA 1
ATOM 2758 C C . LEU A 1 344 ? -11.856 -12.634 38.328 1.00 96.94 344 LEU A C 1
ATOM 2760 O O . LEU A 1 344 ? -12.864 -12.440 39.002 1.00 96.94 344 LEU A O 1
ATOM 2764 N N . ARG A 1 345 ? -11.790 -13.627 37.429 1.00 98.19 345 ARG A N 1
ATOM 2765 C CA . ARG A 1 345 ? -12.903 -14.557 37.175 1.00 98.19 345 ARG A CA 1
ATOM 2766 C C . ARG A 1 345 ? -13.310 -15.335 38.429 1.00 98.19 345 ARG A C 1
ATOM 2768 O O . ARG A 1 345 ? -14.488 -15.360 38.763 1.00 98.19 345 ARG A O 1
ATOM 2775 N N . ARG A 1 346 ? -12.346 -15.917 39.154 1.00 97.69 346 ARG A N 1
ATOM 2776 C CA . ARG A 1 346 ? -12.624 -16.659 40.400 1.00 97.69 346 ARG A CA 1
ATOM 2777 C C . ARG A 1 346 ? -13.191 -15.757 41.498 1.00 97.69 346 ARG A C 1
ATOM 2779 O O . ARG A 1 346 ? -14.041 -16.203 42.259 1.00 97.69 346 ARG A O 1
ATOM 2786 N N . GLN A 1 347 ? -12.743 -14.502 41.582 1.00 97.38 347 GLN A N 1
ATOM 2787 C CA . GLN A 1 347 ? -13.312 -13.513 42.506 1.00 97.38 347 GLN A CA 1
ATOM 2788 C C . GLN A 1 347 ? -14.774 -13.201 42.156 1.00 97.38 347 GLN A C 1
ATOM 2790 O O . GLN A 1 347 ? -15.622 -13.226 43.043 1.00 97.38 347 GLN A O 1
ATOM 2795 N N . LEU A 1 348 ? -15.086 -12.992 40.872 1.00 97.44 348 LEU A N 1
ATOM 2796 C CA . LEU A 1 348 ? -16.458 -12.776 40.403 1.00 97.44 348 LEU A CA 1
ATOM 2797 C C . LEU A 1 348 ? -17.364 -13.983 40.701 1.00 97.44 348 LEU A C 1
ATOM 2799 O O . LEU A 1 348 ? -18.423 -13.821 41.301 1.00 97.44 348 LEU A O 1
ATOM 2803 N N . GLU A 1 349 ? -16.923 -15.197 40.358 1.00 97.81 349 GLU A N 1
ATOM 2804 C CA . GLU A 1 349 ? -17.638 -16.449 40.658 1.00 97.81 349 GLU A CA 1
ATOM 2805 C C . GLU A 1 349 ? -17.860 -16.635 42.171 1.00 97.81 349 GLU A C 1
ATOM 2807 O O . GLU A 1 349 ? -18.927 -17.084 42.601 1.00 97.81 349 GLU A O 1
ATOM 2812 N N . GLN A 1 350 ? -16.882 -16.245 42.997 1.00 98.12 350 GLN A N 1
ATOM 2813 C CA . GLN A 1 350 ? -17.003 -16.288 44.450 1.00 98.12 350 GLN A CA 1
ATOM 2814 C C . GLN A 1 350 ? -18.060 -15.301 44.966 1.00 98.12 350 GLN A C 1
ATOM 2816 O O . GLN A 1 350 ? -18.923 -15.721 45.740 1.00 98.12 350 GLN A O 1
ATOM 2821 N N . GLU A 1 351 ? -18.051 -14.038 44.532 1.00 97.00 351 GLU A N 1
ATOM 2822 C CA . GLU A 1 351 ? -19.079 -13.059 44.919 1.00 97.00 351 GLU A CA 1
ATOM 2823 C C . GLU A 1 351 ? -20.472 -13.460 44.419 1.00 97.00 351 GLU A C 1
ATOM 2825 O O . GLU A 1 351 ? -21.442 -13.399 45.174 1.00 97.00 351 GLU A O 1
ATOM 2830 N N . GLU A 1 352 ? -20.591 -13.979 43.195 1.00 97.56 352 GLU A N 1
ATOM 2831 C CA . GLU A 1 352 ? -21.850 -14.545 42.709 1.00 97.56 352 GLU A CA 1
ATOM 2832 C C . GLU A 1 352 ? -22.355 -15.690 43.596 1.00 97.56 352 GLU A C 1
ATOM 2834 O O . GLU A 1 352 ? -23.548 -15.752 43.895 1.00 97.56 352 GLU A O 1
ATOM 2839 N N . SER A 1 353 ? -21.473 -16.600 44.024 1.00 97.69 353 SER A N 1
ATOM 2840 C CA . SER A 1 353 ? -21.848 -17.715 44.902 1.00 97.69 353 SER A CA 1
ATOM 2841 C C . SER A 1 353 ? -22.304 -17.238 46.288 1.00 97.69 353 SER A C 1
ATOM 2843 O O . SER A 1 353 ? -23.288 -17.757 46.826 1.00 97.69 353 SER A O 1
ATOM 2845 N N . ARG A 1 354 ? -21.658 -16.197 46.838 1.00 98.25 354 ARG A N 1
ATOM 2846 C CA . ARG A 1 354 ? -22.055 -15.553 48.099 1.00 98.25 354 ARG A CA 1
ATOM 2847 C C . ARG A 1 354 ? -23.438 -14.929 47.962 1.00 98.25 354 ARG A C 1
ATOM 2849 O O . ARG A 1 354 ? -24.336 -15.326 48.705 1.00 98.25 354 ARG A O 1
ATOM 2856 N N . ASN A 1 355 ? -23.632 -14.081 46.951 1.00 97.62 355 ASN A N 1
ATOM 2857 C CA . ASN A 1 355 ? -24.900 -13.416 46.643 1.00 97.62 355 ASN A CA 1
ATOM 2858 C C . ASN A 1 355 ? -26.046 -14.418 46.419 1.00 97.62 355 ASN A C 1
ATOM 2860 O O . ASN A 1 355 ? -27.134 -14.233 46.962 1.00 97.62 355 ASN A O 1
ATOM 2864 N N . LYS A 1 356 ? -25.806 -15.520 45.691 1.00 98.31 356 LYS A N 1
ATOM 2865 C CA . LYS A 1 356 ? -26.774 -16.625 45.533 1.00 98.31 356 LYS A CA 1
ATOM 2866 C C . LYS A 1 356 ? -27.132 -17.244 46.893 1.00 98.31 356 LYS A C 1
ATOM 2868 O O . LYS A 1 356 ? -28.312 -17.354 47.219 1.00 98.31 356 LYS A O 1
ATOM 2873 N N . SER A 1 357 ? -26.139 -17.550 47.734 1.00 97.81 357 SER A N 1
ATOM 2874 C CA . SER A 1 357 ? -26.374 -18.112 49.076 1.00 97.81 357 SER A CA 1
ATOM 2875 C C . SER A 1 357 ? -27.114 -17.158 50.027 1.00 97.81 357 SER A C 1
ATOM 2877 O O . SER A 1 357 ? -27.867 -17.605 50.891 1.00 97.81 357 SER A O 1
ATOM 2879 N N . GLU A 1 358 ? -26.904 -15.847 49.898 1.00 98.19 358 GLU A N 1
ATOM 2880 C CA . GLU A 1 358 ? -27.588 -14.823 50.692 1.00 98.19 358 GLU A CA 1
ATOM 2881 C C . GLU A 1 358 ? -29.024 -14.617 50.220 1.00 98.19 358 GLU A C 1
ATOM 2883 O O . GLU A 1 358 ? -29.937 -14.628 51.046 1.00 98.19 358 GLU A O 1
ATOM 2888 N N . MET A 1 359 ? -29.241 -14.556 48.904 1.00 98.00 359 MET A N 1
ATOM 2889 C CA . MET A 1 359 ? -30.573 -14.547 48.304 1.00 98.00 359 MET A CA 1
ATOM 2890 C C . MET A 1 359 ? -31.386 -15.771 48.745 1.00 98.00 359 MET A C 1
ATOM 2892 O O . MET A 1 359 ? -32.526 -15.626 49.176 1.00 98.00 359 MET A O 1
ATOM 2896 N N . GLU A 1 360 ? -30.798 -16.971 48.740 1.00 98.19 360 GLU A N 1
ATOM 2897 C CA . GLU A 1 360 ? -31.461 -18.176 49.250 1.00 98.19 360 GLU A CA 1
ATOM 2898 C C . GLU A 1 360 ? -31.818 -18.085 50.742 1.00 98.19 360 GLU A C 1
ATOM 2900 O O . GLU A 1 360 ? -32.920 -18.475 51.128 1.00 98.19 360 GLU A O 1
ATOM 2905 N N . LYS A 1 361 ? -30.924 -17.566 51.597 1.00 98.50 361 LYS A N 1
ATOM 2906 C CA . LYS A 1 361 ? -31.219 -17.359 53.031 1.00 98.50 361 LYS A CA 1
ATOM 2907 C C . LYS A 1 361 ? -32.378 -16.376 53.221 1.00 98.50 361 LYS A C 1
ATOM 2909 O O . LYS A 1 361 ? -33.257 -16.628 54.046 1.00 98.50 361 LYS A O 1
ATOM 2914 N N . LEU A 1 362 ? -32.401 -15.286 52.451 1.00 98.00 362 LEU A N 1
ATOM 2915 C CA . LEU A 1 362 ? -33.478 -14.296 52.475 1.00 98.00 362 LEU A CA 1
ATOM 2916 C C . LEU A 1 362 ? -34.801 -14.888 51.977 1.00 98.00 362 LEU A C 1
ATOM 2918 O O . LEU A 1 362 ? -35.815 -14.708 52.642 1.00 98.00 362 LEU A O 1
ATOM 2922 N N . LEU A 1 363 ? -34.793 -15.654 50.883 1.00 98.38 363 LEU A N 1
ATOM 2923 C CA . LEU A 1 363 ? -35.977 -16.348 50.367 1.00 98.38 363 LEU A CA 1
ATOM 2924 C C . LEU A 1 363 ? -36.544 -17.343 51.388 1.00 98.38 363 LEU A C 1
ATOM 2926 O O . LEU A 1 363 ? -37.744 -17.326 51.639 1.00 98.38 363 LEU A O 1
ATOM 2930 N N . ARG A 1 364 ? -35.697 -18.146 52.048 1.00 98.25 364 ARG A N 1
ATOM 2931 C CA . ARG A 1 364 ? -36.134 -19.062 53.121 1.00 98.25 364 ARG A CA 1
ATOM 2932 C C . ARG A 1 364 ? -36.775 -18.302 54.291 1.00 98.25 364 ARG A C 1
ATOM 2934 O O . ARG A 1 364 ? -37.825 -18.716 54.772 1.00 98.25 364 ARG A O 1
ATOM 2941 N N . LYS A 1 365 ? -36.185 -17.175 54.711 1.00 98.44 365 LYS A N 1
ATOM 2942 C CA . LYS A 1 365 ? -36.727 -16.320 55.783 1.00 98.44 365 LYS A CA 1
ATOM 2943 C C . LYS A 1 365 ? -38.029 -15.616 55.379 1.00 98.44 365 LYS A C 1
ATOM 2945 O O . LYS A 1 365 ? -38.918 -15.461 56.209 1.00 98.44 365 LYS A O 1
ATOM 2950 N N . LEU A 1 366 ? -38.163 -15.197 54.121 1.00 98.12 366 LEU A N 1
ATOM 2951 C CA . LEU A 1 366 ? -39.415 -14.653 53.591 1.00 98.12 366 LEU A CA 1
ATOM 2952 C C . LEU A 1 366 ? -40.514 -15.720 53.581 1.00 98.12 366 LEU A C 1
ATOM 2954 O O . LEU A 1 366 ? -41.626 -15.422 54.005 1.00 98.12 366 LEU A O 1
ATOM 2958 N N . SER A 1 367 ? -40.204 -16.954 53.173 1.00 97.94 367 SER A N 1
ATOM 2959 C CA . SER A 1 367 ? -41.155 -18.069 53.207 1.00 97.94 367 SER A CA 1
ATOM 2960 C C . SER A 1 367 ? -41.627 -18.384 54.628 1.00 97.94 367 SER A C 1
ATOM 2962 O O . SER A 1 367 ? -42.835 -18.457 54.845 1.00 97.94 367 SER A O 1
ATOM 2964 N N . SER A 1 368 ? -40.717 -18.478 55.610 1.00 98.25 368 SER A N 1
ATOM 2965 C CA . SER A 1 368 ? -41.105 -18.744 57.006 1.00 98.25 368 SER A CA 1
ATOM 2966 C C . SER A 1 368 ? -41.958 -17.613 57.589 1.00 98.25 368 SER A C 1
ATOM 2968 O O . SER A 1 368 ? -43.023 -17.870 58.139 1.00 98.25 368 SER A O 1
ATOM 2970 N N . LEU A 1 369 ? -41.577 -16.348 57.369 1.00 97.81 369 LEU A N 1
ATOM 2971 C CA . LEU A 1 369 ? -42.386 -15.191 57.775 1.00 97.81 369 LEU A CA 1
ATOM 2972 C C . LEU A 1 369 ? -43.745 -15.144 57.054 1.00 97.81 369 LEU A C 1
ATOM 2974 O O . LEU A 1 369 ? -44.724 -14.645 57.607 1.00 97.81 369 LEU A O 1
ATOM 2978 N N . GLN A 1 370 ? -43.841 -15.641 55.818 1.00 98.19 370 GLN A N 1
ATOM 2979 C CA . GLN A 1 370 ? -45.110 -15.728 55.095 1.00 98.19 370 GLN A CA 1
ATOM 2980 C C . GLN A 1 370 ? -46.009 -16.839 55.662 1.00 98.19 370 GLN A C 1
ATOM 2982 O O . GLN A 1 370 ? -47.225 -16.670 55.710 1.00 98.19 370 GLN A O 1
ATOM 2987 N N . GLU A 1 371 ? -45.438 -17.960 56.100 1.00 97.94 371 GLU A N 1
ATOM 2988 C CA . GLU A 1 371 ? -46.152 -19.030 56.806 1.00 97.94 371 GLU A CA 1
ATOM 2989 C C . GLU A 1 371 ? -46.622 -18.576 58.195 1.00 97.94 371 GLU A C 1
ATOM 2991 O O . GLU A 1 371 ? -47.806 -18.714 58.493 1.00 97.94 371 GLU A O 1
ATOM 2996 N N . GLU A 1 372 ? -45.763 -17.920 58.979 1.00 97.94 372 GLU A N 1
ATOM 2997 C CA . GLU A 1 372 ? -46.121 -17.298 60.264 1.00 97.94 372 GLU A CA 1
ATOM 2998 C C . GLU A 1 372 ? -47.239 -16.251 60.108 1.00 97.94 372 GLU A C 1
ATOM 3000 O O . GLU A 1 372 ? -48.191 -16.221 60.885 1.00 97.94 372 GLU A O 1
ATOM 3005 N N . ASN A 1 373 ? -47.200 -15.416 59.064 1.00 98.12 373 ASN A N 1
ATOM 3006 C CA . ASN A 1 373 ? -48.293 -14.478 58.790 1.00 98.12 373 ASN A CA 1
ATOM 3007 C C . ASN A 1 373 ? -49.606 -15.188 58.412 1.00 98.12 373 ASN A C 1
ATOM 3009 O O . ASN A 1 373 ? -50.682 -14.688 58.746 1.00 98.12 373 ASN A O 1
ATOM 3013 N N . ARG A 1 374 ? -49.553 -16.349 57.738 1.00 98.19 374 ARG A N 1
ATOM 3014 C CA . ARG A 1 374 ? -50.750 -17.160 57.450 1.00 98.19 374 ARG A CA 1
ATOM 3015 C C . ARG A 1 374 ? -51.324 -17.776 58.728 1.00 98.19 374 ARG A C 1
ATOM 3017 O O . ARG A 1 374 ? -52.537 -17.711 58.908 1.00 98.19 374 ARG A O 1
ATOM 3024 N N . THR A 1 375 ? -50.495 -18.332 59.615 1.00 97.88 375 THR A N 1
ATOM 3025 C CA . THR A 1 375 ? -50.972 -18.914 60.884 1.00 97.88 375 THR A CA 1
ATOM 3026 C C . THR A 1 375 ? -51.544 -17.840 61.805 1.00 97.88 375 THR A C 1
ATOM 3028 O O . THR A 1 375 ? -52.689 -17.965 62.230 1.00 97.88 375 THR A O 1
ATOM 3031 N N . LEU A 1 376 ? -50.848 -16.713 61.991 1.00 98.06 376 LEU A N 1
ATOM 3032 C CA . LEU A 1 376 ? -51.351 -15.576 62.774 1.00 98.06 376 LEU A CA 1
ATOM 3033 C C . LEU A 1 376 ? -52.660 -14.994 62.211 1.00 98.06 376 LEU A C 1
ATOM 3035 O O . LEU A 1 376 ? -53.516 -14.547 62.977 1.00 98.06 376 LEU A O 1
ATOM 3039 N N . ALA A 1 377 ? -52.855 -15.003 60.887 1.00 97.94 377 ALA A N 1
ATOM 3040 C CA . ALA A 1 377 ? -54.118 -14.590 60.275 1.00 97.94 377 ALA A CA 1
ATOM 3041 C C . ALA A 1 377 ? -55.269 -15.572 60.568 1.00 97.94 377 ALA A C 1
ATOM 3043 O O . ALA A 1 377 ? -56.391 -15.125 60.825 1.00 97.94 377 ALA A O 1
ATOM 3044 N N . LEU A 1 378 ? -54.998 -16.884 60.573 1.00 98.00 378 LEU A N 1
ATOM 3045 C CA . LEU A 1 378 ? -55.965 -17.915 60.967 1.00 98.00 378 LEU A CA 1
ATOM 3046 C C . LEU A 1 378 ? -56.313 -17.811 62.457 1.00 98.00 378 LEU A C 1
ATOM 3048 O O . LEU A 1 378 ? -57.493 -17.778 62.800 1.00 98.00 378 LEU A O 1
ATOM 3052 N N . ASP A 1 379 ? -55.320 -17.662 63.333 1.00 97.75 379 ASP A N 1
ATOM 3053 C CA . ASP A 1 379 ? -55.533 -17.509 64.776 1.00 97.75 379 ASP A CA 1
ATOM 3054 C C . ASP A 1 379 ? -56.319 -16.236 65.098 1.00 97.75 379 ASP A C 1
ATOM 3056 O O . ASP A 1 379 ? -57.270 -16.266 65.880 1.00 97.75 379 ASP A O 1
ATOM 3060 N N . LYS A 1 380 ? -56.011 -15.121 64.422 1.00 98.19 380 LYS A N 1
ATOM 3061 C CA . LYS A 1 380 ? -56.807 -13.891 64.508 1.00 98.19 380 LYS A CA 1
ATOM 3062 C C . LYS A 1 380 ? -58.257 -14.126 64.076 1.00 98.19 380 LYS A C 1
ATOM 3064 O O . LYS A 1 380 ? -59.170 -13.644 64.748 1.00 98.19 380 LYS A O 1
ATOM 3069 N N . ALA A 1 381 ? -58.495 -14.858 62.986 1.00 97.81 381 ALA A N 1
ATOM 3070 C CA . ALA A 1 381 ? -59.850 -15.188 62.545 1.00 97.81 381 ALA A CA 1
ATOM 3071 C C . ALA A 1 381 ? -60.591 -16.039 63.595 1.00 97.81 381 ALA A C 1
ATOM 3073 O O . ALA A 1 381 ? -61.697 -15.669 63.992 1.00 97.81 381 ALA A O 1
ATOM 3074 N N . ASN A 1 382 ? -59.952 -17.091 64.115 1.00 97.88 382 ASN A N 1
ATOM 3075 C CA . ASN A 1 382 ? -60.496 -17.964 65.160 1.00 97.88 382 ASN A CA 1
ATOM 3076 C C . ASN A 1 382 ? -60.860 -17.173 66.429 1.00 97.88 382 ASN A C 1
ATOM 3078 O O . ASN A 1 382 ? -62.011 -17.197 66.864 1.00 97.88 382 ASN A O 1
ATOM 3082 N N . LEU A 1 383 ? -59.931 -16.368 66.956 1.00 97.81 383 LEU A N 1
ATOM 3083 C CA . LEU A 1 383 ? -60.164 -15.528 68.135 1.00 97.81 383 LEU A CA 1
ATOM 3084 C C . LEU A 1 383 ? -61.285 -14.500 67.911 1.00 97.81 383 LEU A C 1
ATOM 3086 O O . LEU A 1 383 ? -62.090 -14.265 68.809 1.00 97.81 383 LEU A O 1
ATOM 3090 N N . THR A 1 384 ? -61.403 -13.908 66.715 1.00 97.88 384 THR A N 1
ATOM 3091 C CA . THR A 1 384 ? -62.532 -13.001 66.418 1.00 97.88 384 THR A CA 1
ATOM 3092 C C . THR A 1 384 ? -63.878 -13.720 66.290 1.00 97.88 384 THR A C 1
ATOM 3094 O O . THR A 1 384 ? -64.912 -13.103 66.552 1.00 97.88 384 THR A O 1
ATOM 3097 N N . ALA A 1 385 ? -63.900 -15.005 65.924 1.00 97.62 385 ALA A N 1
ATOM 3098 C CA . ALA A 1 385 ? -65.110 -15.824 65.968 1.00 97.62 385 ALA A CA 1
ATOM 3099 C C . ALA A 1 385 ? -65.492 -16.182 67.416 1.00 97.62 385 ALA A C 1
ATOM 3101 O O . ALA A 1 385 ? -66.665 -16.084 67.780 1.00 97.62 385 ALA A O 1
ATOM 3102 N N . ASP A 1 386 ? -64.510 -16.511 68.259 1.00 97.69 386 ASP A N 1
ATOM 3103 C CA . ASP A 1 386 ? -64.716 -16.808 69.680 1.00 97.69 386 ASP A CA 1
ATOM 3104 C C . ASP A 1 386 ? -65.185 -15.594 70.480 1.00 97.69 386 ASP A C 1
ATOM 3106 O O . ASP A 1 386 ? -66.121 -15.716 71.270 1.00 97.69 386 ASP A O 1
ATOM 3110 N N . LEU A 1 387 ? -64.626 -14.408 70.223 1.00 97.38 387 LEU A N 1
ATOM 3111 C CA . LEU A 1 387 ? -65.111 -13.161 70.820 1.00 97.38 387 LEU A CA 1
ATOM 3112 C C . LEU A 1 387 ? -66.591 -12.924 70.489 1.00 97.38 387 LEU A C 1
ATOM 3114 O O . LEU A 1 387 ? -67.390 -12.753 71.404 1.00 97.38 387 LEU A O 1
ATOM 3118 N N . LYS A 1 388 ? -66.991 -13.025 69.213 1.00 97.94 388 LYS A N 1
ATOM 3119 C CA . LYS A 1 388 ? -68.402 -12.881 68.797 1.00 97.94 388 LYS A CA 1
ATOM 3120 C C . LYS A 1 388 ? -69.318 -13.930 69.434 1.00 97.94 388 LYS A C 1
ATOM 3122 O O . LYS A 1 388 ? -70.450 -13.623 69.809 1.00 97.94 388 LYS A O 1
ATOM 3127 N N . ARG A 1 389 ? -68.837 -15.172 69.566 1.00 97.81 389 ARG A N 1
ATOM 3128 C CA . ARG A 1 389 ? -69.550 -16.262 70.247 1.00 97.81 389 ARG A CA 1
ATOM 3129 C C . ARG A 1 389 ? -69.809 -15.889 71.709 1.00 97.81 389 ARG A C 1
ATOM 3131 O O . ARG A 1 389 ? -70.966 -15.854 72.125 1.00 97.81 389 ARG A O 1
ATOM 3138 N N . LEU A 1 390 ? -68.760 -15.522 72.445 1.00 97.12 390 LEU A N 1
ATOM 3139 C CA . LEU A 1 390 ? -68.831 -15.136 73.855 1.00 97.12 390 LEU A CA 1
ATOM 3140 C C . LEU A 1 390 ? -69.651 -13.858 74.080 1.00 97.12 390 LEU A C 1
ATOM 3142 O O . LEU A 1 390 ? -70.412 -13.799 75.041 1.00 97.12 390 LEU A O 1
ATOM 3146 N N . GLU A 1 391 ? -69.575 -12.868 73.189 1.00 97.75 391 GLU A N 1
ATOM 3147 C CA . GLU A 1 391 ? -70.445 -11.683 73.197 1.00 97.75 391 GLU A CA 1
ATOM 3148 C C . GLU A 1 391 ? -71.926 -12.074 73.074 1.00 97.75 391 GLU A C 1
ATOM 3150 O O . GLU A 1 391 ? -72.766 -11.595 73.842 1.00 97.75 391 GLU A O 1
ATOM 3155 N N . SER A 1 392 ? -72.254 -12.991 72.156 1.00 96.94 392 SER A N 1
ATOM 3156 C CA . SER A 1 392 ? -73.626 -13.477 71.975 1.00 96.94 392 SER A CA 1
ATOM 3157 C C . SER A 1 392 ? -74.128 -14.279 73.187 1.00 96.94 392 SER A C 1
ATOM 3159 O O . SER A 1 392 ? -75.254 -14.069 73.646 1.00 96.94 392 SER A O 1
ATOM 3161 N N . GLU A 1 393 ? -73.281 -15.128 73.778 1.00 97.25 393 GLU A N 1
ATOM 3162 C CA . GLU A 1 393 ? -73.591 -15.864 75.007 1.00 97.25 393 GLU A CA 1
ATOM 3163 C C . GLU A 1 393 ? -73.780 -14.917 76.198 1.00 97.25 393 GLU A C 1
ATOM 3165 O O . GLU A 1 393 ? -74.736 -15.066 76.962 1.00 97.25 393 GLU A O 1
ATOM 3170 N N . LEU A 1 394 ? -72.923 -13.902 76.335 1.00 97.06 394 LEU A N 1
ATOM 3171 C CA . LEU A 1 394 ? -73.010 -12.867 77.362 1.00 97.06 394 LEU A CA 1
ATOM 3172 C C . LEU A 1 394 ? -74.329 -12.088 77.254 1.00 97.06 394 LEU A C 1
ATOM 3174 O O . LEU A 1 394 ? -74.995 -11.883 78.271 1.00 97.06 394 LEU A O 1
ATOM 3178 N N . GLU A 1 395 ? -74.754 -11.693 76.052 1.00 97.31 395 GLU A N 1
ATOM 3179 C CA . GLU A 1 395 ? -76.057 -11.045 75.855 1.00 97.31 395 GLU A CA 1
ATOM 3180 C C . GLU A 1 395 ? -77.232 -11.980 76.175 1.00 97.31 395 GLU A C 1
ATOM 3182 O O . GLU A 1 395 ? -78.177 -11.563 76.853 1.00 97.31 395 GLU A O 1
ATOM 3187 N N . LEU A 1 396 ? -77.167 -13.266 75.812 1.00 97.19 396 LEU A N 1
ATOM 3188 C CA . LEU A 1 396 ? -78.175 -14.252 76.225 1.00 97.19 396 LEU A CA 1
ATOM 3189 C C . LEU A 1 396 ? -78.233 -14.407 77.757 1.00 97.19 396 LEU A C 1
ATOM 3191 O O . LEU A 1 396 ? -79.327 -14.427 78.334 1.00 97.19 396 LEU A O 1
ATOM 3195 N N . LYS A 1 397 ? -77.083 -14.448 78.445 1.00 96.75 397 LYS A N 1
ATOM 3196 C CA . LYS A 1 397 ? -77.012 -14.498 79.918 1.00 96.75 397 LYS A CA 1
ATOM 3197 C C . LYS A 1 397 ? -77.530 -13.205 80.557 1.00 96.75 397 LYS A C 1
ATOM 3199 O O . LYS A 1 397 ? -78.314 -13.289 81.502 1.00 96.75 397 LYS A O 1
ATOM 3204 N N . LYS A 1 398 ? -77.205 -12.021 80.019 1.00 96.94 398 LYS A N 1
ATOM 3205 C CA . LYS A 1 398 ? -77.782 -10.731 80.452 1.00 96.94 398 LYS A CA 1
ATOM 3206 C C . LYS A 1 398 ? -79.302 -10.714 80.292 1.00 96.94 398 LYS A C 1
ATOM 3208 O O . LYS A 1 398 ? -80.007 -10.295 81.208 1.00 96.94 398 LYS A O 1
ATOM 3213 N N . GLN A 1 399 ? -79.835 -11.190 79.165 1.00 96.88 399 GLN A N 1
ATOM 3214 C CA . GLN A 1 399 ? -81.283 -11.295 78.953 1.00 96.88 399 GLN A CA 1
ATOM 3215 C C . GLN A 1 399 ? -81.946 -12.272 79.934 1.00 96.88 399 GLN A C 1
ATOM 3217 O O . GLN A 1 399 ? -83.024 -11.975 80.456 1.00 96.88 399 GLN A O 1
ATOM 3222 N N . ALA A 1 400 ? -81.314 -13.414 80.217 1.00 96.50 400 ALA A N 1
ATOM 3223 C CA . ALA A 1 400 ? -81.787 -14.365 81.220 1.00 96.50 400 ALA A CA 1
ATOM 3224 C C . ALA A 1 400 ? -81.770 -13.758 82.634 1.00 96.50 400 ALA A C 1
ATOM 3226 O O . ALA A 1 400 ? -82.764 -13.879 83.352 1.00 96.50 400 ALA A O 1
ATOM 3227 N N . ASN A 1 401 ? -80.712 -13.029 83.001 1.00 96.06 401 ASN A N 1
ATOM 3228 C CA . ASN A 1 401 ? -80.627 -12.328 84.280 1.00 96.06 401 ASN A CA 1
ATOM 3229 C C . ASN A 1 401 ? -81.717 -11.248 84.408 1.00 96.06 401 ASN A C 1
ATOM 3231 O O . ASN A 1 401 ? -82.484 -11.276 85.364 1.00 96.06 401 ASN A O 1
ATOM 3235 N N . ARG A 1 402 ? -81.922 -10.403 83.383 1.00 96.62 402 ARG A N 1
ATOM 3236 C CA . ARG A 1 402 ? -83.042 -9.435 83.336 1.00 96.62 402 ARG A CA 1
ATOM 3237 C C . ARG A 1 402 ? -84.414 -10.106 83.529 1.00 96.62 402 ARG A C 1
ATOM 3239 O O . ARG A 1 402 ? -85.316 -9.512 84.115 1.00 96.62 402 ARG A O 1
ATOM 3246 N N . LYS A 1 403 ? -84.613 -11.340 83.038 1.00 96.81 403 LYS A N 1
ATOM 3247 C CA . LYS A 1 403 ? -85.843 -12.128 83.280 1.00 96.81 403 LYS A CA 1
ATOM 3248 C C . LYS A 1 403 ? -85.918 -12.650 84.725 1.00 96.81 403 LYS A C 1
ATOM 3250 O O . LYS A 1 403 ? -86.999 -12.626 85.313 1.00 96.81 403 LYS A O 1
ATOM 3255 N N . ALA A 1 404 ? -84.801 -13.095 85.299 1.00 95.38 404 ALA A N 1
ATOM 3256 C CA . ALA A 1 404 ? -84.714 -13.565 86.683 1.00 95.38 404 ALA A CA 1
ATOM 3257 C C . ALA A 1 404 ? -84.934 -12.430 87.700 1.00 95.38 404 ALA A C 1
ATOM 3259 O O . ALA A 1 404 ? -85.740 -12.584 88.614 1.00 95.38 404 ALA A O 1
ATOM 3260 N N . GLU A 1 405 ? -84.323 -11.262 87.493 1.00 95.62 405 GLU A N 1
ATOM 3261 C CA . GLU A 1 405 ? -84.519 -10.046 88.295 1.00 95.62 405 GLU A CA 1
ATOM 3262 C C . GLU A 1 405 ? -85.993 -9.627 88.349 1.00 95.62 405 GLU A C 1
ATOM 3264 O O . GLU A 1 405 ? -86.523 -9.352 89.426 1.00 95.62 405 GLU A O 1
ATOM 3269 N N . ARG A 1 406 ? -86.699 -9.658 87.206 1.00 96.12 406 ARG A N 1
ATOM 3270 C CA . ARG A 1 406 ? -88.148 -9.395 87.154 1.00 96.12 406 ARG A CA 1
ATOM 3271 C C . ARG A 1 406 ? -88.925 -10.365 88.046 1.00 96.12 406 ARG A C 1
ATOM 3273 O O . ARG A 1 406 ? -89.717 -9.904 88.867 1.00 96.12 406 ARG A O 1
ATOM 3280 N N . ARG A 1 407 ? -88.667 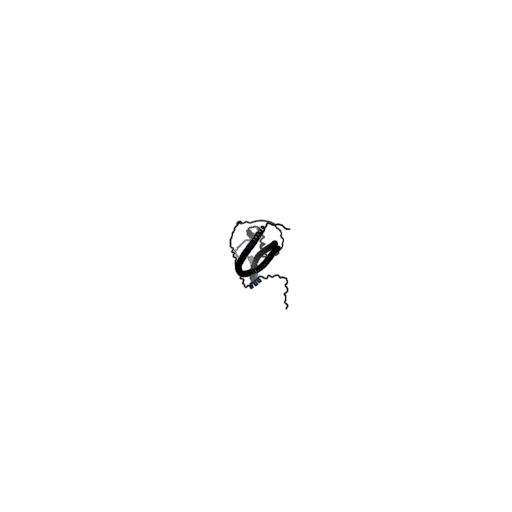-11.678 87.944 1.00 96.69 407 ARG A N 1
ATOM 3281 C CA . ARG A 1 407 ? -89.294 -12.705 88.804 1.00 96.69 407 ARG A CA 1
ATOM 3282 C C . ARG A 1 407 ? -88.982 -12.473 90.283 1.00 96.69 407 ARG A C 1
ATOM 3284 O O . ARG A 1 407 ? -89.891 -12.467 91.105 1.00 96.69 407 ARG A O 1
ATOM 3291 N N . MET A 1 408 ? -87.720 -12.205 90.612 1.00 95.19 408 MET A N 1
ATOM 3292 C CA . MET A 1 408 ? -87.282 -11.916 91.976 1.00 95.19 408 MET A CA 1
ATOM 3293 C C . MET A 1 408 ? -87.937 -10.645 92.535 1.00 95.19 408 MET A C 1
ATOM 3295 O O . MET A 1 408 ? -88.295 -10.623 93.707 1.00 95.19 408 MET A O 1
ATOM 3299 N N . SER A 1 409 ? -88.187 -9.618 91.713 1.00 96.25 409 SER A N 1
ATOM 3300 C CA . SER A 1 409 ? -88.953 -8.440 92.141 1.00 96.25 409 SER A CA 1
ATOM 3301 C C . SER A 1 409 ? -90.398 -8.787 92.523 1.00 96.25 409 SER A C 1
ATOM 3303 O O . SER A 1 409 ? -90.935 -8.217 93.468 1.00 96.25 409 SER A O 1
ATOM 3305 N N . VAL A 1 410 ? -91.045 -9.718 91.810 1.00 96.38 410 VAL A N 1
ATOM 3306 C CA . VAL A 1 410 ? -92.413 -10.170 92.126 1.00 96.38 410 VAL A CA 1
ATOM 3307 C C . VAL A 1 410 ? -92.416 -10.955 93.436 1.00 96.38 410 VAL A C 1
ATOM 3309 O O . VAL A 1 410 ? -93.206 -10.641 94.320 1.00 96.38 410 VAL A O 1
ATOM 3312 N N . LEU A 1 411 ? -91.476 -11.891 93.603 1.00 95.75 411 LEU A N 1
ATOM 3313 C CA . LEU A 1 411 ? -91.325 -12.665 94.840 1.00 95.75 411 LEU A CA 1
ATOM 3314 C C . LEU A 1 411 ? -91.001 -11.778 96.057 1.00 95.75 411 LEU A C 1
ATOM 3316 O O . LEU A 1 411 ? -91.514 -12.037 97.142 1.00 95.75 411 LEU A O 1
ATOM 3320 N N . LYS A 1 412 ? -90.207 -10.706 95.893 1.00 96.25 412 LYS A N 1
ATOM 3321 C CA . LYS A 1 412 ? -89.957 -9.717 96.959 1.00 96.25 412 LYS A CA 1
ATOM 3322 C C . LYS A 1 412 ? -91.244 -9.016 97.402 1.00 96.25 412 LYS A C 1
ATOM 3324 O O . LYS A 1 412 ? -91.553 -9.062 98.587 1.00 96.25 412 LYS A O 1
ATOM 3329 N N . ARG A 1 413 ? -92.039 -8.487 96.460 1.00 95.50 413 ARG A N 1
ATOM 3330 C CA . ARG A 1 413 ? -93.346 -7.868 96.771 1.00 95.50 413 ARG A CA 1
ATOM 3331 C C . ARG A 1 413 ? -94.298 -8.850 97.457 1.00 95.50 413 ARG A C 1
ATOM 3333 O O . ARG A 1 413 ? -94.952 -8.486 98.423 1.00 95.50 413 ARG A O 1
ATOM 3340 N N . GLN A 1 414 ? -94.347 -10.104 96.998 1.00 95.88 414 GLN A N 1
ATOM 3341 C CA . GLN A 1 414 ? -95.151 -11.148 97.645 1.00 95.88 414 GLN A CA 1
ATOM 3342 C C . GLN A 1 414 ? -94.673 -11.430 99.076 1.00 95.88 414 GLN A C 1
ATOM 3344 O O . GLN A 1 414 ? -95.495 -11.525 99.980 1.00 95.88 414 GLN A O 1
ATOM 3349 N N . ARG A 1 415 ? -93.356 -11.526 99.310 1.00 96.81 415 ARG A N 1
ATOM 3350 C CA . ARG A 1 415 ? -92.785 -11.679 100.658 1.00 96.81 415 ARG A CA 1
ATOM 3351 C C . ARG A 1 415 ? -93.163 -10.504 101.561 1.00 96.81 415 ARG A C 1
ATOM 3353 O O . ARG A 1 415 ? -93.559 -10.737 102.694 1.00 96.81 415 ARG A O 1
ATOM 3360 N N . GLU A 1 416 ? -93.054 -9.273 101.072 1.00 95.94 416 GLU A N 1
ATOM 3361 C CA . GLU A 1 416 ? -93.454 -8.060 101.801 1.00 95.94 416 GLU A CA 1
ATOM 3362 C C . GLU A 1 416 ? -94.956 -8.081 102.134 1.00 95.94 416 GLU A C 1
ATOM 3364 O O . GLU A 1 416 ? -95.336 -7.818 103.271 1.00 95.94 416 GLU A O 1
ATOM 3369 N N . GLU A 1 417 ? -95.813 -8.498 101.198 1.00 96.38 417 GLU A N 1
ATOM 3370 C CA . GLU A 1 417 ? -97.251 -8.677 101.435 1.00 96.38 417 GLU A CA 1
ATOM 3371 C C . GLU A 1 417 ? -97.547 -9.762 102.490 1.00 96.38 417 GLU A C 1
ATOM 3373 O O . GLU A 1 417 ? -98.428 -9.581 103.333 1.00 96.38 417 GLU A O 1
ATOM 3378 N N . TYR A 1 418 ? -96.810 -10.879 102.480 1.00 95.19 418 TYR A N 1
ATOM 3379 C CA . TYR A 1 418 ? -96.918 -11.914 103.513 1.00 95.19 418 TYR A CA 1
ATOM 3380 C C . TYR A 1 418 ? -96.432 -11.424 104.880 1.00 95.19 418 TYR A C 1
ATOM 3382 O O . TYR A 1 418 ? -97.113 -11.690 105.865 1.00 95.19 418 TYR A O 1
ATOM 3390 N N . ILE A 1 419 ? -95.334 -10.663 104.948 1.00 96.44 419 ILE A N 1
ATOM 3391 C CA . ILE A 1 419 ? -94.853 -10.042 106.194 1.00 96.44 419 ILE A CA 1
ATOM 3392 C C . ILE A 1 419 ? -95.910 -9.077 106.746 1.00 96.44 419 ILE A C 1
ATOM 3394 O O . ILE A 1 419 ? -96.266 -9.183 107.912 1.00 96.44 419 ILE A O 1
ATOM 3398 N N . LEU A 1 420 ? -96.509 -8.221 105.911 1.00 95.38 420 LEU A N 1
ATOM 3399 C CA . LEU A 1 420 ? -97.586 -7.314 106.334 1.00 95.38 420 LEU A CA 1
ATOM 3400 C C . LEU A 1 420 ? -98.843 -8.060 106.824 1.00 95.38 420 LEU A C 1
ATOM 3402 O O . LEU A 1 420 ? -99.551 -7.575 107.708 1.00 95.38 420 LEU A O 1
ATOM 3406 N N . LYS A 1 421 ? -99.157 -9.234 106.258 1.00 95.50 421 LYS A N 1
ATOM 3407 C CA . LYS A 1 421 ? -100.231 -10.111 106.765 1.00 95.50 421 LYS A CA 1
ATOM 3408 C C . LYS A 1 421 ? -99.848 -10.732 108.107 1.00 95.50 421 LYS A C 1
ATOM 3410 O O . LYS A 1 421 ? -100.667 -10.728 109.022 1.00 95.50 421 LYS A O 1
ATOM 3415 N N . GLU A 1 422 ? -98.618 -11.219 108.232 1.00 93.38 422 GLU A N 1
ATOM 3416 C CA . GLU A 1 422 ? -98.078 -11.799 109.460 1.00 93.38 422 GLU A CA 1
ATOM 3417 C C . GLU A 1 422 ? -98.073 -10.770 110.601 1.00 93.38 422 GLU A C 1
ATOM 3419 O O . GLU A 1 422 ? -98.602 -11.039 111.677 1.00 93.38 422 GLU A O 1
ATOM 3424 N N . GLU A 1 423 ? -97.586 -9.555 110.348 1.00 95.56 423 GLU A N 1
ATOM 3425 C CA . GLU A 1 423 ? -97.616 -8.430 111.284 1.00 95.56 423 GLU A CA 1
ATOM 3426 C C . GLU A 1 423 ? -99.043 -8.117 111.735 1.00 95.56 423 GLU A C 1
ATOM 3428 O O . GLU A 1 423 ? -99.284 -8.027 112.937 1.00 95.56 423 GLU A O 1
ATOM 3433 N N . LYS A 1 424 ? -100.018 -8.035 110.817 1.00 95.44 424 LYS A N 1
ATOM 3434 C CA . LYS A 1 424 ? -101.436 -7.868 111.187 1.00 95.44 424 LYS A CA 1
ATOM 3435 C C . LYS A 1 424 ? -101.925 -9.001 112.089 1.00 95.44 424 LYS A C 1
ATOM 3437 O O . LYS A 1 424 ? -102.565 -8.727 113.100 1.00 95.44 424 LYS A O 1
ATOM 3442 N N . THR A 1 425 ? -101.597 -10.260 111.781 1.00 94.31 425 THR A N 1
ATOM 3443 C CA . THR A 1 425 ? -101.959 -11.387 112.659 1.00 94.31 425 THR A CA 1
ATOM 3444 C C . THR A 1 425 ? -101.271 -11.323 114.022 1.00 94.31 425 THR A C 1
ATOM 3446 O O . THR A 1 425 ? -101.922 -11.619 115.020 1.00 94.31 425 THR A O 1
ATOM 3449 N N . ARG A 1 426 ? -100.012 -10.864 114.102 1.00 93.12 426 ARG A N 1
ATOM 3450 C CA . ARG A 1 426 ? -99.319 -10.632 115.377 1.00 93.12 426 ARG A CA 1
ATOM 3451 C C . ARG A 1 426 ? -100.017 -9.551 116.206 1.00 93.12 426 ARG A C 1
ATOM 3453 O O . ARG A 1 426 ? -100.331 -9.828 117.355 1.00 93.12 426 ARG A O 1
ATOM 3460 N N . HIS A 1 427 ? -100.378 -8.407 115.617 1.00 94.94 427 HIS A N 1
ATOM 3461 C CA . HIS A 1 427 ? -101.139 -7.357 116.313 1.00 94.94 427 HIS A CA 1
ATOM 3462 C C . HIS A 1 427 ? -102.512 -7.856 116.806 1.00 94.94 427 HIS A C 1
ATOM 3464 O O . HIS A 1 427 ? -102.922 -7.529 117.918 1.00 94.94 427 HIS A O 1
ATOM 3470 N N . TYR A 1 428 ? -103.226 -8.680 116.025 1.00 95.00 428 TYR A N 1
ATOM 3471 C CA . TYR A 1 428 ? -104.481 -9.292 116.488 1.00 95.00 428 TYR A CA 1
ATOM 3472 C C . TYR A 1 428 ? -104.261 -10.262 117.660 1.00 95.00 428 TYR A C 1
ATOM 3474 O O . TYR A 1 428 ? -105.036 -10.242 118.614 1.00 95.00 428 TYR A O 1
ATOM 3482 N N . MET A 1 429 ? -103.208 -11.086 117.621 1.00 94.06 429 MET A N 1
ATOM 3483 C CA . MET A 1 429 ? -102.857 -11.973 118.738 1.00 94.06 429 MET A CA 1
ATOM 3484 C C . MET A 1 429 ? -102.440 -11.184 119.983 1.00 94.06 429 MET A C 1
ATOM 3486 O O . MET A 1 429 ? -102.847 -11.543 121.080 1.00 94.06 429 MET A O 1
ATOM 3490 N N . GLU A 1 430 ? -101.693 -10.094 119.829 1.00 94.62 430 GLU A N 1
ATOM 3491 C CA . GLU A 1 430 ? -101.264 -9.211 120.919 1.00 94.62 430 GLU A CA 1
ATOM 3492 C C . GLU A 1 430 ? -102.453 -8.486 121.571 1.00 94.62 430 GLU A C 1
ATOM 3494 O O . GLU A 1 430 ? -102.556 -8.438 122.797 1.00 94.62 430 GLU A O 1
ATOM 3499 N N . ALA A 1 431 ? -103.432 -8.040 120.776 1.00 93.69 431 ALA A N 1
ATOM 3500 C CA . ALA A 1 431 ? -104.696 -7.525 121.298 1.00 93.69 431 ALA A CA 1
ATOM 3501 C C . ALA A 1 431 ? -105.453 -8.591 122.116 1.00 93.69 431 ALA A C 1
ATOM 3503 O O . ALA A 1 431 ? -105.891 -8.307 123.232 1.00 93.69 431 ALA A O 1
ATOM 3504 N N . VAL A 1 432 ? -105.557 -9.829 121.612 1.00 94.50 432 VAL A N 1
ATOM 3505 C CA . VAL A 1 432 ? -106.178 -10.953 122.343 1.00 94.50 432 VAL A CA 1
ATOM 3506 C C . VAL A 1 432 ? -105.404 -11.283 123.624 1.00 94.50 432 VAL A C 1
ATOM 3508 O O . VAL A 1 432 ? -106.026 -11.483 124.666 1.00 94.50 432 VAL A O 1
ATOM 3511 N N . LEU A 1 433 ? -104.068 -11.280 123.587 1.00 94.06 433 LEU A N 1
ATOM 3512 C CA . LEU A 1 433 ? -103.222 -11.469 124.767 1.00 94.06 433 LEU A CA 1
ATOM 3513 C C . LEU A 1 433 ? -103.482 -10.378 125.813 1.00 94.06 433 LEU A C 1
ATOM 3515 O O . LEU A 1 433 ? -103.694 -10.718 126.971 1.00 94.06 433 LEU A O 1
ATOM 3519 N N . SER A 1 434 ? -103.595 -9.103 125.422 1.00 93.12 434 SER A N 1
ATOM 3520 C CA . SER A 1 434 ? -103.901 -8.013 126.366 1.00 93.12 434 SER A CA 1
ATOM 3521 C C . SER A 1 434 ? -105.253 -8.193 127.084 1.00 93.12 434 SER A C 1
ATOM 3523 O O . SER A 1 434 ? -105.382 -7.875 128.269 1.00 93.12 434 SER A O 1
ATOM 3525 N N . VAL A 1 435 ? -106.248 -8.776 126.399 1.00 93.62 435 VAL A N 1
ATOM 3526 C CA . VAL A 1 435 ? -107.557 -9.128 126.975 1.00 93.62 435 VAL A CA 1
ATOM 3527 C C . VAL A 1 435 ? -107.440 -10.333 127.911 1.00 93.62 435 VAL A C 1
ATOM 3529 O O . VAL A 1 435 ? 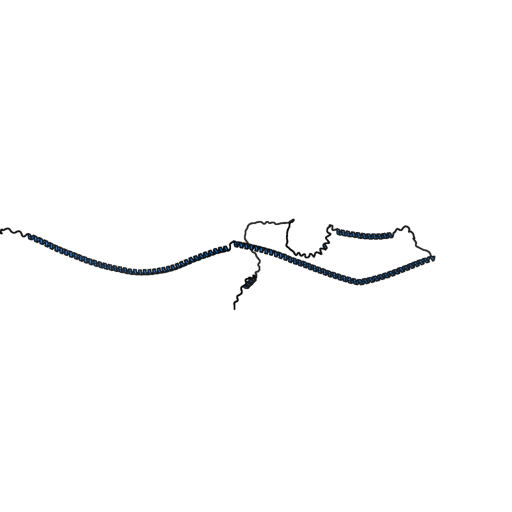-107.988 -10.306 129.011 1.00 93.62 435 VAL A O 1
ATOM 3532 N N . VAL A 1 436 ? -106.687 -11.370 127.532 1.00 93.25 436 VAL A N 1
ATOM 3533 C CA . VAL A 1 436 ? -106.416 -12.535 128.395 1.00 93.25 436 VAL A CA 1
ATOM 3534 C C . VAL A 1 436 ? -105.640 -12.124 129.652 1.00 93.25 436 VAL A C 1
ATOM 3536 O O . VAL A 1 436 ? -105.955 -12.596 130.744 1.00 93.25 436 VAL A O 1
ATOM 3539 N N . GLU A 1 437 ? -104.683 -11.205 129.542 1.00 92.50 437 GLU A N 1
ATOM 3540 C CA . GLU A 1 437 ? -103.971 -10.616 130.678 1.00 92.50 437 GLU A CA 1
ATOM 3541 C C . GLU A 1 437 ? -104.886 -9.773 131.570 1.00 92.50 437 GLU A C 1
ATOM 3543 O O . GLU A 1 437 ? -104.740 -9.817 132.790 1.00 92.50 437 GLU A O 1
ATOM 3548 N N . HIS A 1 438 ? -105.828 -9.013 131.000 1.00 93.56 438 HIS A N 1
ATOM 3549 C CA . HIS A 1 438 ? -106.828 -8.271 131.772 1.00 93.56 438 HIS A CA 1
ATOM 3550 C C . HIS A 1 438 ? -107.711 -9.223 132.583 1.00 93.56 438 HIS A C 1
ATOM 3552 O O . HIS A 1 438 ? -107.779 -9.101 133.803 1.00 93.56 438 HIS A O 1
ATOM 3558 N N . VAL A 1 439 ? -108.296 -10.230 131.927 1.00 92.50 439 VAL A N 1
ATOM 3559 C CA . VAL A 1 439 ? -109.122 -11.262 132.576 1.00 92.50 439 VAL A CA 1
ATOM 3560 C C . VAL A 1 439 ? -108.316 -12.045 133.621 1.00 92.50 439 VAL A C 1
ATOM 3562 O O . VAL A 1 439 ? -108.844 -12.405 134.674 1.00 92.50 439 VAL A O 1
ATOM 3565 N N . SER A 1 440 ? -107.021 -12.276 133.382 1.00 89.94 440 SER A N 1
ATOM 3566 C CA . SER A 1 440 ? -106.125 -12.912 134.355 1.00 89.94 440 SER A CA 1
ATOM 3567 C C . SER A 1 440 ? -105.865 -12.014 135.568 1.00 89.94 440 SER A C 1
ATOM 3569 O O . SER A 1 440 ? -105.970 -12.492 136.694 1.00 89.94 440 SER A O 1
ATOM 3571 N N . ARG A 1 441 ? -105.631 -10.710 135.367 1.00 92.56 441 ARG A N 1
ATOM 3572 C CA . ARG A 1 441 ? -105.501 -9.716 136.447 1.00 92.56 441 ARG A CA 1
ATOM 3573 C C . ARG A 1 441 ? -106.791 -9.559 137.254 1.00 92.56 441 ARG A C 1
ATOM 3575 O O . ARG A 1 441 ? -106.731 -9.501 138.478 1.00 92.56 441 ARG A O 1
ATOM 3582 N N . GLU A 1 442 ? -107.956 -9.550 136.608 1.00 90.69 442 GLU A N 1
ATOM 3583 C CA . GLU A 1 442 ? -109.260 -9.553 137.287 1.00 90.69 442 GLU A CA 1
ATOM 3584 C C . GLU A 1 442 ? -109.455 -10.828 138.114 1.00 90.69 442 GLU A C 1
ATOM 3586 O O . GLU A 1 442 ? -109.825 -10.759 139.287 1.00 90.69 442 GLU A O 1
ATOM 3591 N N . ARG A 1 443 ? -109.137 -11.997 137.544 1.00 90.88 443 ARG A N 1
ATOM 3592 C CA . ARG A 1 443 ? -109.161 -13.283 138.251 1.00 90.88 443 ARG A CA 1
ATOM 3593 C C . ARG A 1 443 ? -108.224 -13.281 139.461 1.00 90.88 443 ARG A C 1
ATOM 3595 O O . ARG A 1 443 ? -108.625 -13.733 140.530 1.00 90.88 443 ARG A O 1
ATOM 3602 N N . GLU A 1 444 ? -107.004 -12.772 139.323 1.00 92.62 444 GLU A N 1
ATOM 3603 C CA . GLU A 1 444 ? -106.042 -12.651 140.423 1.00 92.62 444 GLU A CA 1
ATOM 3604 C C . GLU A 1 444 ? -106.518 -11.675 141.502 1.00 92.62 444 GLU A C 1
ATOM 3606 O O . GLU A 1 444 ? -106.448 -12.004 142.684 1.00 92.62 444 GLU A O 1
ATOM 3611 N N . HIS A 1 445 ? -107.078 -10.524 141.124 1.00 93.25 445 HIS A N 1
ATOM 3612 C CA . HIS A 1 445 ? -107.670 -9.569 142.061 1.00 93.25 445 HIS A CA 1
ATOM 3613 C C . HIS A 1 445 ? -108.845 -10.189 142.837 1.00 93.25 445 HIS A C 1
ATOM 3615 O O . HIS A 1 445 ? -108.915 -10.069 144.060 1.00 93.25 445 HIS A O 1
ATOM 3621 N N . LEU A 1 446 ? -109.727 -10.935 142.162 1.00 92.50 446 LEU A N 1
ATOM 3622 C CA . LEU A 1 446 ? -110.814 -11.684 142.801 1.00 92.50 446 LEU A CA 1
ATOM 3623 C C . LEU A 1 446 ? -110.285 -12.765 143.761 1.00 92.50 446 LEU A C 1
ATOM 3625 O O . LEU A 1 446 ? -110.813 -12.912 144.865 1.00 92.50 446 LEU A O 1
ATOM 3629 N N . ILE A 1 447 ? -109.212 -13.478 143.396 1.00 91.19 447 ILE A N 1
ATOM 3630 C CA . ILE A 1 447 ? -108.530 -14.441 144.279 1.00 91.19 447 ILE A CA 1
ATOM 3631 C C . ILE A 1 447 ? -107.918 -13.733 145.501 1.00 91.19 447 ILE A C 1
ATOM 3633 O O . ILE A 1 447 ? -108.034 -14.237 146.622 1.00 91.19 447 ILE A O 1
ATOM 3637 N N . GLN A 1 448 ? -107.304 -12.561 145.324 1.00 88.94 448 GLN A N 1
ATOM 3638 C CA . GLN A 1 448 ? -106.749 -11.762 146.419 1.00 88.94 448 GLN A CA 1
ATOM 3639 C C . GLN A 1 448 ? -107.851 -11.260 147.364 1.00 88.94 448 GLN A C 1
ATOM 3641 O O . GLN A 1 448 ? -107.730 -11.449 148.575 1.00 88.94 448 GLN A O 1
ATOM 3646 N N . MET A 1 449 ? -108.955 -10.716 146.839 1.00 89.06 449 MET A N 1
ATOM 3647 C CA . MET A 1 449 ? -110.126 -10.311 147.632 1.00 89.06 449 MET A CA 1
ATOM 3648 C C . MET A 1 449 ? -110.716 -11.486 148.421 1.00 89.06 449 MET A C 1
ATOM 3650 O O . MET A 1 449 ? -110.912 -11.377 149.632 1.00 89.06 449 MET A O 1
ATOM 3654 N N . ALA A 1 450 ? -110.940 -12.632 147.769 1.00 87.06 450 ALA A N 1
ATOM 3655 C CA . ALA A 1 450 ? -111.424 -13.844 148.429 1.00 87.06 450 ALA A CA 1
ATOM 3656 C C . ALA A 1 450 ? -110.466 -14.307 149.543 1.00 87.06 450 ALA A C 1
ATOM 3658 O O . ALA A 1 450 ? -110.905 -14.696 150.627 1.00 87.06 450 ALA A O 1
ATOM 3659 N N . SER A 1 451 ? -109.155 -14.194 149.314 1.00 89.06 451 SER A N 1
ATOM 3660 C CA . SER A 1 451 ? -108.121 -14.517 150.304 1.00 89.06 451 SER A CA 1
ATOM 3661 C C . SER A 1 451 ? -108.101 -13.544 151.487 1.00 89.06 451 SER A C 1
ATOM 3663 O O . SER A 1 451 ? -107.849 -13.975 152.611 1.00 89.06 451 SER A O 1
ATOM 3665 N N . VAL A 1 452 ? -108.371 -12.249 151.276 1.00 88.12 452 VAL A N 1
ATOM 3666 C CA . VAL A 1 452 ? -108.503 -11.252 152.356 1.00 88.12 452 VAL A CA 1
ATOM 3667 C C . VAL A 1 452 ? -109.741 -11.543 153.202 1.00 88.12 452 VAL A C 1
ATOM 3669 O O . VAL A 1 452 ? -109.604 -11.700 154.413 1.00 88.12 452 VAL A O 1
ATOM 3672 N N . LEU A 1 453 ? -110.909 -11.724 152.578 1.00 87.12 453 LEU A N 1
ATOM 3673 C CA . LEU A 1 453 ? -112.165 -12.042 153.271 1.00 87.12 453 LEU A CA 1
ATOM 3674 C C . LEU A 1 453 ? -112.066 -13.351 154.076 1.00 87.12 453 LEU A C 1
ATOM 3676 O O . LEU A 1 453 ? -112.524 -13.426 155.217 1.00 87.12 453 LEU A O 1
ATOM 3680 N N . GLN A 1 454 ? -111.398 -14.374 153.533 1.00 85.94 454 GLN A N 1
ATOM 3681 C CA . GLN A 1 454 ? -111.111 -15.618 154.256 1.00 85.94 454 GLN A CA 1
ATOM 3682 C C . GLN A 1 454 ? -110.184 -15.380 155.466 1.00 85.94 454 GLN A C 1
ATOM 3684 O O . GLN A 1 454 ? -110.379 -15.985 156.524 1.00 85.94 454 GLN A O 1
ATOM 3689 N N . ARG A 1 455 ? -109.201 -14.476 155.351 1.00 87.19 455 ARG A N 1
ATOM 3690 C CA . ARG A 1 455 ? -108.299 -14.093 156.453 1.00 87.19 455 ARG A CA 1
ATOM 3691 C C . ARG A 1 455 ? -109.032 -13.317 157.547 1.00 87.19 455 ARG A C 1
ATOM 3693 O O . ARG A 1 455 ? -108.797 -13.569 158.725 1.00 87.19 455 ARG A O 1
ATOM 3700 N N . GLU A 1 456 ? -109.942 -12.420 157.175 1.00 85.88 456 GLU A N 1
ATOM 3701 C CA . GLU A 1 456 ? -110.795 -11.676 158.109 1.00 85.88 456 GLU A CA 1
ATOM 3702 C C . GLU A 1 456 ? -111.769 -12.598 158.843 1.00 85.88 456 GLU A C 1
ATOM 3704 O O . GLU A 1 456 ? -111.862 -12.528 160.070 1.00 85.88 456 GLU A O 1
ATOM 3709 N N . LYS A 1 457 ? -112.411 -13.529 158.124 1.00 84.56 457 LYS A N 1
ATOM 3710 C CA . LYS A 1 457 ? -113.216 -14.613 158.706 1.00 84.56 457 LYS A CA 1
ATOM 3711 C C . LYS A 1 457 ? -112.408 -15.405 159.736 1.00 84.56 457 LYS A C 1
ATOM 3713 O O . LYS A 1 457 ? -112.872 -15.586 160.861 1.00 84.56 457 LYS A O 1
ATOM 3718 N N . GLN A 1 458 ? -111.186 -15.826 159.400 1.00 85.62 458 GLN A N 1
ATOM 3719 C CA . GLN A 1 458 ? -110.327 -16.550 160.342 1.00 85.62 458 GLN A CA 1
ATOM 3720 C C . GLN A 1 458 ? -109.908 -15.678 161.539 1.00 85.62 458 GLN A C 1
ATOM 3722 O O . GLN A 1 458 ? -109.921 -16.144 162.675 1.00 85.62 458 GLN A O 1
ATOM 3727 N N . GLY A 1 459 ? -109.597 -14.398 161.322 1.00 83.69 459 GLY A N 1
ATOM 3728 C CA . GLY A 1 459 ? -109.297 -13.444 162.393 1.00 83.69 459 GLY A CA 1
ATOM 3729 C C . GLY A 1 459 ? -110.488 -13.182 163.323 1.00 83.69 459 GLY A C 1
ATOM 3730 O O . GLY A 1 459 ? -110.313 -13.007 164.528 1.00 83.69 459 GLY A O 1
ATOM 3731 N N . PHE A 1 460 ? -111.713 -13.196 162.793 1.00 84.44 460 PHE A N 1
ATOM 3732 C CA . PHE A 1 460 ? -112.946 -13.110 163.574 1.00 84.44 460 PHE A CA 1
ATOM 3733 C C . PHE A 1 460 ? -113.161 -14.367 164.431 1.00 84.44 460 PHE A C 1
ATOM 3735 O O . PHE A 1 460 ? -113.366 -14.243 165.638 1.00 84.44 460 PHE A O 1
ATOM 3742 N N . ILE A 1 461 ? -112.989 -15.561 163.849 1.00 82.69 461 ILE A N 1
ATOM 3743 C CA . ILE A 1 461 ? -113.024 -16.846 164.572 1.00 82.69 461 ILE A CA 1
ATOM 3744 C C . ILE A 1 461 ? -111.984 -16.863 165.707 1.00 82.69 461 ILE A C 1
ATOM 3746 O O . ILE A 1 461 ? -112.330 -17.135 166.856 1.00 82.69 461 ILE A O 1
ATOM 3750 N N . ASN A 1 462 ? -110.733 -16.485 165.424 1.00 80.44 462 ASN A N 1
ATOM 3751 C CA . ASN A 1 462 ? -109.656 -16.457 166.420 1.00 80.44 462 ASN A CA 1
ATOM 3752 C C . ASN A 1 462 ? -109.950 -15.485 167.585 1.00 80.44 462 ASN A C 1
ATOM 3754 O O . ASN A 1 462 ? -109.597 -15.769 168.730 1.00 80.44 462 ASN A O 1
ATOM 3758 N N . ARG A 1 463 ? -110.613 -14.345 167.323 1.00 84.00 463 ARG A N 1
ATOM 3759 C CA . ARG A 1 463 ? -111.036 -13.401 168.376 1.00 84.00 463 ARG A CA 1
ATOM 3760 C C . ARG A 1 463 ? -112.126 -13.981 169.275 1.00 84.00 463 ARG A C 1
ATOM 3762 O O . ARG A 1 463 ? -112.023 -13.818 170.488 1.00 84.00 463 ARG A O 1
ATOM 3769 N N . ILE A 1 464 ? -113.115 -14.679 168.708 1.00 78.75 464 ILE A N 1
ATOM 3770 C CA . ILE A 1 464 ? -114.161 -15.360 169.489 1.00 78.75 464 ILE A CA 1
ATOM 3771 C C . ILE A 1 464 ? -113.526 -16.398 170.417 1.00 78.75 464 ILE A C 1
ATOM 3773 O O . ILE A 1 464 ? -113.722 -16.317 171.626 1.00 78.75 464 ILE A O 1
ATOM 3777 N N . VAL A 1 465 ? -112.692 -17.298 169.879 1.00 79.19 465 VAL A N 1
ATOM 3778 C CA . VAL A 1 465 ? -112.020 -18.356 170.660 1.00 79.19 465 VAL A CA 1
ATOM 3779 C C . VAL A 1 465 ? -111.205 -17.769 171.821 1.00 79.19 465 VAL A C 1
ATOM 3781 O O . VAL A 1 465 ? -111.337 -18.219 172.959 1.00 79.19 465 VAL A O 1
ATOM 3784 N N . ASN A 1 466 ? -110.422 -16.714 171.575 1.00 77.25 466 ASN A N 1
ATOM 3785 C CA . ASN A 1 466 ? -109.654 -16.040 172.628 1.00 77.25 466 ASN A CA 1
ATOM 3786 C C . ASN A 1 466 ? -110.542 -15.354 173.685 1.00 77.25 466 ASN A C 1
ATOM 3788 O O . ASN A 1 466 ? -110.165 -15.307 174.858 1.00 77.25 466 ASN A O 1
ATOM 3792 N N . GLY A 1 467 ? -111.713 -14.840 173.297 1.00 77.44 467 GLY A N 1
ATOM 3793 C CA . GLY A 1 467 ? -112.722 -14.330 174.227 1.00 77.44 467 GLY A CA 1
ATOM 3794 C C . GLY A 1 467 ? -113.282 -15.435 175.125 1.00 77.44 467 GLY A C 1
ATOM 3795 O O . GLY A 1 467 ? -113.286 -15.287 176.347 1.00 77.44 467 GLY A O 1
ATOM 3796 N N . THR A 1 468 ? -113.660 -16.576 174.540 1.00 76.81 468 THR A N 1
ATOM 3797 C CA . THR A 1 468 ? -114.162 -17.753 175.268 1.00 76.81 468 THR A CA 1
ATOM 3798 C C . THR A 1 468 ? -113.140 -18.275 176.285 1.00 76.81 468 THR A C 1
ATOM 3800 O O . THR A 1 468 ? -113.490 -18.517 177.438 1.00 76.81 468 THR A O 1
ATOM 3803 N N . VAL A 1 469 ? -111.859 -18.372 175.904 1.00 73.81 469 VAL A N 1
ATOM 3804 C CA . VAL A 1 469 ? -110.775 -18.825 176.801 1.00 73.81 469 VAL A CA 1
ATOM 3805 C C . VAL A 1 469 ? -110.550 -17.865 177.978 1.00 73.81 469 VAL A C 1
ATOM 3807 O O . VAL A 1 469 ? -110.271 -18.316 179.088 1.00 73.81 469 VAL A O 1
ATOM 3810 N N . ARG A 1 470 ? -110.682 -16.545 177.777 1.00 68.19 470 ARG A N 1
ATOM 3811 C CA . ARG A 1 470 ? -110.576 -15.564 178.876 1.00 68.19 470 ARG A CA 1
ATOM 3812 C C . ARG A 1 470 ? -111.762 -15.635 179.835 1.00 68.19 470 ARG A C 1
ATOM 3814 O O . ARG A 1 470 ? -111.557 -15.529 181.040 1.00 68.19 470 ARG A O 1
ATOM 3821 N N . PHE A 1 471 ? -112.970 -15.837 179.312 1.00 72.56 471 PHE A N 1
ATOM 3822 C CA . PHE A 1 471 ? -114.182 -15.950 180.125 1.00 72.56 471 PHE A CA 1
ATOM 3823 C C . PHE A 1 471 ? -114.136 -17.173 181.057 1.00 72.56 471 PHE A C 1
ATOM 3825 O O . PHE A 1 471 ? -114.494 -17.059 182.225 1.00 72.56 471 PHE A O 1
ATOM 3832 N N . GLY A 1 472 ? -113.603 -18.307 180.581 1.00 69.44 472 GLY A N 1
ATOM 3833 C CA . GLY A 1 472 ? -113.434 -19.513 181.401 1.00 69.44 472 GLY A CA 1
ATOM 3834 C C . GLY A 1 472 ? -112.553 -19.305 182.640 1.00 69.44 472 GLY A C 1
ATOM 3835 O O . GLY A 1 472 ? -112.924 -19.738 183.726 1.00 69.44 472 GLY A O 1
ATOM 3836 N N . LYS A 1 473 ? -111.432 -18.578 182.517 1.00 67.38 473 LYS A N 1
ATOM 3837 C CA . LYS A 1 473 ? -110.495 -18.354 183.640 1.00 67.38 473 LYS A CA 1
ATOM 3838 C C . LYS A 1 473 ? -111.105 -17.533 184.783 1.00 67.38 473 LYS A C 1
ATOM 3840 O O . LYS A 1 473 ? -110.930 -17.877 185.945 1.00 67.38 473 LYS A O 1
ATOM 3845 N N . LEU A 1 474 ? -111.883 -16.500 184.454 1.00 61.62 474 LEU A N 1
ATOM 3846 C CA . LEU A 1 474 ? -112.607 -15.686 185.444 1.00 61.62 474 LEU A CA 1
ATOM 3847 C C . LEU A 1 474 ? -113.705 -16.474 186.183 1.00 61.62 474 LEU A C 1
ATOM 3849 O O . LEU A 1 474 ? -114.089 -16.111 187.291 1.00 61.62 474 LEU A O 1
ATOM 3853 N N . GLN A 1 475 ? -114.212 -17.558 185.589 1.00 65.25 475 GLN A N 1
ATOM 3854 C CA . GLN A 1 475 ? -115.242 -18.399 186.201 1.00 65.25 475 GLN A CA 1
ATOM 3855 C C . GLN A 1 475 ? -114.675 -19.375 187.253 1.00 65.25 475 GLN A C 1
ATOM 3857 O O . GLN A 1 475 ? -115.421 -19.840 188.119 1.00 65.25 475 GLN A O 1
ATOM 3862 N N . GLU A 1 476 ? -113.374 -19.678 187.208 1.00 61.28 476 GLU A N 1
ATOM 3863 C CA . GLU A 1 476 ? -112.704 -20.554 188.180 1.00 61.28 476 GLU A CA 1
ATOM 3864 C C . GLU A 1 476 ? -112.334 -19.804 189.472 1.00 61.28 476 GLU A C 1
ATOM 3866 O O . GLU A 1 476 ? -112.561 -20.326 190.564 1.00 61.28 476 GLU A O 1
ATOM 3871 N N . GLU A 1 477 ? -111.870 -18.554 189.370 1.00 60.97 477 GLU A N 1
ATOM 3872 C CA . GLU A 1 477 ? -111.450 -17.730 190.521 1.00 60.97 477 GLU A CA 1
ATOM 3873 C C . GLU A 1 477 ? -112.598 -17.433 191.511 1.00 60.97 477 GLU A C 1
ATOM 3875 O O . GLU A 1 477 ? -112.376 -17.333 192.718 1.00 60.97 477 GLU A O 1
ATOM 3880 N N . ILE A 1 478 ? -113.848 -17.381 191.035 1.00 60.94 478 ILE A N 1
ATOM 3881 C CA . ILE A 1 478 ? -115.037 -17.126 191.871 1.00 60.94 478 ILE A CA 1
ATOM 3882 C C . ILE A 1 478 ? -115.399 -18.334 192.762 1.00 60.94 478 ILE A C 1
ATOM 3884 O O . ILE A 1 478 ? -116.010 -18.158 193.816 1.00 60.94 478 ILE A O 1
ATOM 3888 N N . LYS A 1 479 ? -115.000 -19.565 192.403 1.00 59.78 479 LYS A N 1
ATOM 3889 C CA . LYS A 1 479 ? -115.342 -20.777 193.180 1.00 59.78 479 LYS A CA 1
ATOM 3890 C C . LYS A 1 479 ? -114.514 -20.974 194.452 1.00 59.78 479 LYS A C 1
ATOM 3892 O O . LYS A 1 479 ? -114.915 -21.765 195.299 1.00 59.78 479 LYS A O 1
ATOM 3897 N N . PHE A 1 480 ? -113.377 -20.293 194.603 1.00 57.91 480 PHE A N 1
ATOM 3898 C CA . PHE A 1 480 ? -112.484 -20.508 195.751 1.00 57.91 480 PHE A CA 1
ATOM 3899 C C . PHE A 1 480 ? -112.886 -19.722 197.013 1.00 57.91 480 PHE A C 1
ATOM 3901 O O . PHE A 1 480 ? -112.440 -20.054 198.108 1.00 57.91 480 PHE A O 1
ATOM 3908 N N . PHE A 1 481 ? -113.745 -18.705 196.884 1.00 54.22 481 PHE A N 1
ATOM 3909 C CA . PHE A 1 481 ? -114.083 -17.777 197.974 1.00 54.22 481 PHE A CA 1
ATOM 3910 C C . PHE A 1 481 ? -115.276 -18.191 198.861 1.00 54.22 481 PHE A C 1
ATOM 3912 O O . PHE A 1 481 ? -115.575 -17.488 199.822 1.00 54.22 481 PHE A O 1
ATOM 3919 N N . SER A 1 482 ? -115.971 -19.301 198.581 1.00 51.97 482 SER A N 1
ATOM 3920 C CA . SER A 1 482 ? -117.256 -19.619 199.237 1.00 51.97 482 SER A CA 1
ATOM 3921 C C . SER A 1 482 ? -117.196 -20.522 200.482 1.00 51.97 482 SER A C 1
ATOM 3923 O O . SER A 1 482 ? -118.232 -20.714 201.112 1.00 51.97 482 SER A O 1
ATOM 3925 N N . ASN A 1 483 ? -116.041 -21.104 200.841 1.00 47.69 483 ASN A N 1
ATOM 3926 C CA . ASN A 1 483 ? -116.001 -22.323 201.675 1.00 47.69 483 ASN A CA 1
ATOM 3927 C C . ASN A 1 483 ? -115.162 -22.254 202.980 1.00 47.69 483 ASN A C 1
ATOM 3929 O O . ASN A 1 483 ? -114.596 -23.277 203.358 1.00 47.69 483 ASN A O 1
ATOM 3933 N N . LEU A 1 484 ? -115.058 -21.121 203.701 1.00 46.91 484 LEU A N 1
ATOM 3934 C CA . LEU A 1 484 ? -114.402 -21.142 205.033 1.00 46.91 484 LEU A CA 1
ATOM 3935 C C . LEU A 1 484 ? -114.865 -20.083 206.064 1.00 46.91 484 LEU A C 1
ATOM 3937 O O . LEU A 1 484 ? -114.045 -19.380 206.651 1.00 46.91 484 LEU A O 1
ATOM 3941 N N . THR A 1 485 ? -116.170 -20.013 206.352 1.00 44.88 485 THR A N 1
ATOM 3942 C CA . THR A 1 485 ? -116.699 -19.274 207.524 1.00 44.88 485 THR A CA 1
ATOM 3943 C C . THR A 1 485 ? -117.992 -19.897 208.072 1.00 44.88 485 THR A C 1
ATOM 3945 O O . THR A 1 485 ? -119.076 -19.360 207.874 1.00 44.88 485 THR A O 1
ATOM 3948 N N . GLN A 1 486 ? -117.886 -21.038 208.770 1.00 43.06 486 GLN A N 1
ATOM 3949 C CA . GLN A 1 486 ? -118.917 -21.554 209.695 1.00 43.06 486 GLN A CA 1
ATOM 3950 C C . GLN A 1 486 ? -118.402 -22.764 210.505 1.00 43.06 486 GLN A C 1
ATOM 3952 O O . GLN A 1 486 ? -118.303 -23.854 209.954 1.00 43.06 486 GLN A O 1
ATOM 3957 N N . HIS A 1 487 ? -118.064 -22.541 211.785 1.00 43.16 487 HIS A N 1
ATOM 3958 C CA . HIS A 1 487 ? -118.466 -23.299 212.994 1.00 43.16 487 HIS A CA 1
ATOM 3959 C C . HIS A 1 487 ? -117.418 -23.262 214.121 1.00 43.16 487 HIS A C 1
ATOM 3961 O O . HIS A 1 487 ? -116.306 -23.764 213.973 1.00 43.16 487 HIS A O 1
ATOM 3967 N N . GLU A 1 488 ? -117.832 -22.747 215.279 1.00 48.53 488 GLU A N 1
ATOM 3968 C CA . GLU A 1 488 ? -117.251 -23.090 216.582 1.00 48.53 488 GLU A CA 1
ATOM 3969 C C . GLU A 1 488 ? -117.955 -24.337 217.172 1.00 48.53 488 GLU A C 1
ATOM 3971 O O . GLU A 1 488 ? -119.087 -24.657 216.794 1.00 48.53 488 GLU A O 1
ATOM 3976 N N . ASP A 1 489 ? -117.275 -24.970 218.138 1.00 43.00 489 ASP A N 1
ATOM 3977 C CA . ASP A 1 489 ? -117.820 -25.737 219.276 1.00 43.00 489 ASP A CA 1
ATOM 3978 C C . ASP A 1 489 ? -118.576 -27.083 219.075 1.00 43.00 489 ASP A C 1
ATOM 3980 O O . ASP A 1 489 ? -119.780 -27.106 218.833 1.00 43.00 489 ASP A O 1
ATOM 3984 N N . LEU A 1 490 ? -117.911 -28.229 219.373 1.00 44.69 490 LEU A N 1
ATOM 3985 C CA . LEU A 1 490 ? -118.089 -29.001 220.642 1.00 44.69 490 LEU A CA 1
ATOM 3986 C C . LEU A 1 490 ? -117.436 -30.423 220.705 1.00 44.69 490 LEU A C 1
ATOM 3988 O O . LEU A 1 490 ? -117.737 -31.309 219.920 1.00 44.69 490 LEU A O 1
ATOM 3992 N N . LYS A 1 491 ? -116.624 -30.630 221.761 1.00 49.50 491 LYS A N 1
ATOM 3993 C CA . LYS A 1 491 ? -116.341 -31.833 222.610 1.00 49.50 491 LYS A CA 1
ATOM 3994 C C . LYS A 1 491 ? -116.449 -33.303 222.102 1.00 49.50 491 LYS A C 1
ATOM 3996 O O . LYS A 1 491 ? -117.522 -33.776 221.765 1.00 49.50 491 LYS A O 1
ATOM 4001 N N . LYS A 1 492 ? -115.374 -34.063 222.411 1.00 50.34 492 LYS A N 1
ATOM 4002 C CA . LYS A 1 492 ? -115.272 -35.491 222.853 1.00 50.34 492 LYS A CA 1
ATOM 4003 C C . LYS A 1 492 ? -116.185 -36.570 222.217 1.00 50.34 492 LYS A C 1
ATOM 4005 O O . LYS A 1 492 ? -117.345 -36.678 222.606 1.00 50.34 492 LYS A O 1
ATOM 4010 N N . ASN A 1 493 ? -115.576 -37.552 221.540 1.00 43.97 493 ASN A N 1
ATOM 4011 C CA . ASN A 1 493 ? -115.375 -38.923 222.068 1.00 43.97 493 ASN A CA 1
ATOM 4012 C C . ASN A 1 493 ? -114.513 -39.785 221.118 1.00 43.97 493 ASN A C 1
ATOM 4014 O O . ASN A 1 493 ? -114.533 -39.534 219.919 1.00 43.97 493 ASN A O 1
ATOM 4018 N N . GLU A 1 494 ? -113.830 -40.779 221.711 1.00 45.03 494 GLU A N 1
ATOM 4019 C CA . GLU A 1 494 ? -112.894 -41.781 221.131 1.00 45.03 494 GLU A CA 1
ATOM 4020 C C . GLU A 1 494 ? -111.657 -41.247 220.378 1.00 45.03 494 GLU A C 1
ATOM 4022 O O . GLU A 1 494 ? -111.751 -40.844 219.200 1.00 45.03 494 GLU A O 1
#

Sequence (494 aa):
AVPRTPPPRSPNPSPERTRSALAAAILSSSLTGQPWAIPPARPRSFCESGQSASFISKPNIRAALHARDRWSVDLGNHLHPSSPEHSEEELEIKEEEVESEEDREEHVYQTLDGQESCSVTEPAELQKLRQHAQELVDENDALKLTVHRLNVELSRYQTCFKPLSKQEMSMRSSRKKGVSVRGKLDMKYLSPLLLAYEDRMNEKDTLLQTIEEEVKRLRAHVEEVIKENEGLHDEIAKVGGVRQKDCHQLQQQAFLVLQENQVLIDQLEAQHVKAKARKSRHHSEVAKVWKQLMLLEAEKNSLQEDLDVSREEAQKNMREIQALQARLKDDVTFDEHFNITGKLRRQLEQEESRNKSEMEKLLRKLSSLQEENRTLALDKANLTADLKRLESELELKKQANRKAERRMSVLKRQREEYILKEEKTRHYMEAVLSVVEHVSREREHLIQMASVLQREKQGFINRIVNGTVRFGKLQEEIKFFSNLTQHEDLKKNE

Secondary structure (DSSP, 8-state):
-PPPPPPPPPS---------HHHHHHHHHTTT----PPPPPPPP------------------------------------------------------SSSHHHHTTTTSSSS------TTHHHHHHHHHHHHHHHHHHHHHHHHHHHHHHHHHHHHHHH-----S--------------------GGGTHHHHHHHHHHHHHHHHHHHHHHHHHHHHHHHHHHHHHHHHHHHHHHHHHHHHHHHHHHHHHHHHHHHHHHHHHHHHHHHHHHHHHHHHHHHHHHHHHHHHHHHHHHHHHHHHHHHHHHHHHHHHHHHHHHHHHHHHHHHHHS-HHHHHHHHHHHHHHHHHHHHHHHHHHHHHHHHHHHHHHHHHHHHHHHHHHHHHHHHHHHHHHHHHHHHHHHHHHHHHHHHHHHHHHHHHHHHHHHHHHHHHHHHHHHHHHHHHHHHHHHHHHHHHHHHHHHHHHHHHHHHHHHHGGGSSSS----------

Organism: Mola mola (NCBI:txid94237)

=== Feature glossary ===
The record interleaves many kinds of information about one protein. Here is each kind framed as the question it answers.

Q: Are the domains correctly placed relative to each other?
A: Predicted aligned error is AlphaFold's pairwise confidence. Unlike pLDDT (per-residue), PAE is per-residue-pair and captures whether two parts of the structure are correctly placed relative to each other. Units are ångströms of expected positional error.

Q: Which residues are in helices, strands, or loops?
A: Eight-state secondary structure (DSSP): H is the canonical α-helix, G the tighter 3₁₀-helix, I the wider π-helix; E/B are β-structure, T and S are turns and bends, and '-' is everything else. DSSP derives these from the pattern of main-chain N–H···O=C hydrogen bonds, not from the sequence.

Q: What if only a Cα trace is available?
A: P-SEA three-state annotation labels each residue as helix, strand, or coil based purely on the geometry of the Cα trace. It serves as a fallback when the full backbone (and thus DSSP) is unavailable.

Q: What are the backbone torsion angles?
A: φ (phi) and ψ (psi) are the two rotatable backbone dihedrals per residue: φ is the C(i-1)–N–Cα–C torsion, ψ is the N–Cα–C–N(i+1) torsion, both in degrees on (−180°, 180°]. α-helical residues cluster near (−60°, −45°); β-strand residues near (−120°, +130°). A Ramachandran plot is simply a scatter of (φ, ψ) for every residue.

Q: What known structures does this most resemble?
A: Structural nearest neighbors (via Foldseek easy-search vs the PDB). Reported per hit: target PDB id, E-value, and alignment TM-score. A TM-score above ~0.5 is the conventional threshold for 'same fold'.

Q: What family and function is it annotated with?
A: Database cross-references. InterPro integrates a dozen domain/family signature databases into unified entries with residue-range hits. GO terms attach function/process/location labels with evidence codes. CATH codes position the fold in a four-level structural taxonomy. Organism is the NCBI-taxonomy species name.

Q: Which residues are buried vs exposed?
A: Solvent accessibility: the surface area of each residue that a 1.4 Å water probe can touch, in Å². When only backbone atoms are present the absolute values are lower than full-atom SASA (side chains contribute most of the area) and are flagged as backbone-only.

Q: What do the diagnostic plots show?
A: Three diagnostic plots accompany the record. The Cα contact map visualizes the tertiary structure as a 2D adjacency matrix (8 Å cutoff, sequence-local contacts suppressed). The Ramachandran plot shows the distribution of backbone (φ, ψ) torsions, with points in the α and β basins reflecting secondary structure content. The PAE plot shows AlphaFold's inter-residue confidence as a color matrix.

Q: What is the amino-acid chain?
A: The amino-acid sequence is the protein's primary structure: the linear order of residues from the N-terminus to the C-terminus, written in one-letter code. Everything else here — the 3D coordinates, the secondary structure, the domain annotations — is ultimately a consequence of this string.

Q: What do the rendered images show?
A: The six renders are orthographic views along the three Cartesian axes in both directions. Representation (cartoon, sticks, or surface) and color scheme (sequence-rainbow or by-chain) vary across proteins so the training set covers all the common visualization conventions.

Q: Where is each backbone atom in 3D?
A: The mmCIF table is the protein's shape written out atom by atom. For each backbone N, Cα, C, and carbonyl O, it records an (x, y, z) coordinate triple in Å plus the residue type, chain letter, and residue number.

Q: How mobile is each atom in the crystal?
A: For experimental (PDB) structures, the B-factor (temperature factor) quantifies the positional spread of each atom in the crystal — a combination of thermal vibration and static disorder — in units of Å². High B-factors mark flexible loops or poorly resolved regions; low B-factors mark the rigid, well-ordered core.

Q: How big and how compact is the whole molecule?
A: Three whole-structure scalars: the radius of gyration (RMS distance of Cα from centroid, in Å), the count of Cα–Cα contacts (pairs closer than 8 Å and separated by more than four residues in sequence — i.e. tertiary, not local, contacts), and the bounding-box dimensions. Together they distinguish compact globular folds from extended fibres or disordered chains.

Q: What does the local fold look like, residue by residue?
A: A 3Di character summarizes, for each residue, the relative orientation of the Cα frame of its nearest spatial neighbor. Because it encodes fold topology rather than chemistry, 3Di alignments detect remote structural similarity that sequence alignment misses.

Q: How confident is the AlphaFold model at each residue?
A: For AlphaFold models, the B-factor field carries pLDDT — the model's own estimate of local accuracy on a 0–100 scale. Regions with pLDDT<50 should be treated as essentially unmodeled; they often correspond to intrinsically disordered segments.